Protein AF-A0A1S3I8Q4-F1 (afdb_monomer)

Structure (mmCIF, N/CA/C/O backbone):
data_AF-A0A1S3I8Q4-F1
#
_entry.id   AF-A0A1S3I8Q4-F1
#
loop_
_atom_site.group_PDB
_atom_site.id
_atom_site.type_symbol
_atom_site.label_atom_id
_atom_site.label_alt_id
_atom_site.label_comp_id
_atom_site.label_asym_id
_atom_site.label_entity_id
_atom_site.label_seq_id
_atom_site.pdbx_PDB_ins_code
_atom_site.Cartn_x
_atom_site.Cartn_y
_atom_site.Cartn_z
_atom_site.occupancy
_atom_site.B_iso_or_equiv
_atom_site.auth_seq_id
_atom_site.auth_comp_id
_atom_site.auth_asym_id
_atom_site.auth_atom_id
_atom_site.pdbx_PDB_model_num
ATOM 1 N N . MET A 1 1 ? -38.579 1.660 -15.607 1.00 67.75 1 MET A N 1
ATOM 2 C CA . MET A 1 1 ? -38.206 0.279 -16.009 1.00 67.75 1 MET A CA 1
ATOM 3 C C . MET A 1 1 ? -37.555 0.162 -17.389 1.00 67.75 1 MET A C 1
ATOM 5 O O . MET A 1 1 ? -36.465 -0.384 -17.437 1.00 67.75 1 MET A O 1
ATOM 9 N N . LYS A 1 2 ? -38.143 0.642 -18.504 1.00 75.62 2 LYS A N 1
ATOM 10 C CA . LYS A 1 2 ? -37.503 0.530 -19.842 1.00 75.62 2 LYS A CA 1
ATOM 11 C C . LYS A 1 2 ? -36.114 1.183 -19.913 1.00 75.62 2 LYS A C 1
ATOM 13 O O . LYS A 1 2 ? -35.183 0.568 -20.406 1.00 75.62 2 LYS A O 1
ATOM 18 N N . GLU A 1 3 ? -35.970 2.381 -19.352 1.00 81.56 3 GLU A N 1
ATOM 19 C CA . GLU A 1 3 ? -34.689 3.097 -19.332 1.00 81.56 3 GLU A CA 1
ATOM 20 C C . GLU A 1 3 ? -33.629 2.402 -18.460 1.00 81.56 3 GLU A C 1
ATOM 22 O O . GLU A 1 3 ? -32.477 2.295 -18.861 1.00 81.56 3 GLU A O 1
ATOM 27 N N . ALA A 1 4 ? -34.024 1.855 -17.304 1.00 82.12 4 ALA A N 1
ATOM 28 C CA . ALA A 1 4 ? -33.130 1.073 -16.448 1.00 82.12 4 ALA A CA 1
ATOM 29 C C . ALA A 1 4 ? -32.622 -0.189 -17.162 1.00 82.12 4 ALA A C 1
ATOM 31 O O . ALA A 1 4 ? -31.429 -0.460 -17.142 1.00 82.12 4 ALA A O 1
ATOM 32 N N . LYS A 1 5 ? -33.506 -0.909 -17.867 1.00 84.56 5 LYS A N 1
ATOM 33 C CA . LYS A 1 5 ? -33.126 -2.082 -18.669 1.00 84.56 5 LYS A CA 1
ATOM 34 C C . LYS A 1 5 ? -32.143 -1.730 -19.785 1.00 84.56 5 LYS A C 1
ATOM 36 O O . LYS A 1 5 ? -31.202 -2.477 -20.014 1.00 84.56 5 LYS A O 1
ATOM 41 N N . GLU A 1 6 ? -32.331 -0.590 -20.443 1.00 90.19 6 GLU A N 1
ATOM 42 C CA . GLU A 1 6 ? -31.401 -0.115 -21.470 1.00 90.19 6 GLU A CA 1
ATOM 43 C C . GLU A 1 6 ? -30.034 0.268 -20.881 1.00 90.19 6 GLU A C 1
ATOM 45 O O . GLU A 1 6 ? -28.999 -0.048 -21.461 1.00 90.19 6 GLU A O 1
ATOM 50 N N . ARG A 1 7 ? -30.004 0.896 -19.698 1.00 87.88 7 ARG A N 1
ATOM 51 C CA . ARG A 1 7 ? -28.747 1.168 -18.981 1.00 87.88 7 ARG A CA 1
ATOM 52 C C . ARG A 1 7 ? -28.050 -0.125 -18.555 1.00 87.88 7 ARG A C 1
ATOM 54 O O . ARG A 1 7 ? -26.847 -0.231 -18.745 1.00 87.88 7 ARG A O 1
ATOM 61 N N . PHE A 1 8 ? -28.789 -1.111 -18.046 1.00 89.31 8 PHE A N 1
ATOM 62 C CA . PHE A 1 8 ? -28.237 -2.426 -17.706 1.00 89.31 8 PHE A CA 1
ATOM 63 C C . PHE A 1 8 ? -27.665 -3.137 -18.926 1.00 89.31 8 PHE A C 1
ATOM 65 O O . PHE A 1 8 ? -26.560 -3.651 -18.837 1.00 89.31 8 PHE A O 1
ATOM 72 N N . ARG A 1 9 ? -28.351 -3.092 -20.075 1.00 87.12 9 ARG A N 1
ATOM 73 C CA . ARG A 1 9 ? -27.824 -3.628 -21.338 1.00 87.12 9 ARG A CA 1
ATOM 74 C C . ARG A 1 9 ? -26.486 -2.984 -21.699 1.00 87.12 9 ARG A C 1
ATOM 76 O O . ARG A 1 9 ? -25.537 -3.700 -21.973 1.00 87.12 9 ARG A O 1
ATOM 83 N N . LYS A 1 10 ? -26.389 -1.652 -21.637 1.00 88.06 10 LYS A N 1
ATOM 84 C CA . LYS A 1 10 ? -25.137 -0.928 -21.925 1.00 88.06 10 LYS A CA 1
ATOM 85 C C . LYS A 1 10 ? -24.009 -1.270 -20.953 1.00 88.06 10 LYS A C 1
ATOM 87 O O . LYS A 1 10 ? -22.865 -1.355 -21.375 1.00 88.06 10 LYS A O 1
ATOM 92 N N . ILE A 1 11 ? -24.319 -1.428 -19.664 1.00 85.19 11 ILE A N 1
ATOM 93 C CA . ILE A 1 11 ? -23.326 -1.833 -18.662 1.00 85.19 11 ILE A CA 1
ATOM 94 C C . ILE A 1 11 ? -22.874 -3.267 -18.939 1.00 85.19 11 ILE A C 1
ATOM 96 O O . ILE A 1 11 ? -21.678 -3.512 -18.971 1.00 85.19 11 ILE A O 1
ATOM 100 N N . GLN A 1 12 ? -23.803 -4.189 -19.197 1.00 82.69 12 GLN A N 1
ATOM 101 C CA . GLN A 1 12 ? -23.471 -5.575 -19.516 1.00 82.69 12 GLN A CA 1
ATOM 102 C C . GLN A 1 12 ? -22.602 -5.660 -20.774 1.00 82.69 12 GLN A C 1
ATOM 104 O O . GLN A 1 12 ? -21.542 -6.255 -20.719 1.00 82.69 12 GLN A O 1
ATOM 109 N N . GLU A 1 13 ? -22.974 -4.969 -21.854 1.00 85.19 13 GLU A N 1
ATOM 110 C CA . GLU A 1 13 ? -22.178 -4.909 -23.090 1.00 85.19 13 GLU A CA 1
ATOM 111 C C . GLU A 1 13 ? -20.781 -4.315 -22.883 1.00 85.19 13 GLU A C 1
ATOM 113 O O . GLU A 1 13 ? -19.857 -4.666 -23.608 1.00 85.19 13 GLU A O 1
ATOM 118 N N . PHE A 1 14 ? -20.621 -3.406 -21.917 1.00 80.50 14 PHE A N 1
ATOM 119 C CA . PHE A 1 14 ? -19.315 -2.862 -21.557 1.00 80.50 14 PHE A CA 1
ATOM 120 C C . PHE A 1 14 ? -18.476 -3.856 -20.745 1.00 80.50 14 PHE A C 1
ATOM 122 O O . PHE A 1 14 ? -17.264 -3.904 -20.918 1.00 80.50 14 PHE A O 1
ATOM 129 N N . LEU A 1 15 ? -19.103 -4.612 -19.841 1.00 74.75 15 LEU A N 1
ATOM 130 C CA . LEU A 1 15 ? -18.416 -5.592 -18.999 1.00 74.75 15 LEU A CA 1
ATOM 131 C C . LEU A 1 15 ? -18.102 -6.891 -19.759 1.00 74.75 15 LEU A C 1
ATOM 133 O O . LEU A 1 15 ? -17.092 -7.530 -19.468 1.00 74.75 15 LEU A O 1
ATOM 137 N N . ASP A 1 16 ? -18.943 -7.260 -20.728 1.00 73.62 16 ASP A N 1
ATOM 138 C CA . ASP A 1 16 ? -18.820 -8.476 -21.527 1.00 73.62 16 ASP A CA 1
ATOM 139 C C . ASP A 1 16 ? -17.477 -8.507 -22.274 1.00 73.62 16 ASP A C 1
ATOM 141 O O . ASP A 1 16 ? -17.143 -7.622 -23.064 1.00 73.62 16 ASP A O 1
ATOM 145 N N . GLY A 1 17 ? -16.700 -9.567 -22.043 1.00 66.44 17 GLY A N 1
ATOM 146 C CA . GLY A 1 17 ? -15.398 -9.758 -22.686 1.00 66.44 17 GLY A CA 1
ATOM 147 C C . GLY A 1 17 ? -14.230 -9.063 -21.985 1.00 66.44 17 GLY A C 1
ATOM 148 O O . GLY A 1 17 ? -13.123 -9.079 -22.527 1.00 66.44 17 GLY A O 1
ATOM 149 N N . ILE A 1 18 ? -14.437 -8.501 -20.787 1.00 67.06 18 ILE A N 1
ATOM 150 C CA . ILE A 1 18 ? -13.366 -8.010 -19.911 1.00 67.06 18 ILE A CA 1
ATOM 151 C C . ILE A 1 18 ? -13.124 -9.049 -18.799 1.00 67.06 18 ILE A C 1
ATOM 153 O O . ILE A 1 18 ? -13.854 -9.073 -17.805 1.00 67.06 18 ILE A O 1
ATOM 157 N N . PRO A 1 19 ? -12.058 -9.873 -18.890 1.00 58.50 19 PRO A N 1
ATOM 158 C CA . PRO A 1 19 ? -11.833 -10.990 -17.964 1.00 58.50 19 PRO A CA 1
ATOM 159 C C . PRO A 1 19 ? -11.732 -10.585 -16.487 1.00 58.50 19 PRO A C 1
ATOM 161 O O . PRO A 1 19 ? -12.035 -11.378 -15.599 1.00 58.50 19 PRO A O 1
ATOM 164 N N . ALA A 1 20 ? -11.312 -9.345 -16.211 1.00 57.75 20 ALA A N 1
ATOM 165 C CA . ALA A 1 20 ? -11.231 -8.811 -14.854 1.00 57.75 20 ALA A CA 1
ATOM 166 C C . ALA A 1 20 ? -12.613 -8.646 -14.189 1.00 57.75 20 ALA A C 1
ATOM 168 O O . ALA A 1 20 ? -12.705 -8.638 -12.962 1.00 57.75 20 ALA A O 1
ATOM 169 N N . HIS A 1 21 ? -13.688 -8.514 -14.970 1.00 63.25 21 HIS A N 1
ATOM 170 C CA . HIS A 1 21 ? -15.043 -8.321 -14.454 1.00 63.25 21 HIS A CA 1
ATOM 171 C C . HIS A 1 21 ? -15.786 -9.641 -14.260 1.00 63.25 21 HIS A C 1
ATOM 173 O O . HIS A 1 21 ? -16.440 -9.809 -13.228 1.00 63.25 21 HIS A O 1
ATOM 179 N N . ASP A 1 22 ? -15.594 -10.601 -15.165 1.00 58.72 22 ASP A N 1
ATOM 180 C CA . ASP A 1 22 ? -16.269 -11.907 -15.142 1.00 58.72 22 ASP A CA 1
ATOM 181 C C . ASP A 1 22 ? -16.029 -12.702 -13.845 1.00 58.72 22 ASP A C 1
ATOM 183 O O . ASP A 1 22 ? -16.854 -13.527 -13.452 1.00 58.72 22 ASP A O 1
ATOM 187 N N . MET A 1 23 ? -14.914 -12.449 -13.149 1.00 58.12 23 MET A N 1
ATOM 188 C CA . MET A 1 23 ? -14.558 -13.144 -11.904 1.00 58.12 23 MET A CA 1
ATOM 189 C C . MET A 1 23 ? -14.971 -12.417 -10.617 1.00 58.12 23 MET A C 1
ATOM 191 O O . MET A 1 23 ? -14.998 -13.036 -9.552 1.00 58.12 23 MET A O 1
ATOM 195 N N . HIS A 1 24 ? -15.252 -11.114 -10.680 1.00 61.19 24 HIS A N 1
ATOM 196 C CA . HIS A 1 24 ? -15.346 -10.266 -9.482 1.00 61.19 24 HIS A CA 1
ATOM 197 C C . HIS A 1 24 ? -16.632 -9.442 -9.392 1.00 61.19 24 HIS A C 1
ATOM 199 O O . HIS A 1 24 ? -16.919 -8.879 -8.334 1.00 61.19 24 HIS A O 1
ATOM 205 N N . VAL A 1 25 ? -17.421 -9.371 -10.465 1.00 69.19 25 VAL A N 1
ATOM 206 C CA . VAL A 1 25 ? -18.662 -8.594 -10.514 1.00 69.19 25 VAL A CA 1
ATOM 207 C C . VAL A 1 25 ? -19.862 -9.536 -10.445 1.00 69.19 25 VAL A C 1
ATOM 209 O O . VAL A 1 25 ? -19.973 -10.494 -11.204 1.00 69.19 25 VAL A O 1
ATOM 212 N N . GLN A 1 26 ? -20.788 -9.263 -9.523 1.00 69.50 26 GLN A N 1
ATOM 213 C CA . GLN A 1 26 ? -22.081 -9.947 -9.494 1.00 69.50 26 GLN A CA 1
ATOM 214 C C . GLN A 1 26 ? -22.868 -9.592 -10.769 1.00 69.50 26 GLN A C 1
ATOM 216 O O . GLN A 1 26 ? -23.051 -8.407 -11.041 1.00 69.50 26 GLN A O 1
ATOM 221 N N . PRO A 1 27 ? -23.381 -10.579 -11.525 1.00 69.62 27 PRO A N 1
ATOM 222 C CA . PRO A 1 27 ? -24.032 -10.325 -12.813 1.00 69.62 27 PRO A CA 1
ATOM 223 C C . PRO A 1 27 ? -25.418 -9.675 -12.676 1.00 69.62 27 PRO A C 1
ATOM 225 O O . PRO A 1 27 ? -26.014 -9.260 -13.666 1.00 69.62 27 PRO A O 1
ATOM 228 N N . TYR A 1 28 ? -25.980 -9.619 -11.463 1.00 78.00 28 TYR A N 1
ATOM 229 C CA . TYR A 1 28 ? -27.309 -9.062 -11.240 1.00 78.00 28 TYR A CA 1
ATOM 230 C C . TYR A 1 28 ? -27.248 -7.565 -10.920 1.00 78.00 28 TYR A C 1
ATOM 232 O O . TYR A 1 28 ? -26.604 -7.147 -9.955 1.00 78.00 28 TYR A O 1
ATOM 240 N N . PHE A 1 29 ? -27.987 -6.764 -11.691 1.00 85.50 29 PHE A N 1
ATOM 241 C CA . PHE A 1 29 ? -28.127 -5.327 -11.471 1.00 85.50 29 PHE A CA 1
ATOM 242 C C . PHE A 1 29 ? -29.404 -4.987 -10.700 1.00 85.50 29 PHE A C 1
ATOM 244 O O . PHE A 1 29 ? -30.493 -5.450 -11.037 1.00 85.50 29 PHE A O 1
ATOM 251 N N . TYR A 1 30 ? -29.279 -4.092 -9.720 1.00 87.75 30 TYR A N 1
ATOM 252 C CA . TYR A 1 30 ? -30.392 -3.590 -8.912 1.00 87.75 30 TYR A CA 1
ATOM 253 C C . TYR A 1 30 ? -30.708 -2.146 -9.317 1.00 87.75 30 TYR A C 1
ATOM 255 O O . TYR A 1 30 ? -29.835 -1.278 -9.280 1.00 87.75 30 TYR A O 1
ATOM 263 N N . ALA A 1 31 ? -31.949 -1.868 -9.724 1.00 88.56 31 ALA A N 1
ATOM 264 C CA . ALA A 1 31 ? -32.383 -0.510 -10.056 1.00 88.56 31 ALA A CA 1
ATOM 265 C C . ALA A 1 31 ? -32.941 0.152 -8.796 1.00 88.56 31 ALA A C 1
ATOM 267 O O . ALA A 1 31 ? -34.043 -0.184 -8.381 1.00 88.56 31 ALA A O 1
ATOM 268 N N . VAL A 1 32 ? -32.183 1.075 -8.204 1.00 89.31 32 VAL A N 1
ATOM 269 C CA . VAL A 1 32 ? -32.544 1.727 -6.938 1.00 89.31 32 VAL A CA 1
ATOM 270 C C . VAL A 1 32 ? -33.072 3.140 -7.174 1.00 89.31 32 VAL A C 1
ATOM 272 O O . VAL A 1 32 ? -32.420 3.946 -7.842 1.00 89.31 32 VAL A O 1
ATOM 275 N N . ASN A 1 33 ? -34.220 3.461 -6.576 1.00 86.12 33 ASN A N 1
ATOM 276 C CA . ASN A 1 33 ? -34.750 4.822 -6.507 1.00 86.12 33 ASN A CA 1
ATOM 277 C C . ASN A 1 33 ? -34.560 5.411 -5.099 1.00 86.12 33 ASN A C 1
ATOM 279 O O . ASN A 1 33 ? -35.288 5.060 -4.176 1.00 86.12 33 ASN A O 1
ATOM 283 N N . ASN A 1 34 ? -33.619 6.347 -4.923 1.00 82.81 34 ASN A N 1
ATOM 284 C CA . ASN A 1 34 ? -33.352 6.922 -3.595 1.00 82.81 34 ASN A CA 1
ATOM 285 C C . ASN A 1 34 ? -34.472 7.841 -3.065 1.00 82.81 34 ASN A C 1
ATOM 287 O O . ASN A 1 34 ? -34.463 8.179 -1.884 1.00 82.81 34 ASN A O 1
ATOM 291 N N . CYS A 1 35 ? -35.399 8.264 -3.931 1.00 87.44 35 CYS A N 1
ATOM 292 C CA . CYS A 1 35 ? -36.508 9.146 -3.571 1.00 87.44 35 CYS A CA 1
ATOM 293 C C . CYS A 1 35 ? -37.732 8.368 -3.067 1.00 87.44 35 CYS A C 1
ATOM 295 O O . CYS A 1 35 ? -38.686 8.980 -2.592 1.00 87.44 35 CYS A O 1
ATOM 297 N N . ASP A 1 36 ? -37.726 7.038 -3.190 1.00 86.62 36 ASP A N 1
ATOM 298 C CA . ASP A 1 36 ? -38.812 6.170 -2.747 1.00 86.62 36 ASP A CA 1
ATOM 299 C C . ASP A 1 36 ? -38.365 5.333 -1.541 1.00 86.62 36 ASP A C 1
ATOM 301 O O . ASP A 1 36 ? -37.525 4.440 -1.633 1.00 86.62 36 ASP A O 1
ATOM 305 N N . HIS A 1 37 ? -38.950 5.618 -0.378 1.00 80.75 37 HIS A N 1
ATOM 306 C CA . HIS A 1 37 ? -38.653 4.903 0.864 1.00 80.75 37 HIS A CA 1
ATOM 307 C C . HIS A 1 37 ? -39.144 3.442 0.869 1.00 80.75 37 HIS A C 1
ATOM 309 O O . HIS A 1 37 ? -38.764 2.688 1.767 1.00 80.75 37 HIS A O 1
ATOM 315 N N . GLN A 1 38 ? -39.972 3.041 -0.100 1.00 86.50 38 GLN A N 1
ATOM 316 C CA . GLN A 1 38 ? -40.491 1.680 -0.284 1.00 86.50 38 GLN A CA 1
ATOM 317 C C . GLN A 1 38 ? -39.976 1.035 -1.582 1.00 86.50 38 GLN A C 1
ATOM 319 O O . GLN A 1 38 ? -40.568 0.071 -2.072 1.00 86.50 38 GLN A O 1
ATOM 324 N N . ASP A 1 39 ? -38.872 1.547 -2.135 1.00 87.56 39 ASP A N 1
ATOM 325 C CA . AS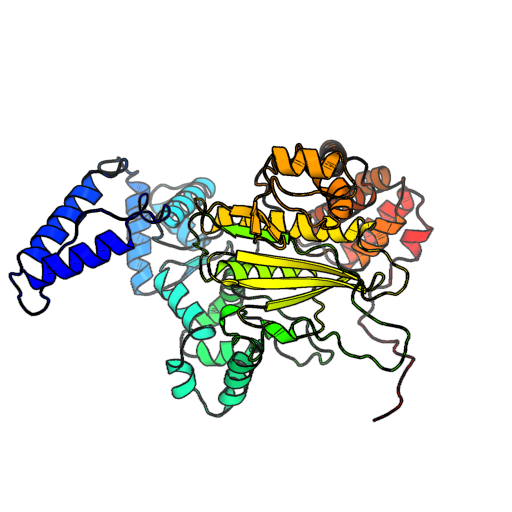P A 1 39 ? -38.300 1.058 -3.385 1.00 87.56 39 ASP A CA 1
ATOM 326 C C . ASP A 1 39 ? -38.019 -0.454 -3.340 1.00 87.56 39 ASP A C 1
ATOM 328 O O . ASP A 1 39 ? -37.263 -0.963 -2.501 1.00 87.56 39 ASP A O 1
ATOM 332 N N . ALA A 1 40 ? -38.617 -1.181 -4.286 1.00 88.50 40 ALA A N 1
ATOM 333 C CA . ALA A 1 40 ? -38.432 -2.622 -4.411 1.00 88.50 40 ALA A CA 1
ATOM 334 C C . ALA A 1 40 ? -36.967 -2.984 -4.708 1.00 88.50 40 ALA A C 1
ATOM 336 O O . ALA A 1 40 ? -36.483 -3.995 -4.204 1.00 88.50 40 ALA A O 1
ATOM 337 N N . GLY A 1 41 ? -36.237 -2.132 -5.440 1.00 89.25 41 GLY A N 1
ATOM 338 C CA . GLY A 1 41 ? -34.822 -2.332 -5.751 1.00 89.25 41 GLY A CA 1
ATOM 339 C C . GLY A 1 41 ? -33.924 -2.311 -4.513 1.00 89.25 41 GLY A C 1
ATOM 340 O O . GLY A 1 41 ? -33.046 -3.164 -4.381 1.00 89.25 41 GLY A O 1
ATOM 341 N N . ILE A 1 42 ? -34.171 -1.404 -3.560 1.00 90.06 42 ILE A N 1
ATOM 342 C CA . ILE A 1 42 ? -33.481 -1.402 -2.254 1.00 90.06 42 ILE A CA 1
ATOM 343 C C . ILE A 1 42 ? -33.747 -2.702 -1.499 1.00 90.06 42 ILE A C 1
ATOM 345 O O . ILE A 1 42 ? -32.834 -3.251 -0.878 1.00 90.06 42 ILE A O 1
ATOM 349 N N . LYS A 1 43 ? -34.990 -3.190 -1.517 1.00 89.75 43 LYS A N 1
ATOM 350 C CA . LYS A 1 43 ? -35.338 -4.447 -0.849 1.00 89.75 43 LYS A CA 1
ATOM 351 C C . LYS A 1 43 ? -34.615 -5.633 -1.490 1.00 89.75 43 LYS A C 1
ATOM 353 O O . LYS A 1 43 ? -33.970 -6.388 -0.770 1.00 89.75 43 LYS A O 1
ATOM 358 N N . GLU A 1 44 ? -34.648 -5.744 -2.817 1.00 91.38 44 GLU A N 1
ATOM 359 C CA . GLU A 1 44 ? -33.924 -6.780 -3.567 1.00 91.38 44 GLU A CA 1
ATOM 360 C C . GLU A 1 44 ? -32.418 -6.746 -3.275 1.00 91.38 44 GLU A C 1
ATOM 362 O O . GLU A 1 44 ? -31.814 -7.789 -3.026 1.00 91.38 44 GLU A O 1
ATOM 367 N N . LEU A 1 45 ? -31.819 -5.551 -3.233 1.00 90.75 45 LEU A N 1
ATOM 368 C CA . LEU A 1 45 ? -30.407 -5.380 -2.898 1.00 90.75 45 LEU A CA 1
ATOM 369 C C . LEU A 1 45 ? -30.098 -5.854 -1.468 1.00 90.75 45 LEU A C 1
ATOM 371 O O . LEU A 1 45 ? -29.112 -6.558 -1.256 1.00 90.75 45 LEU A O 1
ATOM 375 N N . LYS A 1 46 ? -30.937 -5.508 -0.483 1.00 91.38 46 LYS A N 1
ATOM 376 C CA . LYS A 1 46 ? -30.781 -5.977 0.907 1.00 91.38 46 LYS A CA 1
ATOM 377 C C . LYS A 1 46 ? -30.884 -7.497 1.008 1.00 91.38 46 LYS A C 1
ATOM 379 O O . LYS A 1 46 ? -30.051 -8.112 1.674 1.00 91.38 46 LYS A O 1
ATOM 384 N N . ASP A 1 47 ? -31.862 -8.096 0.333 1.00 92.44 47 ASP A N 1
ATOM 385 C CA . ASP A 1 47 ? -32.056 -9.548 0.312 1.00 92.44 47 ASP A CA 1
ATOM 386 C C . ASP A 1 47 ? -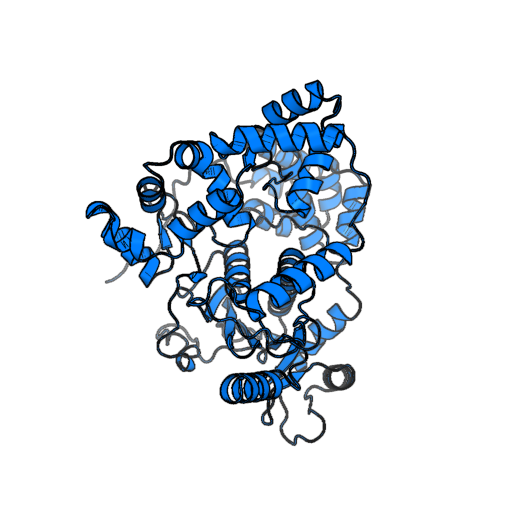30.860 -10.255 -0.345 1.00 92.44 47 ASP A C 1
ATOM 388 O O . ASP A 1 47 ? -30.405 -11.297 0.134 1.00 92.44 47 ASP A O 1
ATOM 392 N N . ALA A 1 48 ? -30.294 -9.666 -1.401 1.00 91.56 48 ALA A N 1
ATOM 393 C CA . ALA A 1 48 ? -29.104 -10.183 -2.061 1.00 91.56 48 ALA A CA 1
ATOM 394 C C . ALA A 1 48 ? -27.844 -10.083 -1.195 1.00 91.56 48 ALA A C 1
ATOM 396 O O . ALA A 1 48 ? -27.083 -11.052 -1.127 1.00 91.56 48 ALA A O 1
ATOM 397 N N . ILE A 1 49 ? -27.636 -8.955 -0.504 1.00 92.25 49 ILE A N 1
ATOM 398 C CA . ILE A 1 49 ? -26.550 -8.804 0.475 1.00 92.25 49 ILE A CA 1
ATOM 399 C C . ILE A 1 49 ? -26.696 -9.887 1.544 1.00 92.25 49 ILE A C 1
ATOM 401 O O . ILE A 1 49 ? -25.768 -10.660 1.753 1.00 92.25 49 ILE A O 1
ATOM 405 N N . TRP A 1 50 ? -27.885 -10.026 2.133 1.00 93.81 50 TRP A N 1
ATOM 406 C CA . TRP A 1 50 ? -28.164 -11.030 3.160 1.00 93.81 50 TRP A CA 1
ATOM 407 C C . TRP A 1 50 ? -27.895 -12.462 2.686 1.00 93.81 50 TRP A C 1
ATOM 409 O O . TRP A 1 50 ? -27.233 -13.239 3.379 1.00 93.81 50 TRP A O 1
ATOM 419 N N . LYS A 1 51 ? -28.364 -12.814 1.484 1.00 92.75 51 LYS A N 1
ATOM 420 C CA . LYS A 1 51 ? -28.110 -14.121 0.866 1.00 92.75 51 LYS A CA 1
ATOM 421 C C . LYS A 1 51 ? -26.615 -14.355 0.640 1.00 92.75 51 LYS A C 1
ATOM 423 O O . LYS A 1 51 ? -26.133 -15.452 0.904 1.00 92.75 51 LYS A O 1
ATOM 428 N N . THR A 1 52 ? -25.893 -13.338 0.174 1.00 90.75 52 THR A N 1
ATOM 429 C CA . THR A 1 52 ? -24.448 -13.414 -0.087 1.00 90.75 52 THR A CA 1
ATOM 430 C C . THR A 1 52 ? -23.660 -13.586 1.206 1.00 90.75 52 THR A C 1
ATOM 432 O O . THR A 1 52 ? -22.751 -14.412 1.247 1.00 90.75 52 THR A O 1
ATOM 435 N N . THR A 1 53 ? -24.032 -12.868 2.269 1.00 91.62 53 THR A N 1
ATOM 436 C CA . THR A 1 53 ? -23.416 -12.991 3.596 1.00 91.62 53 THR A CA 1
ATOM 437 C C . THR A 1 53 ? -23.628 -14.389 4.180 1.00 91.62 53 THR A C 1
ATOM 439 O O . THR A 1 53 ? -22.676 -14.999 4.651 1.00 91.62 53 THR A O 1
ATOM 442 N N . LYS A 1 54 ? -24.842 -14.948 4.081 1.00 93.88 54 LYS A N 1
ATOM 443 C CA . LYS A 1 54 ? -25.133 -16.317 4.544 1.00 93.88 54 LYS A CA 1
ATOM 444 C C . LYS A 1 54 ? -24.449 -17.418 3.739 1.00 93.88 54 LYS A C 1
ATOM 446 O O . LYS A 1 54 ? -24.283 -18.521 4.239 1.00 93.88 54 LYS A O 1
ATOM 451 N N . ALA A 1 55 ? -24.108 -17.142 2.483 1.00 91.81 55 ALA A N 1
ATOM 452 C CA . ALA A 1 55 ? -23.414 -18.089 1.618 1.00 91.81 55 ALA A CA 1
ATOM 453 C C . ALA A 1 55 ? -21.896 -18.120 1.859 1.00 91.81 55 ALA A C 1
ATOM 455 O O . ALA A 1 55 ? -21.207 -18.934 1.245 1.00 91.81 55 ALA A O 1
ATOM 456 N N . GLN A 1 56 ? -21.361 -17.229 2.701 1.00 89.75 56 GLN A N 1
ATOM 457 C CA . GLN A 1 56 ? -19.940 -17.231 3.025 1.00 89.75 56 GLN A CA 1
ATOM 458 C C . GLN A 1 56 ? -19.572 -18.502 3.806 1.00 89.75 56 GLN A C 1
ATOM 460 O O . GLN A 1 56 ? -20.328 -18.908 4.685 1.00 89.75 56 GLN A O 1
ATOM 465 N N . PRO A 1 57 ? -18.408 -19.119 3.536 1.00 89.94 57 PRO A N 1
ATOM 466 C CA . PRO A 1 57 ? -18.026 -20.393 4.152 1.00 89.94 57 PRO A CA 1
ATOM 467 C C . PRO A 1 57 ? -17.804 -20.300 5.668 1.00 89.94 57 PRO A C 1
ATOM 469 O O . PRO A 1 57 ? -17.909 -21.305 6.356 1.00 89.94 57 PRO A O 1
ATOM 472 N N . TYR A 1 58 ? -17.510 -19.100 6.170 1.00 86.00 58 TYR A N 1
ATOM 473 C CA . TYR A 1 58 ? -17.316 -18.795 7.590 1.00 86.00 58 TYR A CA 1
ATOM 474 C C . TYR A 1 58 ? -18.617 -18.377 8.301 1.00 86.00 58 TYR A C 1
ATOM 476 O O . TYR A 1 58 ? -18.607 -18.033 9.483 1.00 86.00 58 TYR A O 1
ATOM 484 N N . TRP A 1 59 ? -19.756 -18.346 7.600 1.00 91.25 59 TRP A N 1
ATOM 485 C CA . TRP A 1 59 ? -21.042 -18.102 8.248 1.00 91.25 59 TRP A CA 1
ATOM 486 C C . TRP A 1 59 ? -21.369 -19.259 9.205 1.00 91.25 59 TRP A C 1
ATOM 488 O O . TRP A 1 59 ? -21.149 -20.414 8.860 1.00 91.25 59 TRP A O 1
ATOM 498 N N . GLU A 1 60 ? -21.896 -18.952 10.397 1.00 90.50 60 GLU A N 1
ATOM 499 C CA . GLU A 1 60 ? -22.158 -19.925 11.483 1.00 90.50 60 GLU A CA 1
ATOM 500 C C . GLU A 1 60 ? -20.911 -20.608 12.078 1.00 90.50 60 GLU A C 1
ATOM 502 O O . GLU A 1 60 ? -21.048 -21.490 12.924 1.00 90.50 60 GLU A O 1
ATOM 507 N N . GLU A 1 61 ? -19.699 -20.172 11.718 1.00 90.19 61 GLU A N 1
ATOM 508 C CA . GLU A 1 61 ? -18.474 -20.664 12.349 1.00 90.19 61 GLU A CA 1
ATOM 509 C C . GLU A 1 61 ? -18.429 -20.283 13.838 1.00 90.19 61 GLU A C 1
ATOM 511 O O . GLU A 1 61 ? -18.606 -19.120 14.217 1.00 90.19 61 GLU A O 1
ATOM 516 N N . GLU A 1 62 ? -18.178 -21.271 14.699 1.00 91.81 62 GLU A N 1
ATOM 517 C CA . GLU A 1 62 ? -18.060 -21.048 16.137 1.00 91.81 62 GLU A CA 1
ATOM 518 C C . GLU A 1 62 ? -16.793 -20.252 16.463 1.00 91.81 62 GLU A C 1
ATOM 520 O O . GLU A 1 62 ? -15.681 -20.630 16.099 1.00 91.81 62 GLU A O 1
ATOM 525 N N . GLN A 1 63 ? -16.957 -19.159 17.209 1.00 88.94 63 GLN A N 1
ATOM 526 C CA . GLN A 1 63 ? -15.849 -18.308 17.632 1.00 88.94 63 GLN A CA 1
ATOM 527 C C . GLN A 1 63 ? -15.542 -18.507 19.121 1.00 88.94 63 GLN A C 1
ATOM 529 O O . GLN A 1 63 ? -16.467 -18.591 19.938 1.00 88.94 63 GLN A O 1
ATOM 534 N N . PRO A 1 64 ? -14.258 -18.527 19.530 1.00 91.94 64 PRO A N 1
ATOM 535 C CA . PRO A 1 64 ? -13.904 -18.602 20.940 1.00 91.94 64 PRO A CA 1
ATOM 536 C C . PRO A 1 64 ? -14.513 -17.433 21.723 1.00 91.94 64 PRO A C 1
ATOM 538 O O . PRO A 1 64 ? -14.204 -16.273 21.454 1.00 91.94 64 PRO A O 1
ATOM 541 N N . LEU A 1 65 ? -15.310 -17.723 22.758 1.00 94.19 65 LEU A N 1
ATOM 542 C CA . LEU A 1 65 ? -15.978 -16.689 23.565 1.00 94.19 65 LEU A CA 1
ATOM 543 C C . LEU A 1 65 ? -14.996 -15.627 24.092 1.00 94.19 65 LEU A C 1
ATOM 545 O O . LEU A 1 65 ? -15.293 -14.438 24.081 1.00 94.19 65 LEU A O 1
ATOM 549 N N . ARG A 1 66 ? -13.789 -16.043 24.490 1.00 95.06 66 ARG A N 1
ATOM 550 C CA . ARG A 1 66 ? -12.707 -15.146 24.930 1.00 95.06 66 ARG A CA 1
ATOM 551 C C . ARG A 1 66 ? -12.277 -14.117 23.873 1.00 95.06 66 ARG A C 1
ATOM 553 O O . ARG A 1 66 ? -11.951 -12.993 24.241 1.00 95.06 66 ARG A O 1
ATOM 560 N N . TYR A 1 67 ? -12.300 -14.473 22.584 1.00 95.19 67 TYR A N 1
ATOM 561 C CA . TYR A 1 67 ? -11.990 -13.542 21.490 1.00 95.19 67 TYR A CA 1
ATOM 562 C C . TYR A 1 67 ? -13.108 -12.511 21.359 1.00 95.19 67 TYR A C 1
ATOM 564 O O . TYR A 1 67 ? -12.829 -11.318 21.378 1.00 95.19 67 TYR A O 1
ATOM 572 N N . VAL A 1 68 ? -14.366 -12.959 21.358 1.00 94.75 68 VAL A N 1
ATOM 573 C CA . VAL A 1 68 ? -15.546 -12.079 21.289 1.00 94.75 68 VAL A CA 1
ATOM 574 C C . VAL A 1 68 ? -15.581 -11.086 22.459 1.00 94.75 68 VAL A C 1
ATOM 576 O O . VAL A 1 68 ? -15.898 -9.909 22.282 1.00 94.75 68 VAL A O 1
ATOM 579 N N . LEU A 1 69 ? -15.239 -11.536 23.672 1.00 97.00 69 LEU A N 1
ATOM 580 C CA . LEU A 1 69 ? -15.186 -10.675 24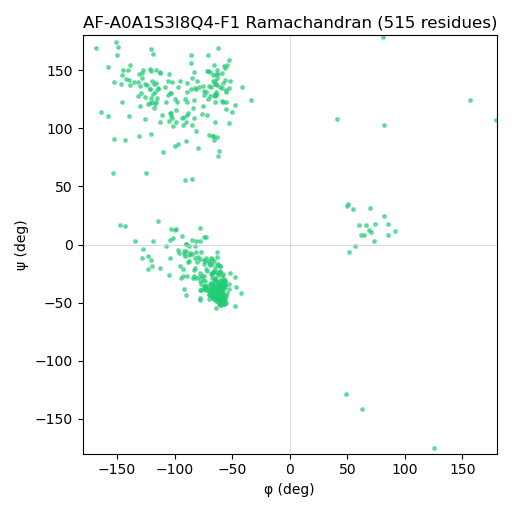.858 1.00 97.00 69 LEU A CA 1
ATOM 581 C C . LEU A 1 69 ? -14.103 -9.594 24.742 1.00 97.00 69 LEU A C 1
ATOM 583 O O . LEU A 1 69 ? -14.381 -8.424 25.022 1.00 97.00 69 LEU A O 1
ATOM 587 N N . LEU A 1 70 ? -12.895 -9.962 24.303 1.00 97.38 70 LEU A N 1
ATOM 588 C CA . LEU A 1 70 ? -11.811 -9.002 24.104 1.00 97.38 70 LEU A CA 1
ATOM 589 C C . LEU A 1 70 ? -12.119 -8.033 22.956 1.00 97.38 70 LEU A C 1
ATOM 591 O O . LEU A 1 70 ? -11.973 -6.826 23.131 1.00 97.38 70 LEU A O 1
ATOM 595 N N . GLU A 1 71 ? -12.600 -8.529 21.818 1.00 96.44 71 GLU A N 1
ATOM 596 C CA . GLU A 1 71 ? -13.010 -7.715 20.668 1.00 96.44 71 GLU A CA 1
ATOM 597 C C . GLU A 1 71 ? -14.052 -6.669 21.076 1.00 96.44 71 GLU A C 1
ATOM 599 O O . GLU A 1 71 ? -13.864 -5.472 20.846 1.00 96.44 71 GLU A O 1
ATOM 604 N N . ARG A 1 72 ? -15.113 -7.088 21.777 1.00 96.56 72 ARG A N 1
ATOM 605 C CA . ARG A 1 72 ? -16.135 -6.172 22.295 1.00 96.56 72 ARG A CA 1
ATOM 606 C C . ARG A 1 72 ? -15.528 -5.115 23.210 1.00 96.56 72 ARG A C 1
ATOM 608 O O . ARG A 1 72 ? -15.887 -3.942 23.103 1.00 96.56 72 ARG A O 1
ATOM 615 N N . LYS A 1 73 ? -14.598 -5.506 24.086 1.00 97.75 73 LYS A N 1
ATOM 616 C CA . LYS A 1 73 ? -13.915 -4.564 24.977 1.00 97.75 73 LYS A CA 1
ATOM 617 C C . LYS A 1 73 ? -13.095 -3.536 24.195 1.00 97.75 73 LYS A C 1
ATOM 619 O O . LYS A 1 73 ? -13.171 -2.347 24.504 1.00 97.75 73 LYS A O 1
ATOM 624 N N . LEU A 1 74 ? -12.350 -3.965 23.178 1.00 97.88 74 LEU A N 1
ATOM 625 C CA . LEU A 1 74 ? -11.579 -3.073 22.308 1.00 97.88 74 LEU A CA 1
ATOM 626 C C . LEU A 1 74 ? -12.490 -2.134 21.506 1.00 97.88 74 LEU A C 1
ATOM 628 O O . LEU A 1 74 ? -12.209 -0.941 21.425 1.00 97.88 74 LEU A O 1
ATOM 632 N N . LYS A 1 75 ? -13.630 -2.626 21.016 1.00 96.44 75 LYS A N 1
ATOM 633 C CA . LYS A 1 75 ? -14.650 -1.834 20.306 1.00 96.44 75 LYS A CA 1
ATOM 634 C C . LYS A 1 75 ? -15.360 -0.813 21.198 1.00 96.44 75 LYS A C 1
ATOM 636 O O . LYS A 1 75 ? -15.817 0.229 20.737 1.00 96.44 75 LYS A O 1
ATOM 641 N N . GLU A 1 76 ? -15.479 -1.087 22.494 1.00 97.25 76 GLU A N 1
ATOM 642 C CA . GLU A 1 76 ? -15.953 -0.097 23.465 1.00 97.25 76 GLU A CA 1
ATOM 643 C C . GLU A 1 76 ? -14.906 0.998 23.705 1.00 97.25 76 GLU A C 1
ATOM 645 O O . GLU A 1 76 ? -15.268 2.172 23.792 1.00 97.25 76 GLU A O 1
ATOM 650 N N . ILE A 1 77 ? -13.621 0.633 23.764 1.00 97.50 77 ILE A N 1
ATOM 651 C CA . ILE A 1 77 ? -12.505 1.580 23.914 1.00 97.50 77 ILE A CA 1
ATOM 652 C C . ILE A 1 77 ? -12.335 2.439 22.652 1.00 97.50 77 ILE A C 1
ATOM 654 O O . ILE A 1 77 ? -12.074 3.635 22.778 1.00 97.50 77 ILE A O 1
ATOM 658 N N . SER A 1 78 ? -12.562 1.881 21.456 1.00 96.25 78 SER A N 1
ATOM 659 C CA . SER A 1 78 ? -12.395 2.589 20.173 1.00 96.25 78 SER A CA 1
ATOM 660 C C . SER A 1 78 ? -13.291 3.832 20.017 1.00 96.25 78 SER A C 1
ATOM 662 O O . SER A 1 78 ? -13.018 4.741 19.222 1.00 96.25 78 SER A O 1
ATOM 664 N N . LYS A 1 79 ? -14.355 3.912 20.830 1.00 95.31 79 LYS A N 1
ATOM 665 C CA . LYS A 1 79 ? -15.260 5.069 20.918 1.00 95.31 79 LYS A CA 1
ATOM 666 C C . LYS A 1 79 ? -14.606 6.306 21.531 1.00 95.31 79 LYS A C 1
ATOM 668 O O . LYS A 1 79 ? -15.076 7.408 21.265 1.00 95.31 79 LYS A O 1
ATOM 673 N N . SER A 1 80 ? -13.577 6.140 22.361 1.00 95.56 80 SER A N 1
ATOM 674 C CA . SER A 1 80 ? -12.894 7.245 23.051 1.00 95.56 80 SER A CA 1
ATOM 675 C C . SER A 1 80 ? -11.394 7.321 22.785 1.00 95.56 80 SER A C 1
ATOM 677 O O . SER A 1 80 ? -10.825 8.390 22.983 1.00 95.56 80 SER A O 1
ATOM 679 N N . LYS A 1 81 ? -10.764 6.227 22.346 1.00 96.62 81 LYS A N 1
ATOM 680 C CA . LYS A 1 81 ? -9.353 6.180 21.950 1.00 96.62 81 LYS A CA 1
ATOM 681 C C . LYS A 1 81 ? -9.190 5.483 20.615 1.00 96.62 81 LYS A C 1
ATOM 683 O O . LYS A 1 81 ? -9.826 4.461 20.385 1.00 96.62 81 LYS A O 1
ATOM 688 N N . LYS A 1 82 ? -8.316 5.984 19.760 1.00 97.00 82 LYS A N 1
ATOM 689 C CA . LYS A 1 82 ? -8.028 5.403 18.441 1.00 97.00 82 LYS A CA 1
ATOM 690 C C . LYS A 1 82 ? -6.861 4.435 18.483 1.00 97.00 82 LYS A C 1
ATOM 692 O O . LYS A 1 82 ? -6.846 3.462 17.730 1.00 97.00 82 LYS A O 1
ATOM 697 N N . CYS A 1 83 ? -5.953 4.638 19.427 1.00 96.38 83 CYS A N 1
ATOM 698 C CA . CYS A 1 83 ? -4.793 3.795 19.648 1.00 96.38 83 CYS A CA 1
ATOM 699 C C . CYS A 1 83 ? -4.774 3.212 21.063 1.00 96.38 83 CYS A C 1
ATOM 701 O O . CYS A 1 83 ? -5.241 3.810 22.038 1.00 96.38 83 CYS A O 1
ATOM 703 N N . LEU A 1 84 ? -4.177 2.032 21.193 1.00 97.00 84 LEU A N 1
ATOM 704 C CA . LEU A 1 84 ? -3.939 1.381 22.473 1.00 97.00 84 LEU A CA 1
ATOM 705 C C . LEU A 1 84 ? -2.583 0.676 22.451 1.00 97.00 84 LEU A C 1
ATOM 707 O O . LEU A 1 84 ? -2.198 0.115 21.431 1.00 97.00 84 LEU A O 1
ATOM 711 N N . SER A 1 85 ? -1.844 0.686 23.561 1.00 96.06 85 SER A N 1
ATOM 712 C CA . SER A 1 85 ? -0.577 -0.045 23.608 1.00 96.06 85 SER A CA 1
ATOM 713 C C . SER A 1 85 ? -0.806 -1.558 23.631 1.00 96.06 85 SER A C 1
ATOM 715 O O . SER A 1 85 ? -1.795 -2.044 24.192 1.00 96.06 85 SER A O 1
ATOM 717 N N . LEU A 1 86 ? 0.137 -2.316 23.065 1.00 95.56 86 LEU A N 1
ATOM 718 C CA . LEU A 1 86 ? 0.089 -3.783 23.077 1.00 95.56 86 LEU A CA 1
ATOM 719 C C . LEU A 1 86 ? 0.014 -4.348 24.506 1.00 95.56 86 LEU A C 1
ATOM 721 O O . LEU A 1 86 ? -0.711 -5.307 24.752 1.00 95.56 86 LEU A O 1
ATOM 725 N N . GLU A 1 87 ? 0.712 -3.723 25.455 1.00 95.56 87 GLU A N 1
ATOM 726 C CA . GLU A 1 87 ? 0.667 -4.082 26.878 1.00 95.56 87 GLU A CA 1
ATOM 727 C C . GLU A 1 87 ? -0.753 -3.976 27.451 1.00 95.56 87 GLU A C 1
ATOM 729 O O . GLU A 1 87 ? -1.239 -4.903 28.092 1.00 95.56 87 GLU A O 1
ATOM 734 N N . ARG A 1 88 ? -1.478 -2.897 27.141 1.00 97.25 88 ARG A N 1
ATOM 735 C CA . ARG A 1 88 ? -2.861 -2.722 27.606 1.00 97.25 88 ARG A CA 1
ATOM 736 C C . ARG A 1 88 ? -3.812 -3.731 26.969 1.00 97.25 88 ARG A C 1
ATOM 738 O O . ARG A 1 88 ? -4.726 -4.204 27.640 1.00 97.25 88 ARG A O 1
ATOM 745 N N . VAL A 1 89 ? -3.608 -4.080 25.697 1.00 97.25 89 VAL A N 1
ATOM 746 C CA . VAL A 1 89 ? -4.369 -5.167 25.054 1.00 97.25 89 VAL A CA 1
ATOM 747 C C . VAL A 1 89 ? -4.088 -6.500 25.745 1.00 97.25 89 VAL A C 1
ATOM 749 O O . VAL A 1 89 ? -5.024 -7.253 26.012 1.00 97.25 89 VAL A O 1
ATOM 752 N N . PHE A 1 90 ? -2.825 -6.769 26.076 1.00 96.31 90 PHE A N 1
ATOM 753 C CA . PHE A 1 90 ? -2.419 -7.966 26.804 1.00 96.31 90 PHE A CA 1
ATOM 754 C C . PHE A 1 90 ? -3.086 -8.050 28.184 1.00 96.31 90 PHE A C 1
ATOM 756 O O . PHE A 1 90 ? -3.678 -9.078 28.507 1.00 96.31 90 PHE A O 1
ATOM 763 N N . GLU A 1 91 ? -3.092 -6.961 28.958 1.00 96.50 91 GLU A N 1
ATOM 764 C CA . GLU A 1 91 ? -3.798 -6.891 30.245 1.00 96.50 91 GLU A CA 1
ATOM 765 C C . GLU A 1 91 ? -5.294 -7.215 30.108 1.00 96.50 91 GLU A C 1
ATOM 767 O O . GLU A 1 91 ? -5.822 -8.025 30.870 1.00 96.50 91 GLU A O 1
ATOM 772 N N . PHE A 1 92 ? -5.990 -6.622 29.128 1.00 96.88 92 PHE A N 1
ATOM 773 C CA . PHE A 1 92 ? -7.410 -6.914 28.904 1.00 96.88 92 PHE A CA 1
ATOM 774 C C . PHE A 1 92 ? -7.642 -8.359 28.484 1.00 96.88 92 PHE A C 1
ATOM 776 O O . PHE A 1 92 ? -8.594 -8.985 28.947 1.00 96.88 92 PHE A O 1
ATOM 783 N N . GLY A 1 93 ? -6.787 -8.899 27.621 1.00 96.12 93 GLY A N 1
ATOM 784 C CA . GLY A 1 93 ? -6.907 -10.283 27.202 1.00 96.12 93 GLY A CA 1
ATOM 785 C C . GLY A 1 93 ? -6.688 -11.259 28.356 1.00 96.12 93 GLY A C 1
ATOM 786 O O . GLY A 1 93 ? -7.438 -12.230 28.478 1.00 96.12 93 GLY A O 1
ATOM 787 N N . HIS A 1 94 ? -5.748 -10.963 29.253 1.00 95.56 94 HIS A N 1
ATOM 788 C CA . HIS A 1 94 ? -5.507 -11.769 30.447 1.00 95.56 94 HIS A CA 1
ATOM 789 C C . HIS A 1 94 ? -6.757 -11.861 31.340 1.00 95.56 94 HIS A C 1
ATOM 791 O O . HIS A 1 94 ? -7.099 -12.949 31.802 1.00 95.56 94 HIS A O 1
ATOM 797 N N . LEU A 1 95 ? -7.517 -10.766 31.491 1.00 95.12 95 LEU A N 1
ATOM 798 C CA . LEU A 1 95 ? -8.797 -10.763 32.225 1.00 95.12 95 LEU A CA 1
ATOM 799 C C . LEU A 1 95 ? -9.856 -11.703 31.620 1.00 95.12 95 LEU A C 1
ATOM 801 O O . LEU A 1 95 ? -10.769 -12.127 32.327 1.00 95.12 95 LEU A O 1
ATOM 805 N N . TYR A 1 96 ? -9.742 -12.034 30.332 1.00 95.75 96 TYR A N 1
ATOM 806 C CA . TYR A 1 96 ? -10.633 -12.956 29.620 1.00 95.75 96 TYR A CA 1
ATOM 807 C C . TYR A 1 96 ? -10.014 -14.348 29.391 1.00 95.75 96 TYR A C 1
ATOM 809 O O . TYR A 1 96 ? -10.548 -15.136 28.606 1.00 95.75 96 TYR A O 1
ATOM 817 N N . GLY A 1 97 ? -8.903 -14.674 30.065 1.00 92.69 97 GLY A N 1
ATOM 818 C CA . GLY A 1 97 ? -8.253 -15.989 29.986 1.00 92.69 97 GLY A CA 1
ATOM 819 C C . GLY A 1 97 ? -7.342 -16.184 28.767 1.00 92.69 97 GLY A C 1
ATOM 820 O O . GLY A 1 97 ? -7.140 -17.312 28.310 1.00 92.69 97 GLY A O 1
ATOM 821 N N . LEU A 1 98 ? -6.814 -15.097 28.193 1.00 93.44 98 LEU A N 1
ATOM 822 C CA . LEU A 1 98 ? -5.781 -15.127 27.152 1.00 93.44 98 LEU A CA 1
ATOM 823 C C . LEU A 1 98 ? -4.416 -14.920 27.827 1.00 93.44 98 LEU A C 1
ATOM 825 O O . LEU A 1 98 ? -3.944 -13.798 27.984 1.00 93.44 98 LEU A O 1
ATOM 829 N N . GLU A 1 99 ? -3.818 -16.014 28.299 1.00 89.81 99 GLU A N 1
ATOM 830 C CA . GLU A 1 99 ? -2.715 -15.966 29.273 1.00 89.81 99 GLU A CA 1
ATOM 831 C C . GLU A 1 99 ? -1.328 -15.697 28.673 1.00 89.81 99 GLU A C 1
ATOM 833 O O . GLU A 1 99 ? -0.430 -15.262 29.392 1.00 89.81 99 GLU A O 1
ATOM 838 N N . SER A 1 100 ? -1.132 -15.938 27.373 1.00 92.81 100 SER A N 1
ATOM 839 C CA . SER A 1 100 ? 0.171 -15.788 26.719 1.00 92.81 100 SER A CA 1
ATOM 840 C C . SER A 1 100 ? 0.170 -14.698 25.652 1.00 92.81 100 SER A C 1
ATOM 842 O O . SER A 1 100 ? -0.831 -14.442 24.977 1.00 92.81 100 SER A O 1
ATOM 844 N N . LEU A 1 101 ? 1.335 -14.069 25.461 1.00 90.56 101 LEU A N 1
ATOM 845 C CA . LEU A 1 101 ? 1.513 -13.042 24.436 1.00 90.56 101 LEU A CA 1
ATOM 846 C C . LEU A 1 101 ? 1.251 -13.612 23.036 1.00 90.56 101 LEU A C 1
ATOM 848 O O . LEU A 1 101 ? 0.656 -12.941 22.207 1.00 90.56 101 LEU A O 1
ATOM 852 N N . GLU A 1 102 ? 1.634 -14.861 22.782 1.00 93.19 102 GLU A N 1
ATOM 853 C CA . GLU A 1 102 ? 1.397 -15.544 21.506 1.00 93.19 102 GLU A CA 1
ATOM 854 C C . GLU A 1 102 ? -0.096 -15.667 21.168 1.00 93.19 102 GLU A C 1
ATOM 856 O O . GLU A 1 102 ? -0.507 -15.422 20.030 1.00 93.19 102 GLU A O 1
ATOM 861 N N . VAL A 1 103 ? -0.930 -15.971 22.166 1.00 93.75 103 VAL A N 1
ATOM 862 C CA . VAL A 1 103 ? -2.384 -16.056 21.989 1.00 93.75 103 VAL A CA 1
ATOM 863 C C . VAL A 1 103 ? -2.982 -14.676 21.693 1.00 93.75 103 VAL A C 1
ATOM 865 O O . VAL A 1 103 ? -3.873 -14.571 20.850 1.00 93.75 103 VAL A O 1
ATOM 868 N N . ILE A 1 104 ? -2.462 -13.611 22.316 1.00 95.94 104 ILE A N 1
ATOM 869 C CA . ILE A 1 104 ? -2.860 -12.225 22.017 1.00 95.94 104 ILE A CA 1
ATOM 870 C C . ILE A 1 104 ? -2.430 -11.805 20.613 1.00 95.94 104 ILE A C 1
ATOM 872 O O . ILE A 1 104 ? -3.217 -11.201 19.892 1.00 95.94 104 ILE A O 1
ATOM 876 N N . LEU A 1 105 ? -1.212 -12.145 20.189 1.00 94.12 105 LEU A N 1
ATOM 877 C CA . LEU A 1 105 ? -0.749 -11.858 18.829 1.00 94.12 105 LEU A CA 1
ATOM 878 C C . LEU A 1 105 ? -1.590 -12.602 17.784 1.00 94.12 105 LEU A C 1
ATOM 880 O O . LEU A 1 105 ? -1.874 -12.041 16.729 1.00 94.12 105 LEU A O 1
ATOM 884 N N . SER A 1 106 ? -2.025 -13.827 18.088 1.00 93.88 106 SER A N 1
ATOM 885 C CA . SER A 1 106 ? -2.932 -14.599 17.230 1.00 93.88 106 SER A CA 1
ATOM 886 C C . SER A 1 106 ? -4.317 -13.952 17.140 1.00 93.88 106 SER A C 1
ATOM 888 O O . SER A 1 106 ? -4.853 -13.822 16.042 1.00 93.88 106 SER A O 1
ATOM 890 N N . PHE A 1 107 ? -4.856 -13.471 18.265 1.00 95.56 107 PHE A N 1
ATOM 891 C CA . PHE A 1 107 ? -6.096 -12.690 18.298 1.00 95.56 107 PHE A CA 1
ATOM 892 C C . PHE A 1 107 ? -5.980 -11.397 17.477 1.00 95.56 107 PHE A C 1
ATOM 894 O O . PHE A 1 107 ? -6.828 -11.118 16.638 1.00 95.56 107 PHE A O 1
ATOM 901 N N . LEU A 1 108 ? -4.906 -10.626 17.671 1.00 95.94 108 LEU A N 1
ATOM 902 C CA . LEU A 1 108 ? -4.681 -9.383 16.930 1.00 95.94 108 LEU A CA 1
ATOM 903 C C . LEU A 1 108 ? -4.540 -9.639 15.431 1.00 95.94 108 LEU A C 1
ATOM 905 O O . LEU A 1 108 ? -5.116 -8.900 14.640 1.00 95.94 108 LEU A O 1
ATOM 909 N N . LYS A 1 109 ? -3.823 -10.699 15.038 1.00 93.38 109 LYS A N 1
ATOM 910 C CA . LYS A 1 109 ? -3.727 -11.113 13.636 1.00 93.38 109 LYS A CA 1
ATOM 911 C C . LYS A 1 109 ? -5.105 -11.444 13.064 1.00 93.38 109 LYS A C 1
ATOM 913 O O . LYS A 1 109 ? -5.436 -10.944 11.998 1.00 93.38 109 LYS A O 1
ATOM 918 N N . PHE A 1 110 ? -5.911 -12.220 13.787 1.00 92.38 110 PHE A N 1
ATOM 919 C CA . PHE A 1 110 ? -7.277 -12.540 13.379 1.00 92.38 110 PHE A CA 1
ATOM 920 C C . PHE A 1 110 ? -8.121 -11.272 13.160 1.00 92.38 110 PHE A C 1
ATOM 922 O O . PHE A 1 110 ? -8.739 -11.121 12.111 1.00 92.38 110 PHE A O 1
ATOM 929 N N . CYS A 1 111 ? -8.085 -10.309 14.086 1.00 94.50 111 CYS A N 1
ATOM 930 C CA . CYS A 1 111 ? -8.812 -9.049 13.917 1.00 94.50 111 CYS A CA 1
ATOM 931 C C . CYS A 1 111 ? -8.254 -8.167 12.782 1.00 94.50 111 CYS A C 1
ATOM 933 O O . CYS A 1 111 ? -9.034 -7.480 12.123 1.00 94.50 111 CYS A O 1
ATOM 935 N N . CYS A 1 112 ? -6.938 -8.192 12.528 1.00 92.00 112 CYS A N 1
ATOM 936 C CA . CYS A 1 112 ? -6.335 -7.544 11.357 1.00 92.00 112 CYS A CA 1
ATOM 937 C C . CYS A 1 112 ? -6.836 -8.159 10.048 1.00 92.00 112 CYS A C 1
ATOM 939 O O . CYS A 1 112 ? -7.172 -7.422 9.125 1.00 92.00 112 CYS A O 1
ATOM 941 N N . ASP A 1 113 ? -6.902 -9.490 9.972 1.00 89.25 113 ASP A N 1
ATOM 942 C CA . ASP A 1 113 ? -7.357 -10.215 8.781 1.00 89.25 113 ASP A CA 1
ATOM 943 C C . ASP A 1 113 ? -8.845 -9.924 8.484 1.00 89.25 113 ASP A C 1
ATOM 945 O O . ASP A 1 113 ? -9.250 -9.889 7.322 1.00 89.25 113 ASP A O 1
ATOM 949 N N . LEU A 1 114 ? -9.644 -9.636 9.521 1.00 90.25 114 LEU A N 1
ATOM 950 C CA . LEU A 1 114 ? -11.029 -9.156 9.403 1.00 90.25 114 LEU A CA 1
ATOM 951 C C . LEU A 1 114 ? -11.152 -7.652 9.104 1.00 90.25 114 LEU A C 1
ATOM 953 O O . LEU A 1 114 ? -12.229 -7.187 8.735 1.00 90.25 114 LEU A O 1
ATOM 957 N N . GLY A 1 115 ? -10.077 -6.880 9.274 1.00 91.38 115 GLY A N 1
ATOM 958 C CA . GLY A 1 115 ? -10.087 -5.427 9.114 1.00 91.38 115 GLY A CA 1
ATOM 959 C C . GLY A 1 115 ? -10.777 -4.658 10.248 1.00 91.38 115 GLY A C 1
ATOM 960 O O . GLY A 1 115 ? -11.108 -3.491 10.057 1.00 91.38 115 GLY A O 1
ATOM 961 N N . GLU A 1 116 ? -10.988 -5.267 11.422 1.00 93.88 116 GLU A N 1
ATOM 962 C CA . GLU A 1 116 ? -11.590 -4.584 12.585 1.00 93.88 116 GLU A CA 1
ATOM 963 C C . GLU A 1 116 ? -10.592 -3.649 13.296 1.00 93.88 116 GLU A C 1
ATOM 965 O O . GLU A 1 116 ? -10.990 -2.670 13.924 1.00 93.88 116 GLU A O 1
ATOM 970 N N . LEU A 1 117 ? -9.289 -3.935 13.205 1.00 96.81 117 LEU A N 1
ATOM 971 C CA . LEU A 1 117 ? -8.204 -3.124 13.769 1.00 96.81 117 LEU A CA 1
ATOM 972 C C . LEU A 1 117 ? -6.938 -3.241 12.910 1.00 96.81 117 LEU A C 1
ATOM 974 O O . LEU A 1 117 ? -6.858 -4.093 12.026 1.00 96.81 117 LEU A O 1
ATOM 978 N N . VAL A 1 118 ? -5.930 -2.407 13.179 1.00 95.62 118 VAL A N 1
ATOM 979 C CA . VAL A 1 118 ? -4.614 -2.485 12.523 1.00 95.62 118 VAL A CA 1
ATOM 980 C C . VAL A 1 118 ? -3.516 -2.704 13.562 1.00 95.62 118 VAL A C 1
ATOM 982 O O . VAL A 1 118 ? -3.370 -1.944 14.520 1.00 95.62 118 VAL A O 1
ATOM 985 N N . PHE A 1 119 ? -2.716 -3.744 13.352 1.00 95.06 119 PHE A N 1
ATOM 986 C CA . PHE A 1 119 ? -1.573 -4.101 14.185 1.00 95.06 119 PHE A CA 1
ATOM 987 C C . PHE A 1 119 ? -0.465 -4.725 13.336 1.00 95.06 119 PHE A C 1
ATOM 989 O O . PHE A 1 119 ? -0.720 -5.580 12.485 1.00 95.06 119 PHE A O 1
ATOM 996 N N . PHE A 1 120 ? 0.778 -4.338 13.619 1.00 88.69 120 PHE A N 1
ATOM 997 C CA . PHE A 1 120 ? 1.967 -4.877 12.970 1.00 88.69 120 PHE A CA 1
ATOM 998 C C . PHE A 1 120 ? 2.896 -5.496 14.007 1.00 88.69 120 PHE A C 1
ATOM 1000 O O . PHE A 1 120 ? 3.372 -4.825 14.914 1.00 88.69 120 PHE A O 1
ATOM 1007 N N . ASN A 1 121 ? 3.205 -6.782 13.855 1.00 88.19 121 ASN A N 1
ATOM 1008 C CA . ASN A 1 121 ? 4.150 -7.479 14.726 1.00 88.19 121 ASN A CA 1
ATOM 1009 C C . ASN A 1 121 ? 5.605 -7.286 14.244 1.00 88.19 121 ASN A C 1
ATOM 1011 O O . ASN A 1 121 ? 6.291 -8.258 13.931 1.00 88.19 121 ASN A O 1
ATOM 1015 N N . GLU A 1 122 ? 6.042 -6.031 14.125 1.00 83.81 122 GLU A N 1
ATOM 1016 C CA . GLU A 1 122 ? 7.355 -5.605 13.603 1.00 83.81 122 GLU A CA 1
ATOM 1017 C C . GLU A 1 122 ? 8.036 -4.696 14.649 1.00 83.81 122 GLU A C 1
ATOM 1019 O O . GLU A 1 122 ? 7.365 -3.907 15.310 1.00 83.81 122 GLU A O 1
ATOM 1024 N N . SER A 1 123 ? 9.341 -4.850 14.895 1.00 76.62 123 SER A N 1
ATOM 1025 C CA . SER A 1 123 ? 10.016 -4.314 16.098 1.00 76.62 123 SER A CA 1
ATOM 1026 C C . SER A 1 123 ? 9.890 -2.798 16.296 1.00 76.62 123 SER A C 1
ATOM 1028 O O . SER A 1 123 ? 9.875 -2.339 17.437 1.00 76.62 123 SER A O 1
ATOM 1030 N N . ASP A 1 124 ? 9.769 -2.032 15.218 1.00 76.44 124 ASP A N 1
ATOM 1031 C CA . ASP A 1 124 ? 9.662 -0.573 15.193 1.00 76.44 124 ASP A CA 1
ATOM 1032 C C . ASP A 1 124 ? 8.224 -0.039 15.335 1.00 76.44 124 ASP A C 1
ATOM 1034 O O . ASP A 1 124 ? 8.048 1.145 15.629 1.00 76.44 124 ASP A O 1
ATOM 1038 N N . ILE A 1 125 ? 7.205 -0.892 15.172 1.00 85.75 125 ILE A N 1
ATOM 1039 C CA . ILE A 1 125 ? 5.778 -0.504 15.185 1.00 85.75 125 ILE A CA 1
ATOM 1040 C C . ILE A 1 125 ? 4.871 -1.430 16.024 1.00 85.75 125 ILE A C 1
ATOM 1042 O O . ILE A 1 125 ? 3.663 -1.219 16.103 1.00 85.75 125 ILE A O 1
ATOM 1046 N N . ARG A 1 126 ? 5.436 -2.435 16.707 1.00 87.94 126 ARG A N 1
ATOM 1047 C CA . ARG A 1 126 ? 4.712 -3.448 17.507 1.00 87.94 126 ARG A CA 1
ATOM 1048 C C . ARG A 1 126 ? 4.070 -2.926 18.789 1.00 87.94 126 ARG A C 1
ATOM 1050 O O . ARG A 1 126 ? 3.245 -3.607 19.392 1.00 87.94 126 ARG A O 1
ATOM 1057 N N . ASN A 1 127 ? 4.455 -1.752 19.260 1.00 87.38 127 ASN A N 1
ATOM 1058 C CA . ASN A 1 127 ? 3.993 -1.232 20.544 1.00 87.38 127 ASN A CA 1
ATOM 1059 C C . ASN A 1 127 ? 2.568 -0.655 20.506 1.00 87.38 127 ASN A C 1
ATOM 1061 O O . ASN A 1 127 ? 1.996 -0.447 21.578 1.00 87.38 127 ASN A O 1
ATOM 1065 N N . ILE A 1 128 ? 1.989 -0.434 19.323 1.00 94.38 128 ILE A N 1
ATOM 1066 C CA . ILE A 1 128 ? 0.671 0.183 19.155 1.00 94.38 128 ILE A CA 1
ATOM 1067 C C . ILE A 1 128 ? -0.313 -0.754 18.445 1.00 94.38 128 ILE A C 1
ATOM 1069 O O . ILE A 1 128 ? 0.032 -1.451 17.494 1.00 94.38 128 ILE A O 1
ATOM 1073 N N . VAL A 1 129 ? -1.561 -0.735 18.897 1.00 97.25 129 VAL A N 1
ATOM 1074 C CA . VAL A 1 129 ? -2.721 -1.349 18.251 1.00 97.25 129 VAL A CA 1
ATOM 1075 C C . VAL A 1 129 ? -3.683 -0.225 17.896 1.00 97.25 129 VAL A C 1
ATOM 1077 O O . VAL A 1 129 ? -4.132 0.518 18.771 1.00 97.25 129 VAL A O 1
ATOM 1080 N N . ILE A 1 130 ? -3.990 -0.087 16.613 1.00 97.88 130 ILE A N 1
ATOM 1081 C CA . ILE A 1 130 ? -4.898 0.937 16.101 1.00 97.88 130 ILE A CA 1
ATOM 1082 C C . ILE A 1 130 ? -6.297 0.332 16.072 1.00 97.88 130 ILE A C 1
ATOM 1084 O O . ILE A 1 130 ? -6.577 -0.555 15.270 1.00 97.88 130 ILE A O 1
ATOM 1088 N N . LEU A 1 131 ? -7.164 0.801 16.962 1.00 97.88 131 LEU A N 1
ATOM 1089 C CA . LEU A 1 131 ? -8.511 0.267 17.185 1.00 97.88 131 LEU A CA 1
ATOM 1090 C C . LEU A 1 131 ? -9.550 0.792 16.188 1.00 97.88 131 LEU A C 1
ATOM 1092 O O . LEU A 1 131 ? -10.677 0.307 16.171 1.00 97.88 131 LEU A O 1
ATOM 1096 N N . ASP A 1 132 ? -9.199 1.820 15.417 1.00 97.06 132 ASP A N 1
ATOM 1097 C CA . ASP A 1 132 ? -10.076 2.456 14.437 1.00 97.06 132 ASP A CA 1
ATOM 1098 C C . ASP A 1 132 ? -9.338 2.592 13.091 1.00 97.06 132 ASP A C 1
ATOM 1100 O O . ASP A 1 132 ? -8.601 3.561 12.871 1.00 97.06 132 ASP A O 1
ATOM 1104 N N . PRO A 1 133 ? -9.497 1.611 12.183 1.00 95.94 133 PRO A N 1
ATOM 1105 C CA . PRO A 1 133 ? -8.891 1.658 10.855 1.00 95.94 133 PRO A CA 1
ATOM 1106 C C . PRO A 1 133 ? -9.331 2.869 10.023 1.00 95.94 133 PRO A C 1
ATOM 1108 O O . PRO A 1 133 ? -8.536 3.385 9.238 1.00 95.94 133 PRO A O 1
ATOM 1111 N N . GLN A 1 134 ? -10.565 3.361 10.200 1.00 95.00 134 GLN A N 1
ATOM 1112 C CA . GLN A 1 134 ? -11.050 4.530 9.464 1.00 95.00 134 GLN A CA 1
ATOM 1113 C C . GLN A 1 134 ? -10.323 5.799 9.912 1.00 95.00 134 GLN A C 1
ATOM 1115 O O . GLN A 1 134 ? -9.912 6.590 9.067 1.00 95.00 134 GLN A O 1
ATOM 1120 N N . TRP A 1 135 ? -10.082 5.961 11.216 1.00 96.19 135 TRP A N 1
ATOM 1121 C CA . TRP A 1 135 ? -9.269 7.068 11.727 1.00 96.19 135 TRP A CA 1
ATOM 1122 C C . TRP A 1 135 ? -7.847 7.060 11.146 1.00 96.19 135 TRP A C 1
ATOM 1124 O O . TRP A 1 135 ? -7.336 8.112 10.765 1.00 96.19 135 TRP A O 1
ATOM 1134 N N . LEU A 1 136 ? -7.225 5.883 10.997 1.00 96.12 136 LEU A N 1
ATOM 1135 C CA . LEU A 1 136 ? -5.913 5.764 10.349 1.00 96.12 136 LEU A CA 1
ATOM 1136 C C . LEU A 1 136 ? -5.958 6.200 8.879 1.00 96.12 136 LEU A C 1
ATOM 1138 O O . LEU A 1 136 ? -5.085 6.938 8.419 1.00 96.12 136 LEU A O 1
ATOM 1142 N N . ILE A 1 137 ? -6.984 5.757 8.148 1.00 93.44 137 ILE A N 1
ATOM 1143 C CA . ILE A 1 137 ? -7.203 6.147 6.751 1.00 93.44 137 ILE A CA 1
ATOM 1144 C C . ILE A 1 137 ? -7.386 7.663 6.649 1.00 93.44 137 ILE A C 1
ATOM 1146 O O . ILE A 1 137 ? -6.759 8.289 5.796 1.00 93.44 137 ILE A O 1
ATOM 1150 N N . ASP A 1 138 ? -8.186 8.262 7.529 1.00 92.69 138 ASP A N 1
ATOM 1151 C CA . ASP A 1 138 ? -8.437 9.704 7.552 1.00 92.69 138 ASP A CA 1
ATOM 1152 C C . ASP A 1 138 ? -7.161 10.494 7.875 1.00 92.69 138 ASP A C 1
ATOM 1154 O O . ASP A 1 138 ? -6.892 11.525 7.249 1.00 92.69 138 ASP A O 1
ATOM 1158 N N . ALA A 1 139 ? -6.335 9.986 8.793 1.00 93.81 139 ALA A N 1
ATOM 1159 C CA . ALA A 1 139 ? -5.038 10.562 9.118 1.00 93.81 139 ALA A CA 1
ATOM 1160 C C . ALA A 1 139 ? -4.107 10.555 7.904 1.00 93.81 139 ALA A C 1
ATOM 1162 O O . ALA A 1 139 ? -3.519 11.584 7.573 1.00 93.81 139 ALA A O 1
ATOM 1163 N N . PHE A 1 140 ? -4.011 9.438 7.183 1.00 93.06 140 PHE A N 1
ATOM 1164 C CA . PHE A 1 140 ? -3.193 9.350 5.972 1.00 93.06 140 PHE A CA 1
ATOM 1165 C C . PHE A 1 140 ? -3.757 10.249 4.873 1.00 93.06 140 PHE A C 1
ATOM 1167 O O . PHE A 1 140 ? -3.023 11.065 4.317 1.00 93.06 140 PHE A O 1
ATOM 1174 N N . ALA A 1 141 ? -5.066 10.195 4.625 1.00 89.75 141 ALA A N 1
ATOM 1175 C CA . ALA A 1 141 ? -5.749 11.046 3.654 1.00 89.75 141 ALA A CA 1
ATOM 1176 C C . ALA A 1 141 ? -5.523 12.542 3.930 1.00 89.75 141 ALA A C 1
ATOM 1178 O O . ALA A 1 141 ? -5.356 13.313 2.983 1.00 89.75 141 ALA A O 1
ATOM 1179 N N . SER A 1 142 ? -5.453 12.956 5.200 1.00 88.69 142 SER A N 1
ATOM 1180 C CA . SER A 1 142 ? -5.146 14.341 5.569 1.00 88.69 142 SER A CA 1
ATOM 1181 C C . SER A 1 142 ? -3.764 14.818 5.126 1.00 88.69 142 SER A C 1
ATOM 1183 O O . SER A 1 142 ? -3.594 16.009 4.883 1.00 88.69 142 SER A O 1
ATOM 1185 N N . LEU A 1 143 ? -2.805 13.902 4.965 1.00 85.69 143 LEU A N 1
ATOM 1186 C CA . LEU A 1 143 ? -1.452 14.203 4.495 1.00 85.69 143 LEU A CA 1
ATOM 1187 C C . LEU A 1 143 ? -1.329 14.147 2.971 1.00 85.69 143 LEU A C 1
ATOM 1189 O O . LEU A 1 143 ? -0.441 14.792 2.420 1.00 85.69 143 LEU A O 1
ATOM 1193 N N . ILE A 1 144 ? -2.175 13.354 2.301 1.00 79.12 144 ILE A N 1
ATOM 1194 C CA . ILE A 1 144 ? -1.955 12.976 0.899 1.00 79.12 144 ILE A CA 1
ATOM 1195 C C . ILE A 1 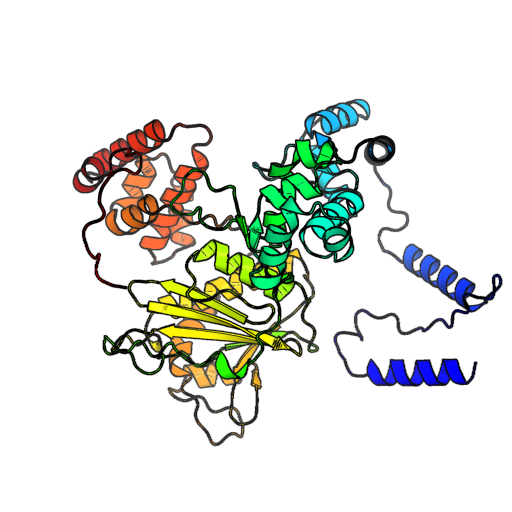144 ? -3.090 13.315 -0.076 1.00 79.12 144 ILE A C 1
ATOM 1197 O O . ILE A 1 144 ? -2.894 13.117 -1.267 1.00 79.12 144 ILE A O 1
ATOM 1201 N N . THR A 1 145 ? -4.295 13.741 0.332 1.00 67.25 145 THR A N 1
ATOM 1202 C CA . THR A 1 145 ? -5.426 13.721 -0.634 1.00 67.25 145 THR A CA 1
ATOM 1203 C C . THR A 1 145 ? -6.491 14.806 -0.503 1.00 67.25 145 THR A C 1
ATOM 1205 O O . THR A 1 145 ? -7.571 14.615 -1.060 1.00 67.25 145 THR A O 1
ATOM 1208 N N . VAL A 1 146 ? -6.303 15.938 0.195 1.00 57.06 146 VAL A N 1
ATOM 1209 C CA . VAL A 1 146 ? -7.471 16.833 0.352 1.00 57.06 146 VAL A CA 1
ATOM 1210 C C . VAL A 1 146 ? -7.252 18.330 0.245 1.00 57.06 146 VAL A C 1
ATOM 1212 O O . VAL A 1 146 ? -6.868 18.982 1.206 1.00 57.06 146 VAL A O 1
ATOM 1215 N N . GLU A 1 147 ? -7.774 18.893 -0.850 1.00 55.84 147 GLU A N 1
ATOM 1216 C CA . GLU A 1 147 ? -8.021 20.324 -1.085 1.00 55.84 147 GLU A CA 1
ATOM 1217 C C . GLU A 1 147 ? -8.747 21.022 0.094 1.00 55.84 147 GLU A C 1
ATOM 1219 O O . GLU A 1 147 ? -8.533 22.209 0.350 1.00 55.84 147 GLU A O 1
ATOM 1224 N N . LYS A 1 148 ? -9.563 20.284 0.870 1.00 54.84 148 LYS A N 1
ATOM 1225 C CA . LYS A 1 148 ? -10.223 20.782 2.095 1.00 54.84 148 LYS A CA 1
ATOM 1226 C C . LYS A 1 148 ? -9.212 21.251 3.148 1.00 54.84 148 LYS A C 1
ATOM 1228 O O . LYS A 1 148 ? -9.441 22.274 3.785 1.00 54.84 148 LYS A O 1
ATOM 1233 N N . TYR A 1 149 ? -8.079 20.561 3.288 1.00 55.69 149 TYR A N 1
ATOM 1234 C CA . TYR A 1 149 ? -7.011 20.983 4.192 1.00 55.69 149 TYR A CA 1
ATOM 1235 C C . TYR A 1 149 ? -6.202 22.128 3.581 1.00 55.69 149 TYR A C 1
ATOM 1237 O O . TYR A 1 149 ? -5.865 23.054 4.308 1.00 55.69 149 TYR A O 1
ATOM 1245 N N . HIS A 1 150 ? -6.005 22.171 2.256 1.00 58.38 150 HIS A N 1
ATOM 1246 C CA . HIS A 1 150 ? -5.328 23.297 1.586 1.00 58.38 150 HIS A CA 1
ATOM 1247 C C . HIS A 1 150 ? -6.059 24.631 1.814 1.00 58.38 150 HIS A C 1
ATOM 1249 O O . HIS A 1 150 ? -5.415 25.661 2.011 1.00 58.38 150 HIS A O 1
ATOM 1255 N N . LYS A 1 151 ? -7.400 24.623 1.803 1.00 55.06 151 LYS A N 1
ATOM 1256 C CA . LYS A 1 151 ? -8.231 25.838 1.917 1.00 55.06 151 LYS A CA 1
ATOM 1257 C C . LYS A 1 151 ? -8.427 26.338 3.352 1.00 55.06 151 LYS A C 1
ATOM 1259 O O . LYS A 1 151 ? -8.610 27.536 3.540 1.00 55.06 151 LYS A O 1
ATOM 1264 N N . VAL A 1 152 ? -8.392 25.446 4.343 1.00 57.00 152 VAL A N 1
ATOM 1265 C CA . VAL A 1 152 ? -8.606 25.776 5.771 1.00 57.00 152 VAL A CA 1
ATOM 1266 C C . VAL A 1 152 ? -7.275 25.970 6.522 1.00 57.00 152 VAL A C 1
ATOM 1268 O O . VAL A 1 152 ? -7.254 26.349 7.690 1.00 57.00 152 VAL A O 1
ATOM 1271 N N . SER A 1 153 ? -6.143 25.738 5.852 1.00 60.97 153 SER A N 1
ATOM 1272 C CA . SER A 1 153 ? -4.811 25.820 6.454 1.00 60.97 153 SER A CA 1
ATOM 1273 C C . SER A 1 153 ? -4.377 27.232 6.832 1.00 60.97 153 SER A C 1
ATOM 1275 O O . SER A 1 153 ? -4.684 28.212 6.150 1.00 60.97 153 SER A O 1
ATOM 1277 N N . LYS A 1 154 ? -3.567 27.307 7.894 1.00 70.75 154 LYS A N 1
ATOM 1278 C CA . LYS A 1 154 ? -2.892 28.532 8.334 1.00 70.75 154 LYS A CA 1
ATOM 1279 C C . LYS A 1 154 ? -2.030 29.116 7.191 1.00 70.75 154 LYS A C 1
ATOM 1281 O O . LYS A 1 154 ? -1.399 28.347 6.457 1.00 70.75 154 LYS A O 1
ATOM 1286 N N . PRO A 1 155 ? -1.960 30.452 7.024 1.00 73.19 155 PRO A N 1
ATOM 1287 C CA . PRO A 1 155 ? -1.171 31.093 5.960 1.00 73.19 155 PRO A CA 1
ATOM 1288 C C . PRO A 1 155 ? 0.297 30.637 5.920 1.00 73.19 155 PRO A C 1
ATOM 1290 O O . PRO A 1 155 ? 0.893 30.489 4.854 1.00 73.19 155 PRO A O 1
ATOM 1293 N N . ASP A 1 156 ? 0.843 30.369 7.097 1.00 78.56 156 ASP A N 1
ATOM 1294 C CA . ASP A 1 156 ? 2.217 29.998 7.416 1.00 78.56 156 ASP A CA 1
ATOM 1295 C C . ASP A 1 156 ? 2.614 28.594 6.922 1.00 78.56 156 ASP A C 1
ATOM 1297 O O . ASP A 1 156 ? 3.804 28.330 6.744 1.00 78.56 156 ASP A O 1
ATOM 1301 N N . VAL A 1 157 ? 1.649 27.723 6.587 1.00 81.31 157 VAL A N 1
ATOM 1302 C CA . VAL A 1 157 ? 1.923 26.397 5.992 1.00 81.31 157 VAL A CA 1
ATOM 1303 C C . VAL A 1 157 ? 1.575 26.288 4.509 1.00 81.31 157 VAL A C 1
ATOM 1305 O O . VAL A 1 157 ? 1.853 25.268 3.877 1.00 81.31 157 VAL A O 1
ATOM 1308 N N . LYS A 1 158 ? 1.043 27.359 3.903 1.00 83.62 158 LYS A N 1
ATOM 1309 C CA . LYS A 1 158 ? 0.687 27.401 2.473 1.00 83.62 158 LYS A CA 1
ATOM 1310 C C . LYS A 1 158 ? 1.874 27.075 1.557 1.00 83.62 158 LYS A C 1
ATOM 1312 O O . LYS A 1 158 ? 1.698 26.448 0.514 1.00 83.62 158 LYS A O 1
ATOM 1317 N N . GLY A 1 159 ? 3.083 27.480 1.953 1.00 85.88 159 GLY A N 1
ATOM 1318 C CA . GLY A 1 159 ? 4.314 27.158 1.228 1.00 85.88 159 GLY A CA 1
ATOM 1319 C C . GLY A 1 159 ? 4.619 25.657 1.194 1.00 85.88 159 GLY A C 1
ATOM 1320 O O . GLY A 1 159 ? 5.039 25.153 0.155 1.00 85.88 159 GLY A O 1
ATOM 1321 N N . TYR A 1 160 ? 4.353 24.932 2.286 1.00 88.31 160 TYR A N 1
ATOM 1322 C CA . TYR A 1 160 ? 4.572 23.484 2.351 1.00 88.31 160 TYR A CA 1
ATOM 1323 C C . TYR A 1 160 ? 3.524 22.708 1.552 1.00 88.31 160 TYR A C 1
ATOM 1325 O O . TYR A 1 160 ? 3.878 21.742 0.887 1.00 88.31 160 TYR A O 1
ATOM 1333 N N . TRP A 1 161 ? 2.268 23.164 1.527 1.00 87.38 161 TRP A N 1
ATOM 1334 C CA . TRP A 1 161 ? 1.253 22.588 0.637 1.00 87.38 161 TRP A CA 1
ATOM 1335 C C . TRP A 1 161 ? 1.631 22.727 -0.833 1.00 87.38 161 TRP A C 1
ATOM 1337 O O . TRP A 1 161 ? 1.579 21.755 -1.575 1.00 87.38 161 TRP A O 1
ATOM 1347 N N . LYS A 1 162 ? 2.093 23.914 -1.242 1.00 85.69 162 LYS A N 1
ATOM 1348 C CA . LYS A 1 162 ? 2.579 24.121 -2.610 1.00 85.69 162 LYS A CA 1
ATOM 1349 C C . LYS A 1 162 ? 3.766 23.206 -2.933 1.00 85.69 162 LYS A C 1
ATOM 1351 O O . LYS A 1 162 ? 3.869 22.692 -4.038 1.00 85.69 162 LYS A O 1
ATOM 1356 N N . MET A 1 163 ? 4.657 22.992 -1.968 1.00 87.62 163 MET A N 1
ATOM 1357 C CA . MET A 1 163 ? 5.787 22.077 -2.120 1.00 87.62 163 MET A CA 1
ATOM 1358 C C . MET A 1 163 ? 5.339 20.618 -2.311 1.00 87.62 163 MET A C 1
ATOM 1360 O O . MET A 1 163 ? 5.900 19.925 -3.161 1.00 87.62 163 MET A O 1
ATOM 1364 N N . LEU A 1 164 ? 4.306 20.182 -1.587 1.00 89.19 164 LEU A N 1
ATOM 1365 C CA . LEU A 1 164 ? 3.681 18.876 -1.783 1.00 89.19 164 LEU A CA 1
ATOM 1366 C C . LEU A 1 164 ? 3.014 18.774 -3.167 1.00 89.19 164 LEU A C 1
ATOM 1368 O O . LEU A 1 164 ? 3.277 17.819 -3.889 1.00 89.19 164 LEU A O 1
ATOM 1372 N N . ASP A 1 165 ? 2.235 19.778 -3.574 1.00 85.31 165 ASP A N 1
ATOM 1373 C CA . ASP A 1 165 ? 1.515 19.798 -4.861 1.00 85.31 165 ASP A CA 1
ATOM 1374 C C . ASP A 1 165 ? 2.435 19.841 -6.089 1.00 85.31 165 ASP A C 1
ATOM 1376 O O . ASP A 1 165 ? 2.092 19.325 -7.156 1.00 85.31 165 ASP A O 1
ATOM 1380 N N . ASP A 1 166 ? 3.568 20.536 -5.978 1.00 83.06 166 ASP A N 1
ATOM 1381 C CA . ASP A 1 166 ? 4.469 20.772 -7.107 1.00 83.06 166 ASP A CA 1
ATOM 1382 C C . ASP A 1 166 ? 5.599 19.735 -7.179 1.00 83.06 166 ASP A C 1
ATOM 1384 O O . ASP A 1 166 ? 6.099 19.463 -8.271 1.00 83.06 166 ASP A O 1
ATOM 1388 N N . ARG A 1 167 ? 6.028 19.168 -6.041 1.00 85.06 167 ARG A N 1
ATOM 1389 C CA . ARG A 1 167 ? 7.195 18.262 -5.973 1.00 85.06 167 ARG A CA 1
ATOM 1390 C C . ARG A 1 167 ? 6.927 16.925 -5.284 1.00 85.06 167 ARG A C 1
ATOM 1392 O O . ARG A 1 167 ? 7.831 16.098 -5.226 1.00 85.06 167 ARG A O 1
ATOM 1399 N N . GLY A 1 168 ? 5.734 16.709 -4.734 1.00 89.19 168 GLY A N 1
ATOM 1400 C CA . GLY A 1 168 ? 5.431 15.529 -3.921 1.00 89.19 168 GLY A CA 1
ATOM 1401 C C . GLY A 1 168 ? 6.200 15.486 -2.601 1.00 89.19 168 GLY A C 1
ATOM 1402 O O . GLY A 1 168 ? 6.302 14.428 -1.990 1.00 89.19 168 GLY A O 1
ATOM 1403 N N . GLU A 1 169 ? 6.771 16.610 -2.162 1.00 90.56 169 GLU A N 1
ATOM 1404 C CA . GLU A 1 169 ? 7.585 16.698 -0.950 1.00 90.56 169 GLU A CA 1
ATOM 1405 C C . GLU A 1 169 ? 6.730 17.110 0.257 1.00 90.56 169 GLU A C 1
ATOM 1407 O O . GLU A 1 169 ? 6.332 18.269 0.393 1.00 90.56 169 GLU A O 1
ATOM 1412 N N . LEU A 1 170 ? 6.499 16.170 1.170 1.00 92.12 170 LEU A N 1
ATOM 1413 C CA . LEU A 1 170 ? 5.825 16.382 2.446 1.00 92.12 170 LEU A CA 1
ATOM 1414 C C . LEU A 1 170 ? 6.839 16.773 3.530 1.00 92.12 170 LEU A C 1
ATOM 1416 O O . LEU A 1 170 ? 7.662 15.959 3.948 1.00 92.12 170 LEU A O 1
ATOM 1420 N N . ASP A 1 171 ? 6.776 18.020 3.999 1.00 91.56 171 ASP A N 1
ATOM 1421 C CA . ASP A 1 171 ? 7.594 18.510 5.116 1.00 91.56 171 ASP A CA 1
ATOM 1422 C C . ASP A 1 171 ? 6.997 18.100 6.466 1.00 91.56 171 ASP A C 1
ATOM 1424 O O . ASP A 1 171 ? 5.788 18.210 6.676 1.00 91.56 171 ASP A O 1
ATOM 1428 N N . GLU A 1 172 ? 7.839 17.720 7.426 1.00 92.19 172 GLU A N 1
ATOM 1429 C CA . GLU A 1 172 ? 7.396 17.404 8.788 1.00 92.19 172 GLU A CA 1
ATOM 1430 C C . GLU A 1 172 ? 6.631 18.557 9.453 1.00 92.19 172 GLU A C 1
ATOM 1432 O O . GLU A 1 172 ? 5.686 18.314 10.198 1.00 92.19 172 GLU A O 1
ATOM 1437 N N . ARG A 1 173 ? 6.963 19.815 9.139 1.00 91.00 173 ARG A N 1
ATOM 1438 C CA . ARG A 1 173 ? 6.228 20.981 9.664 1.00 91.00 173 ARG A CA 1
ATOM 1439 C C . ARG A 1 173 ? 4.785 21.032 9.173 1.00 91.00 173 ARG A C 1
ATOM 1441 O O . ARG A 1 173 ? 3.917 21.532 9.886 1.00 91.00 173 ARG A O 1
ATOM 1448 N N . LEU A 1 174 ? 4.526 20.525 7.967 1.00 90.44 174 LEU A N 1
ATOM 1449 C CA . LEU A 1 174 ? 3.166 20.410 7.464 1.00 90.44 174 LEU A CA 1
ATOM 1450 C C . LEU A 1 174 ? 2.405 19.326 8.229 1.00 90.44 174 LEU A C 1
ATOM 1452 O O . LEU A 1 174 ? 1.284 19.578 8.656 1.00 90.44 174 LEU A O 1
ATOM 1456 N N . ILE A 1 175 ? 3.036 18.175 8.474 1.00 92.69 175 ILE A N 1
ATOM 1457 C CA . ILE A 1 175 ? 2.458 17.092 9.287 1.00 92.69 175 ILE A CA 1
ATOM 1458 C C . ILE A 1 175 ? 2.108 17.611 10.688 1.00 92.69 175 ILE A C 1
ATOM 1460 O O . ILE A 1 175 ? 0.968 17.468 11.126 1.00 92.69 175 ILE A O 1
ATOM 1464 N N . ASP A 1 176 ? 3.053 18.285 11.352 1.00 91.94 176 ASP A N 1
ATOM 1465 C CA . ASP A 1 176 ? 2.866 18.856 12.692 1.00 91.94 176 ASP A CA 1
ATOM 1466 C C . ASP A 1 176 ? 1.680 19.838 12.737 1.00 91.94 176 ASP A C 1
ATOM 1468 O O . ASP A 1 176 ? 0.940 19.870 13.719 1.00 91.94 176 ASP A O 1
ATOM 1472 N N . SER A 1 177 ? 1.474 20.619 11.670 1.00 89.44 177 SER A N 1
ATOM 1473 C CA . SER A 1 177 ? 0.349 21.553 11.574 1.00 89.44 177 SER A CA 1
ATOM 1474 C C . SER A 1 177 ? -0.981 20.870 11.256 1.00 89.44 177 SER A C 1
ATOM 1476 O O . SER A 1 177 ? -2.009 21.309 11.770 1.00 89.44 177 SER A O 1
ATOM 1478 N N . VAL A 1 178 ? -0.997 19.859 10.384 1.00 89.12 178 VAL A N 1
ATOM 1479 C CA . VAL A 1 178 ? -2.231 19.160 9.982 1.00 89.12 178 VAL A CA 1
ATOM 1480 C C . VAL A 1 178 ? -2.752 18.297 11.129 1.00 89.12 178 VAL A C 1
ATOM 1482 O O . VAL A 1 178 ? -3.959 18.234 11.354 1.00 89.12 178 VAL A O 1
ATOM 1485 N N . TRP A 1 179 ? -1.851 17.683 11.893 1.00 92.69 179 TRP A N 1
ATOM 1486 C CA . TRP A 1 179 ? -2.179 16.817 13.028 1.00 92.69 179 TRP A CA 1
ATOM 1487 C C . TRP A 1 179 ? -2.210 17.549 14.379 1.00 92.69 179 TRP A C 1
ATOM 1489 O O . TRP A 1 179 ? -2.366 16.915 15.415 1.00 92.69 179 TRP A O 1
ATOM 1499 N N . GLU A 1 180 ? -2.101 18.882 14.399 1.00 90.12 180 GLU A N 1
ATOM 1500 C CA . GLU A 1 180 ? -1.971 19.679 15.632 1.00 90.12 180 GLU A CA 1
ATOM 1501 C C . GLU A 1 180 ? -3.135 19.488 16.622 1.00 90.12 180 GLU A C 1
ATOM 1503 O O . GLU A 1 180 ? -2.923 19.520 17.835 1.00 90.12 180 GLU A O 1
ATOM 1508 N N . GLN A 1 181 ? -4.356 19.318 16.105 1.00 89.25 181 GLN A N 1
ATOM 1509 C CA . GLN A 1 181 ? -5.590 19.281 16.900 1.00 89.25 181 GLN A CA 1
ATOM 1510 C C . GLN A 1 181 ? -5.950 17.881 17.419 1.00 89.25 181 GLN A C 1
ATOM 1512 O O . GLN A 1 181 ? -6.789 17.765 18.310 1.00 89.25 181 GLN A O 1
ATOM 1517 N N . ASP A 1 182 ? -5.336 16.827 16.879 1.00 93.69 182 ASP A N 1
ATOM 1518 C CA . ASP A 1 182 ? -5.578 15.449 17.304 1.00 93.69 182 ASP A CA 1
ATOM 1519 C C . ASP A 1 182 ? -4.416 14.988 18.195 1.00 93.69 182 ASP A C 1
ATOM 1521 O O . ASP A 1 182 ? -3.283 14.788 17.747 1.00 93.69 182 ASP A O 1
ATOM 1525 N N . ALA A 1 183 ? -4.702 14.853 19.492 1.00 94.69 183 ALA A N 1
ATOM 1526 C CA . ALA A 1 183 ? -3.701 14.493 20.488 1.00 94.69 183 ALA A CA 1
ATOM 1527 C C . ALA A 1 183 ? -3.086 13.108 20.227 1.00 94.69 183 ALA A C 1
ATOM 1529 O O . ALA A 1 183 ? -1.884 12.945 20.431 1.00 94.69 183 ALA A O 1
ATOM 1530 N N . GLU A 1 184 ? -3.872 12.143 19.737 1.00 95.75 184 GLU A N 1
ATOM 1531 C CA . GLU A 1 184 ? -3.391 10.785 19.465 1.00 95.75 184 GLU A CA 1
ATOM 1532 C C . GLU A 1 184 ? -2.521 10.746 18.203 1.00 95.75 184 GLU A C 1
ATOM 1534 O O . GLU A 1 184 ? -1.514 10.031 18.190 1.00 95.75 184 GLU A O 1
ATOM 1539 N N . LEU A 1 185 ? -2.835 11.545 17.172 1.00 95.75 185 LEU A N 1
ATOM 1540 C CA . LEU A 1 185 ? -1.957 11.699 16.001 1.00 95.75 185 LEU A CA 1
ATOM 1541 C C . LEU A 1 185 ? -0.626 12.349 16.375 1.00 95.75 185 LEU A C 1
ATOM 1543 O O . LEU A 1 185 ? 0.431 11.908 15.923 1.00 95.75 185 LEU A O 1
ATOM 1547 N N . LYS A 1 186 ? -0.663 13.379 17.224 1.00 94.38 186 LYS A N 1
ATOM 1548 C CA . LYS A 1 186 ? 0.542 14.067 17.694 1.00 94.38 186 LYS A CA 1
ATOM 1549 C C . LYS A 1 186 ? 1.421 13.162 18.556 1.00 94.38 186 LYS A C 1
ATOM 1551 O O . LYS A 1 186 ? 2.635 13.135 18.360 1.00 94.38 186 LYS A O 1
ATOM 1556 N N . GLU A 1 187 ? 0.819 12.430 19.492 1.00 94.50 187 GLU A N 1
ATOM 1557 C CA . GLU A 1 187 ? 1.517 11.491 20.379 1.00 94.50 187 GLU A CA 1
ATOM 1558 C C . GLU A 1 187 ? 2.164 10.347 19.589 1.00 94.50 187 GLU A C 1
ATOM 1560 O O . GLU A 1 187 ? 3.325 10.012 19.820 1.00 94.50 187 GLU A O 1
ATOM 1565 N N . ASN A 1 188 ? 1.449 9.794 18.604 1.00 94.31 188 ASN A N 1
ATOM 1566 C CA . ASN A 1 188 ? 1.888 8.614 17.856 1.00 94.31 188 ASN A CA 1
ATOM 1567 C C . ASN A 1 188 ? 2.528 8.941 16.497 1.00 94.31 188 ASN A C 1
ATOM 1569 O O . ASN A 1 188 ? 2.733 8.034 15.689 1.00 94.31 188 ASN A O 1
ATOM 1573 N N . LYS A 1 189 ? 2.877 10.211 16.237 1.00 94.75 189 LYS A N 1
ATOM 1574 C CA . LYS A 1 189 ? 3.328 10.707 14.924 1.00 94.75 189 LYS A CA 1
ATOM 1575 C C . LYS A 1 189 ? 4.390 9.820 14.273 1.00 94.75 189 LYS A C 1
ATOM 1577 O O . LYS A 1 189 ? 4.222 9.402 13.132 1.00 94.75 189 LYS A O 1
ATOM 1582 N N . GLU A 1 190 ? 5.479 9.521 14.982 1.00 93.12 190 GLU A N 1
ATOM 1583 C CA . GLU A 1 190 ? 6.594 8.754 14.408 1.00 93.12 190 GLU A CA 1
ATOM 1584 C C . GLU A 1 190 ? 6.175 7.328 14.027 1.00 93.12 190 GLU A C 1
ATOM 1586 O O . GLU A 1 190 ? 6.542 6.850 12.955 1.00 93.12 190 GLU A O 1
ATOM 1591 N N . ILE A 1 191 ? 5.367 6.667 14.861 1.00 92.38 191 ILE A N 1
ATOM 1592 C CA . ILE A 1 191 ? 4.880 5.306 14.596 1.00 92.38 191 ILE A CA 1
ATOM 1593 C C . ILE A 1 191 ? 3.903 5.320 13.416 1.00 92.38 191 ILE A C 1
ATOM 1595 O O . ILE A 1 191 ? 4.017 4.496 12.514 1.00 92.38 191 ILE A O 1
ATOM 1599 N N . LEU A 1 192 ? 2.992 6.294 13.357 1.00 94.88 192 LEU A N 1
ATOM 1600 C CA . LEU A 1 192 ? 2.054 6.445 12.240 1.00 94.88 192 LEU A CA 1
ATOM 1601 C C . LEU A 1 192 ? 2.781 6.710 10.916 1.00 94.88 192 LEU A C 1
ATOM 1603 O O . LEU A 1 192 ? 2.426 6.127 9.893 1.00 94.88 192 LEU A O 1
ATOM 1607 N N . LEU A 1 193 ? 3.843 7.521 10.927 1.00 93.69 193 LEU A N 1
ATOM 1608 C CA . LEU A 1 193 ? 4.686 7.741 9.749 1.00 93.69 193 LEU A CA 1
ATOM 1609 C C . LEU A 1 193 ? 5.483 6.492 9.356 1.00 93.69 193 LEU A C 1
ATOM 1611 O O . LEU A 1 193 ? 5.712 6.273 8.163 1.00 93.69 193 LEU A O 1
ATOM 1615 N N . ARG A 1 194 ? 5.896 5.654 10.314 1.00 92.12 194 ARG A N 1
ATOM 1616 C CA . ARG A 1 194 ? 6.477 4.334 10.018 1.00 92.12 194 ARG A CA 1
ATOM 1617 C C . ARG A 1 194 ? 5.449 3.402 9.390 1.00 92.12 194 ARG A C 1
ATOM 1619 O O . ARG A 1 194 ? 5.760 2.757 8.394 1.00 92.12 194 ARG A O 1
ATOM 1626 N N . ILE A 1 195 ? 4.209 3.417 9.869 1.00 92.25 195 ILE A N 1
ATOM 1627 C CA . ILE A 1 195 ? 3.111 2.659 9.260 1.00 92.25 195 ILE A CA 1
ATOM 1628 C C . ILE A 1 195 ? 2.821 3.162 7.831 1.00 92.25 195 ILE A C 1
ATOM 1630 O O . ILE A 1 195 ? 2.696 2.348 6.918 1.00 92.25 195 ILE A O 1
ATOM 1634 N N . CYS A 1 196 ? 2.812 4.478 7.576 1.00 92.44 196 CYS A N 1
ATOM 1635 C CA . CYS A 1 196 ? 2.716 5.023 6.209 1.00 92.44 196 CYS A CA 1
ATOM 1636 C C . CYS A 1 196 ? 3.814 4.477 5.281 1.00 92.44 196 CYS A C 1
ATOM 1638 O O . CYS A 1 196 ? 3.540 4.109 4.136 1.00 92.44 196 CYS A O 1
ATOM 1640 N N . GLN A 1 197 ? 5.058 4.433 5.769 1.00 91.19 197 GLN A N 1
ATOM 1641 C CA . GLN A 1 197 ? 6.197 3.881 5.026 1.00 91.19 197 GLN A CA 1
ATOM 1642 C C . GLN A 1 197 ? 6.036 2.380 4.788 1.00 91.19 197 GLN A C 1
ATOM 1644 O O . GLN A 1 197 ? 6.344 1.896 3.700 1.00 91.19 197 GLN A O 1
ATOM 1649 N N . ARG A 1 198 ? 5.511 1.654 5.780 1.00 89.62 198 ARG A N 1
ATOM 1650 C CA . ARG A 1 198 ? 5.234 0.217 5.710 1.00 89.62 198 ARG A CA 1
ATOM 1651 C C . ARG A 1 198 ? 4.153 -0.134 4.686 1.00 89.62 198 ARG A C 1
ATOM 1653 O O . ARG A 1 198 ? 4.207 -1.217 4.101 1.00 89.62 198 ARG A O 1
ATOM 1660 N N . PHE A 1 199 ? 3.217 0.784 4.447 1.00 90.31 199 PHE A N 1
ATOM 1661 C CA . PHE A 1 199 ? 2.225 0.710 3.369 1.00 90.31 199 PHE A CA 1
ATOM 1662 C C . PHE A 1 199 ? 2.754 1.164 1.994 1.00 90.31 199 PHE A C 1
ATOM 1664 O O . PHE A 1 199 ? 1.992 1.203 1.019 1.00 90.31 199 PHE A O 1
ATOM 1671 N N . ASP A 1 200 ? 4.045 1.507 1.912 1.00 92.38 200 ASP A N 1
ATOM 1672 C CA . ASP A 1 200 ? 4.720 2.040 0.726 1.00 92.38 200 ASP A CA 1
ATOM 1673 C C . ASP A 1 200 ? 4.032 3.307 0.162 1.00 92.38 200 ASP A C 1
ATOM 1675 O O . ASP A 1 200 ? 4.055 3.557 -1.042 1.00 92.38 200 ASP A O 1
ATOM 1679 N N . LEU A 1 201 ? 3.398 4.117 1.024 1.00 92.38 201 LEU A N 1
ATOM 1680 C CA . LEU A 1 201 ? 2.704 5.353 0.619 1.00 92.38 201 LEU A CA 1
ATOM 1681 C C . LEU A 1 201 ? 3.649 6.553 0.508 1.00 92.38 201 LEU A C 1
ATOM 1683 O O . LEU A 1 201 ? 3.394 7.478 -0.263 1.00 92.38 201 LEU A O 1
ATOM 1687 N N . LEU A 1 202 ? 4.723 6.542 1.297 1.00 92.69 202 LEU A N 1
ATOM 1688 C CA . LEU A 1 202 ? 5.738 7.586 1.328 1.00 92.69 202 LEU A CA 1
ATOM 1689 C C . LEU A 1 202 ? 7.108 7.016 1.697 1.00 92.69 202 LEU A C 1
ATOM 1691 O O . LEU A 1 202 ? 7.214 5.918 2.248 1.00 92.69 202 LEU A O 1
ATOM 1695 N N . VAL A 1 203 ? 8.157 7.786 1.425 1.00 91.06 203 VAL A N 1
ATOM 1696 C CA . VAL A 1 203 ? 9.548 7.438 1.749 1.00 91.06 203 VAL A CA 1
ATOM 1697 C C . VAL A 1 203 ? 10.293 8.656 2.270 1.00 91.06 203 VAL A C 1
ATOM 1699 O O . VAL A 1 203 ? 10.135 9.751 1.739 1.00 91.06 203 VAL A O 1
ATOM 1702 N N . GLU A 1 204 ? 11.086 8.476 3.327 1.00 90.12 204 GLU A N 1
ATOM 1703 C CA . GLU A 1 204 ? 11.912 9.548 3.887 1.00 90.12 204 GLU A CA 1
ATOM 1704 C C . GLU A 1 204 ? 12.993 9.961 2.880 1.00 90.12 204 GLU A C 1
ATOM 1706 O O . GLU A 1 204 ? 13.710 9.123 2.330 1.00 90.12 204 GLU A O 1
ATOM 1711 N N . LEU A 1 205 ? 13.090 11.262 2.617 1.00 86.19 205 LEU A N 1
ATOM 1712 C CA . LEU A 1 205 ? 14.092 11.838 1.733 1.00 86.19 205 LEU A CA 1
ATOM 1713 C C . LEU A 1 205 ? 15.412 12.053 2.489 1.00 86.19 205 LEU A C 1
ATOM 1715 O O . LEU A 1 205 ? 15.390 12.368 3.683 1.00 86.19 205 LEU A O 1
ATOM 1719 N N . PRO A 1 206 ? 16.571 11.948 1.810 1.00 78.56 206 PRO A N 1
ATOM 1720 C CA . PRO A 1 206 ? 17.858 12.247 2.424 1.00 78.56 206 PRO A CA 1
ATOM 1721 C C . PRO A 1 206 ? 17.866 13.658 3.022 1.00 78.56 206 PRO A C 1
ATOM 1723 O O . PRO A 1 206 ? 17.456 14.619 2.366 1.00 78.56 206 PRO A O 1
ATOM 1726 N N . LYS A 1 207 ? 18.354 13.795 4.260 1.00 68.56 207 LYS A N 1
ATOM 1727 C CA . LYS A 1 207 ? 18.517 15.109 4.893 1.00 68.56 207 LYS A CA 1
ATOM 1728 C C . LYS A 1 207 ? 19.486 15.965 4.074 1.00 68.56 207 LYS A C 1
ATOM 1730 O O . LYS A 1 207 ? 20.538 15.484 3.648 1.00 68.56 207 LYS A O 1
ATOM 1735 N N . GLY A 1 208 ? 19.123 17.230 3.858 1.00 59.69 208 GLY A N 1
ATOM 1736 C CA . GLY A 1 208 ? 20.017 18.219 3.261 1.00 59.69 208 GLY A CA 1
ATOM 1737 C C . GLY A 1 208 ? 21.258 18.457 4.129 1.00 59.69 208 GLY A C 1
ATOM 1738 O O . GLY A 1 208 ? 21.317 18.029 5.275 1.00 59.69 208 GLY A O 1
ATOM 1739 N N . GLN A 1 209 ? 22.249 19.170 3.587 1.00 47.19 209 GLN A N 1
ATOM 1740 C CA . GLN A 1 209 ? 23.511 19.496 4.277 1.00 47.19 209 GLN A CA 1
ATOM 1741 C C . GLN A 1 209 ? 23.342 20.385 5.526 1.00 47.19 209 GLN A C 1
ATOM 1743 O O . GLN A 1 209 ? 24.314 20.643 6.226 1.00 47.19 209 GLN A O 1
ATOM 1748 N N . ASP A 1 210 ? 22.128 20.866 5.788 1.00 53.41 210 ASP A N 1
ATOM 1749 C CA . ASP A 1 210 ? 21.799 21.750 6.896 1.00 53.41 210 ASP A CA 1
ATOM 1750 C C . ASP A 1 210 ? 21.099 20.953 8.007 1.00 53.41 210 ASP A C 1
ATOM 1752 O O . ASP A 1 210 ? 19.961 20.503 7.844 1.00 53.41 210 ASP A O 1
ATOM 1756 N N . ASP A 1 211 ? 21.790 20.774 9.136 1.00 50.81 211 ASP A N 1
ATOM 1757 C CA . ASP A 1 211 ? 21.357 19.969 10.291 1.00 50.81 211 ASP A CA 1
ATOM 1758 C C . ASP A 1 211 ? 20.076 20.505 10.966 1.00 50.81 211 ASP A C 1
ATOM 1760 O O . ASP A 1 211 ? 19.460 19.826 11.790 1.00 50.81 211 ASP A O 1
ATOM 1764 N N . GLN A 1 212 ? 19.632 21.712 10.596 1.00 55.97 212 GLN A N 1
ATOM 1765 C CA . GLN A 1 212 ? 18.375 22.307 11.060 1.00 55.97 212 GLN A CA 1
ATOM 1766 C C . GLN A 1 212 ? 17.153 21.907 10.216 1.00 55.97 212 GLN A C 1
ATOM 1768 O O . GLN A 1 212 ? 16.018 22.237 10.580 1.00 55.97 212 GLN A O 1
ATOM 1773 N N . GLN A 1 213 ? 17.333 21.203 9.092 1.00 66.25 213 GLN A N 1
ATOM 1774 C CA . GLN A 1 213 ? 16.206 20.797 8.254 1.00 66.25 213 GLN A CA 1
ATOM 1775 C C . GLN A 1 213 ? 15.432 19.625 8.868 1.00 66.25 213 GLN A C 1
ATOM 1777 O O . GLN A 1 213 ? 15.934 18.517 9.059 1.00 66.25 213 GLN A O 1
ATOM 1782 N N . LYS A 1 214 ? 14.152 19.897 9.137 1.00 81.88 214 LYS A N 1
ATOM 1783 C CA . LYS A 1 214 ? 13.123 18.916 9.488 1.00 81.88 214 LYS A CA 1
ATOM 1784 C C . LY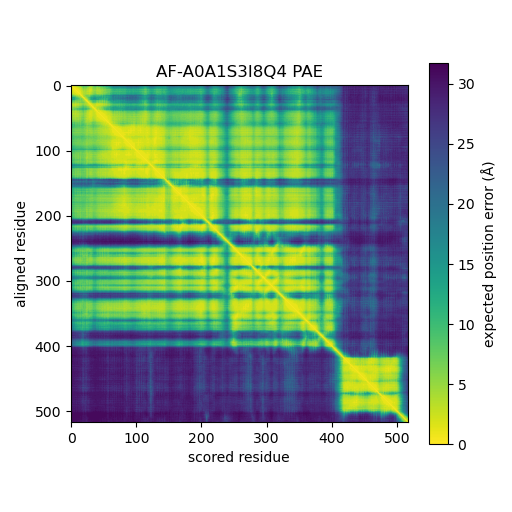S A 1 214 ? 13.019 17.807 8.435 1.00 81.88 214 LYS A C 1
ATOM 1786 O O . LYS A 1 214 ? 13.375 18.019 7.272 1.00 81.88 214 LYS A O 1
ATOM 1791 N N . LYS A 1 215 ? 12.536 16.626 8.845 1.00 89.69 215 LYS A N 1
ATOM 1792 C CA . LYS A 1 215 ? 12.402 15.481 7.933 1.00 89.69 215 LYS A CA 1
ATOM 1793 C C . LYS A 1 215 ? 11.483 15.844 6.764 1.00 89.69 215 LYS A C 1
ATOM 1795 O O . LYS A 1 215 ? 10.526 16.606 6.914 1.00 89.69 215 LYS A O 1
ATOM 1800 N N . LYS A 1 216 ? 11.770 15.270 5.600 1.00 90.75 216 LYS A N 1
ATOM 1801 C CA . LYS A 1 216 ? 10.919 15.371 4.417 1.00 90.75 216 LYS A CA 1
ATOM 1802 C C . LYS A 1 216 ? 10.625 13.986 3.891 1.00 90.75 216 LYS A C 1
ATOM 1804 O O . LYS A 1 216 ? 11.461 13.093 4.006 1.00 90.75 216 LYS A O 1
ATOM 1809 N N . TYR A 1 217 ? 9.468 13.839 3.277 1.00 92.56 217 TYR A N 1
ATOM 1810 C CA . TYR A 1 217 ? 9.038 12.589 2.682 1.00 92.56 217 TYR A CA 1
ATOM 1811 C C . TYR A 1 217 ? 8.598 12.826 1.245 1.00 92.56 217 TYR A C 1
ATOM 1813 O O . TYR A 1 217 ? 7.990 13.850 0.948 1.00 92.56 217 TYR A O 1
ATOM 1821 N N . LEU A 1 218 ? 8.887 11.884 0.357 1.00 91.69 218 LEU A N 1
ATOM 1822 C CA . LEU A 1 218 ? 8.274 11.851 -0.962 1.00 91.69 218 LEU A CA 1
ATOM 1823 C C . LEU A 1 218 ? 6.944 11.108 -0.879 1.00 91.69 218 LEU A C 1
ATOM 1825 O O . LEU A 1 218 ? 6.891 10.002 -0.339 1.00 91.69 218 LEU A O 1
ATOM 1829 N N . VAL A 1 219 ? 5.912 11.688 -1.480 1.00 92.69 219 VAL A N 1
ATOM 1830 C CA . VAL A 1 219 ? 4.572 11.122 -1.631 1.00 92.69 219 VAL A CA 1
ATOM 1831 C C . VAL A 1 219 ? 4.264 11.021 -3.132 1.00 92.69 219 VAL A C 1
ATOM 1833 O O . VAL A 1 219 ? 3.830 12.000 -3.736 1.00 92.69 219 VAL A O 1
ATOM 1836 N N . PRO A 1 220 ? 4.488 9.870 -3.791 1.00 89.88 220 PRO A N 1
ATOM 1837 C CA . PRO A 1 220 ? 4.359 9.818 -5.247 1.00 89.88 220 PRO A CA 1
ATOM 1838 C C . PRO A 1 220 ? 2.930 9.992 -5.775 1.00 89.88 220 PRO A C 1
ATOM 1840 O O . PRO A 1 220 ? 2.747 10.445 -6.898 1.00 89.88 220 PRO A O 1
ATOM 1843 N N . CYS A 1 221 ? 1.909 9.663 -4.978 1.00 88.81 221 CYS A N 1
ATOM 1844 C CA . CYS A 1 221 ? 0.515 9.706 -5.427 1.00 88.81 221 CYS A CA 1
ATOM 1845 C C . CYS A 1 221 ? -0.074 11.118 -5.578 1.00 88.81 221 CYS A C 1
ATOM 1847 O O . CYS A 1 221 ? -1.129 11.250 -6.192 1.00 88.81 221 CYS A O 1
ATOM 1849 N N . VAL A 1 222 ? 0.581 12.155 -5.038 1.00 88.81 222 VAL A N 1
ATOM 1850 C CA . VAL A 1 222 ? 0.153 13.559 -5.203 1.00 88.81 222 VAL A CA 1
ATOM 1851 C C . VAL A 1 222 ? 0.793 14.239 -6.408 1.00 88.81 222 VAL A C 1
ATOM 1853 O O . VAL A 1 222 ? 0.427 15.361 -6.755 1.00 88.81 222 VAL A O 1
ATOM 1856 N N . LEU A 1 223 ? 1.781 13.589 -7.025 1.00 87.38 223 LEU A N 1
ATOM 1857 C CA . LEU A 1 223 ? 2.494 14.160 -8.155 1.00 87.38 223 LEU A CA 1
ATOM 1858 C C . LEU A 1 223 ? 1.531 14.373 -9.319 1.00 87.38 223 LEU A C 1
ATOM 1860 O O . LEU A 1 223 ? 0.556 13.649 -9.498 1.00 87.38 223 LEU A O 1
ATOM 1864 N N . LYS A 1 224 ? 1.816 15.384 -10.132 1.00 84.38 224 LYS A N 1
ATOM 1865 C CA . LYS A 1 224 ? 1.063 15.641 -11.360 1.00 84.38 224 LYS A CA 1
ATOM 1866 C C . LYS A 1 224 ? 1.645 14.807 -12.496 1.00 84.38 224 LYS A C 1
ATOM 1868 O O . LYS A 1 224 ? 2.819 14.429 -12.461 1.00 84.38 224 LYS A O 1
ATOM 1873 N N . SER A 1 225 ? 0.832 14.542 -13.513 1.00 79.00 225 SER A N 1
ATOM 1874 C CA . SER A 1 225 ? 1.313 13.942 -14.759 1.00 79.00 225 SER A CA 1
ATOM 1875 C C . SER A 1 225 ? 2.315 14.869 -15.429 1.00 79.00 225 SER A C 1
ATOM 1877 O O . SER A 1 225 ? 2.196 16.099 -15.344 1.00 79.00 225 SER A O 1
ATOM 1879 N N . HIS A 1 226 ? 3.306 14.291 -16.101 1.00 68.06 226 HIS A N 1
ATOM 1880 C CA . HIS A 1 226 ? 4.252 15.102 -16.852 1.00 68.06 226 HIS A CA 1
ATOM 1881 C C . HIS A 1 226 ? 3.516 15.838 -17.991 1.00 68.06 226 HIS A C 1
ATOM 1883 O O . HIS A 1 226 ? 2.799 15.199 -18.760 1.00 68.06 226 HIS A O 1
ATOM 1889 N N . PRO A 1 227 ? 3.702 17.160 -18.172 1.00 64.88 227 PRO A N 1
ATOM 1890 C CA . PRO A 1 227 ? 3.008 17.920 -19.218 1.00 64.88 227 PRO A CA 1
ATOM 1891 C C . PRO A 1 227 ? 3.404 17.512 -20.650 1.00 64.88 227 PRO A C 1
ATOM 1893 O O . PRO A 1 227 ? 2.727 17.877 -21.605 1.00 64.88 227 PRO A O 1
ATOM 1896 N N . ASN A 1 228 ? 4.501 16.768 -20.811 1.00 63.94 228 ASN A N 1
ATOM 1897 C CA . ASN A 1 228 ? 4.941 16.204 -22.087 1.00 63.94 228 ASN A CA 1
ATOM 1898 C C . ASN A 1 228 ? 5.556 14.798 -21.910 1.00 63.94 228 ASN A C 1
ATOM 1900 O O . ASN A 1 228 ? 6.758 14.689 -21.664 1.00 63.94 228 ASN A O 1
ATOM 1904 N N . PRO A 1 229 ? 4.764 13.722 -21.992 1.00 55.91 229 PRO A N 1
ATOM 1905 C CA . PRO A 1 229 ? 5.266 12.356 -21.867 1.00 55.91 229 PRO A CA 1
ATOM 1906 C C . PRO A 1 229 ? 6.308 12.005 -22.942 1.00 55.91 229 PRO A C 1
ATOM 1908 O O . PRO A 1 229 ? 7.304 11.340 -22.693 1.00 55.91 229 PRO A O 1
ATOM 1911 N N . GLU A 1 230 ? 6.174 12.519 -24.160 1.00 50.34 230 GLU A N 1
ATOM 1912 C CA . GLU A 1 230 ? 7.135 12.215 -25.229 1.00 50.34 230 GLU A CA 1
ATOM 1913 C C . GLU A 1 230 ? 8.531 12.812 -24.970 1.00 50.34 230 GLU A C 1
ATOM 1915 O O . GLU A 1 230 ? 9.523 12.358 -25.545 1.00 50.34 230 GLU A O 1
ATOM 1920 N N . SER A 1 231 ? 8.647 13.786 -24.055 1.00 51.69 231 SER A N 1
ATOM 1921 C CA . SER A 1 231 ? 9.938 14.339 -23.639 1.00 51.69 231 SER A CA 1
ATOM 1922 C C . SER A 1 231 ? 10.677 13.527 -22.574 1.00 51.69 231 SER A C 1
ATOM 1924 O O . SER A 1 231 ? 11.804 13.914 -22.265 1.00 51.69 231 SER A O 1
ATOM 1926 N N . TYR A 1 232 ? 10.132 12.406 -22.065 1.00 53.91 232 TYR A N 1
ATOM 1927 C CA . TYR A 1 232 ? 10.860 11.501 -21.146 1.00 53.91 232 TYR A CA 1
ATOM 1928 C C . TYR A 1 232 ? 12.242 11.092 -21.708 1.00 53.91 232 TYR A C 1
ATOM 1930 O O . TYR A 1 232 ? 13.160 10.784 -20.958 1.00 53.91 232 TYR A O 1
ATOM 1938 N N . LEU A 1 233 ? 12.400 11.135 -23.039 1.00 47.03 233 LEU A N 1
ATOM 1939 C CA . LEU A 1 233 ? 13.591 10.733 -23.793 1.00 47.03 233 LEU A CA 1
ATOM 1940 C C . LEU A 1 233 ? 14.620 11.849 -24.038 1.00 47.03 233 LEU A C 1
ATOM 1942 O O . LEU A 1 233 ? 15.683 11.575 -24.605 1.00 47.03 233 LEU A O 1
ATOM 1946 N N . LYS A 1 234 ? 14.337 13.107 -23.670 1.00 44.09 234 LYS A N 1
ATOM 1947 C CA . LYS A 1 234 ? 15.299 14.205 -23.846 1.00 44.09 234 LYS A CA 1
ATOM 1948 C C . LYS A 1 234 ? 16.326 14.157 -22.719 1.00 44.09 234 LYS A C 1
ATOM 1950 O O . LYS A 1 234 ? 16.207 14.839 -21.706 1.00 44.09 234 LYS A O 1
ATOM 1955 N N . ILE A 1 235 ? 17.326 13.302 -22.923 1.00 45.94 235 ILE A N 1
ATOM 1956 C CA . ILE A 1 235 ? 18.599 13.285 -22.198 1.00 45.94 235 ILE A CA 1
ATOM 1957 C C . ILE A 1 235 ? 19.058 14.744 -22.018 1.00 45.94 235 ILE A C 1
ATOM 1959 O O . ILE A 1 235 ? 18.982 15.501 -22.991 1.00 45.94 235 ILE A O 1
ATOM 1963 N N . PRO A 1 236 ? 19.529 15.168 -20.831 1.00 38.75 236 PRO A N 1
ATOM 1964 C CA . PRO A 1 236 ? 20.172 16.466 -20.705 1.00 38.75 236 PRO A CA 1
ATOM 1965 C C . PRO A 1 236 ? 21.327 16.519 -21.707 1.00 38.75 236 PRO A C 1
ATOM 1967 O O . PRO A 1 236 ? 22.264 15.726 -21.611 1.00 38.75 236 PRO A O 1
ATOM 1970 N N . GLU A 1 237 ? 21.266 17.420 -22.687 1.00 37.19 237 GLU A N 1
ATOM 1971 C CA . GLU A 1 237 ? 22.441 17.776 -23.478 1.00 37.19 237 GLU A CA 1
ATOM 1972 C C . GLU A 1 237 ? 23.442 18.396 -22.501 1.00 37.19 237 GLU A C 1
ATOM 1974 O O . GLU A 1 237 ? 23.355 19.576 -22.174 1.00 37.19 237 GLU A O 1
ATOM 1979 N N . CYS A 1 238 ? 24.337 17.581 -21.941 1.00 38.38 238 CYS A N 1
ATOM 1980 C CA . CYS A 1 238 ? 25.407 18.060 -21.084 1.00 38.38 238 CYS A CA 1
ATOM 1981 C C . CYS A 1 238 ? 26.551 18.483 -22.016 1.00 38.38 238 CYS A C 1
ATOM 1983 O O . CYS A 1 238 ? 27.230 17.607 -22.558 1.00 38.38 238 CYS A O 1
ATOM 1985 N N . PRO A 1 239 ? 26.779 19.786 -22.271 1.00 40.38 239 PRO A N 1
ATOM 1986 C CA . PRO A 1 239 ? 27.596 20.221 -23.405 1.00 40.38 239 PRO A CA 1
ATOM 1987 C C . PRO A 1 239 ? 29.105 20.020 -23.209 1.00 40.38 239 PRO A C 1
ATOM 1989 O O . PRO A 1 239 ? 29.881 20.535 -24.009 1.00 40.38 239 PRO A O 1
ATOM 1992 N N . GLN A 1 240 ? 29.547 19.364 -22.128 1.00 44.50 240 GLN A N 1
ATOM 1993 C CA . GLN A 1 240 ? 30.931 19.494 -21.663 1.00 44.50 240 GLN A CA 1
ATOM 1994 C C . GLN A 1 240 ? 31.774 18.221 -21.588 1.00 44.50 240 GLN A C 1
ATOM 1996 O O . GLN A 1 240 ? 32.987 18.371 -21.574 1.00 44.50 240 GLN A O 1
ATOM 2001 N N . GLU A 1 241 ? 31.248 16.997 -21.672 1.00 39.00 241 GLU A N 1
ATOM 2002 C CA . GLU A 1 241 ? 32.122 15.807 -21.709 1.00 39.00 241 GLU A CA 1
ATOM 2003 C C . GLU A 1 241 ? 31.471 14.635 -22.452 1.00 39.00 241 GLU A C 1
ATOM 2005 O O . GLU A 1 241 ? 30.782 13.845 -21.840 1.00 39.00 241 GLU A O 1
ATOM 2010 N N . GLY A 1 242 ? 31.671 14.490 -23.766 1.00 41.97 242 GLY A N 1
ATOM 2011 C CA . GLY A 1 242 ? 31.578 13.202 -24.488 1.00 41.97 242 GLY A CA 1
ATOM 2012 C C . GLY A 1 242 ? 30.289 12.351 -24.436 1.00 41.97 242 GLY A C 1
ATOM 2013 O O . GLY A 1 242 ? 30.264 11.311 -25.086 1.00 41.97 242 GLY A O 1
ATOM 2014 N N . TYR A 1 243 ? 29.230 12.732 -23.722 1.00 47.16 243 TYR A N 1
ATOM 2015 C CA . TYR A 1 243 ? 27.999 11.952 -23.565 1.00 47.16 243 TYR A CA 1
ATOM 2016 C C . TYR A 1 243 ? 27.035 12.183 -24.749 1.00 47.16 243 TYR A C 1
ATOM 2018 O O . TYR A 1 243 ? 26.556 13.297 -24.949 1.00 47.16 243 TYR A O 1
ATOM 2026 N N . LEU A 1 244 ? 26.710 11.140 -25.529 1.00 47.66 244 LEU A N 1
ATOM 2027 C CA . LEU A 1 244 ? 25.657 11.151 -26.564 1.00 47.66 244 LEU A CA 1
ATOM 2028 C C . LEU A 1 244 ? 24.871 9.826 -26.559 1.00 47.66 244 LEU A C 1
ATOM 2030 O O . LEU A 1 244 ? 25.478 8.776 -26.390 1.00 47.66 244 LEU A O 1
ATOM 2034 N N . LYS A 1 245 ? 23.542 9.915 -26.780 1.00 52.09 245 LYS A N 1
ATOM 2035 C CA . LYS A 1 245 ? 22.504 8.849 -26.853 1.00 52.09 245 LYS A CA 1
ATOM 2036 C C . LYS A 1 245 ? 22.643 7.726 -25.804 1.00 52.09 245 LYS A C 1
ATOM 2038 O O . LYS A 1 245 ? 23.488 6.854 -25.938 1.00 52.09 245 LYS A O 1
ATOM 2043 N N . LEU A 1 246 ? 21.744 7.711 -24.807 1.00 56.03 246 LEU A N 1
ATOM 2044 C CA . LEU A 1 246 ? 21.667 6.657 -23.784 1.00 56.03 246 LEU A CA 1
ATOM 2045 C C . LEU A 1 246 ? 21.719 5.275 -24.449 1.00 56.03 246 LEU A C 1
ATOM 2047 O O . LEU A 1 246 ? 20.840 4.957 -25.256 1.00 56.03 246 LEU A O 1
ATOM 2051 N N . GLN A 1 247 ? 22.729 4.476 -24.104 1.00 62.62 247 GLN A N 1
ATOM 2052 C CA . GLN A 1 247 ? 22.763 3.068 -24.481 1.00 62.62 247 GLN A CA 1
ATOM 2053 C C . GLN A 1 247 ? 21.784 2.343 -23.562 1.00 62.62 247 GLN A C 1
ATOM 2055 O O . GLN A 1 247 ? 21.967 2.320 -22.346 1.00 62.62 247 GLN A O 1
ATOM 2060 N N . ARG A 1 248 ? 20.688 1.847 -24.135 1.00 69.38 248 ARG A N 1
ATOM 2061 C CA . ARG A 1 248 ? 19.544 1.284 -23.408 1.00 69.38 248 ARG A CA 1
ATOM 2062 C C . ARG A 1 248 ? 19.408 -0.185 -23.758 1.00 69.38 248 ARG A C 1
ATOM 2064 O O . ARG A 1 248 ? 19.473 -0.526 -24.938 1.00 69.38 248 ARG A O 1
ATOM 2071 N N . ILE A 1 249 ? 19.113 -1.023 -22.766 1.00 70.44 249 ILE A N 1
ATOM 2072 C CA . ILE A 1 249 ? 18.488 -2.311 -23.071 1.00 70.44 249 ILE A CA 1
ATOM 2073 C C . ILE A 1 249 ? 17.104 -2.035 -23.693 1.00 70.44 249 ILE A C 1
ATOM 2075 O O . ILE A 1 249 ? 16.462 -1.041 -23.320 1.00 70.44 249 ILE A O 1
ATOM 2079 N N . PRO A 1 250 ? 16.623 -2.866 -24.636 1.00 73.94 250 PRO A N 1
ATOM 2080 C CA . PRO A 1 250 ? 15.284 -2.700 -25.196 1.00 73.94 250 PRO A CA 1
ATOM 2081 C C . PRO A 1 250 ? 14.237 -2.603 -24.079 1.00 73.94 250 PRO A C 1
ATOM 2083 O O . PRO A 1 250 ? 14.361 -3.342 -23.106 1.00 73.94 250 PRO A O 1
ATOM 2086 N N . PRO A 1 251 ? 13.212 -1.739 -24.175 1.00 80.81 251 PRO A N 1
ATOM 2087 C CA . PRO A 1 251 ? 12.247 -1.578 -23.094 1.00 80.81 251 PRO A CA 1
ATOM 2088 C C . PRO A 1 251 ? 11.530 -2.885 -22.745 1.00 80.81 251 PRO A C 1
ATOM 2090 O O . PRO A 1 251 ? 11.039 -3.593 -23.630 1.00 80.81 251 PRO A O 1
ATOM 2093 N N . LEU A 1 252 ? 11.428 -3.164 -21.449 1.00 86.56 252 LEU A N 1
ATOM 2094 C CA . LEU A 1 252 ? 10.630 -4.259 -20.910 1.00 86.56 252 LEU A CA 1
ATOM 2095 C C . LEU A 1 252 ? 9.260 -3.721 -20.507 1.00 86.56 252 LEU A C 1
ATOM 2097 O O . LEU A 1 252 ? 9.149 -2.624 -19.960 1.00 86.56 252 LEU A O 1
ATOM 2101 N N . TYR A 1 253 ? 8.214 -4.495 -20.770 1.00 89.69 253 TYR A N 1
ATOM 2102 C CA . TYR A 1 253 ? 6.845 -4.126 -20.437 1.00 89.69 253 TYR A CA 1
ATOM 2103 C C . TYR A 1 253 ? 6.262 -5.106 -19.426 1.00 89.69 253 TYR A C 1
ATOM 2105 O O . TYR A 1 253 ? 6.347 -6.319 -19.606 1.00 89.69 253 TYR A O 1
ATOM 2113 N N . LEU A 1 254 ? 5.654 -4.579 -18.368 1.00 92.44 254 LEU A N 1
ATOM 2114 C CA . LEU A 1 254 ? 4.841 -5.339 -17.425 1.00 92.44 254 LEU A CA 1
ATOM 2115 C C . LEU A 1 254 ? 3.386 -5.120 -17.812 1.00 92.44 254 LEU A C 1
ATOM 2117 O O . LEU A 1 254 ? 2.900 -3.991 -17.777 1.00 92.44 254 LEU A O 1
ATOM 2121 N N . MET A 1 255 ? 2.720 -6.191 -18.218 1.00 90.25 255 MET A N 1
ATOM 2122 C CA . MET A 1 255 ? 1.373 -6.173 -18.777 1.00 90.25 255 MET A CA 1
ATOM 2123 C C . MET A 1 255 ? 0.429 -6.867 -17.800 1.00 90.25 255 MET A C 1
ATOM 2125 O O . MET A 1 255 ? 0.469 -8.092 -17.678 1.00 90.25 255 MET A O 1
ATOM 2129 N N . PHE A 1 256 ? -0.392 -6.099 -17.092 1.00 89.75 256 PHE A N 1
ATOM 2130 C CA . PHE A 1 256 ? -1.358 -6.622 -16.132 1.00 89.75 256 PHE A CA 1
ATOM 2131 C C . PHE A 1 256 ? -2.566 -7.236 -16.847 1.00 89.75 256 PHE A C 1
ATOM 2133 O O . PHE A 1 256 ? -3.085 -6.689 -17.826 1.00 89.75 256 PHE A O 1
ATOM 2140 N N . ASP A 1 257 ? -3.001 -8.403 -16.377 1.00 82.44 257 ASP A N 1
ATOM 2141 C CA . ASP A 1 257 ? -4.086 -9.140 -17.017 1.00 82.44 257 ASP A CA 1
ATOM 2142 C C . ASP A 1 257 ? -5.411 -8.361 -16.943 1.00 82.44 257 ASP A C 1
ATOM 2144 O O . ASP A 1 257 ? -5.728 -7.700 -15.955 1.00 82.44 257 ASP A O 1
ATOM 2148 N N . GLY A 1 258 ? -6.181 -8.413 -18.033 1.00 75.31 258 GLY A N 1
ATOM 2149 C CA . GLY A 1 258 ? -7.437 -7.668 -18.163 1.00 75.31 258 GLY A CA 1
ATOM 2150 C C . GLY A 1 258 ? -7.275 -6.149 -18.300 1.00 75.31 258 GLY A C 1
ATOM 2151 O O . GLY A 1 258 ? -8.272 -5.444 -18.195 1.00 75.31 258 GLY A O 1
ATOM 2152 N N . GLY A 1 259 ? -6.052 -5.637 -18.506 1.00 76.56 259 GLY A N 1
ATOM 2153 C CA . GLY A 1 259 ? -5.788 -4.195 -18.626 1.00 76.56 259 GLY A CA 1
ATOM 2154 C C . GLY A 1 259 ? -5.986 -3.425 -17.317 1.00 76.56 259 GLY A C 1
ATOM 2155 O O . GLY A 1 259 ? -6.027 -2.195 -17.305 1.00 76.56 259 GLY A O 1
ATOM 2156 N N . PHE A 1 260 ? -6.118 -4.139 -16.198 1.00 82.00 260 PHE A N 1
ATOM 2157 C CA . PHE A 1 260 ? -6.361 -3.555 -14.889 1.00 82.00 260 PHE A CA 1
ATOM 2158 C C . PHE A 1 260 ? -5.054 -3.430 -14.107 1.00 82.00 260 PHE A C 1
ATOM 2160 O O . PHE A 1 260 ? -4.386 -4.420 -13.831 1.00 82.00 260 PHE A O 1
ATOM 2167 N N . CYS A 1 261 ? -4.718 -2.214 -13.678 1.00 85.50 261 CYS A N 1
ATOM 2168 C CA . CYS A 1 261 ? -3.646 -1.970 -12.719 1.00 85.50 261 CYS A CA 1
ATOM 2169 C C . CYS A 1 261 ? -4.193 -1.155 -11.541 1.00 85.50 261 CYS A C 1
ATOM 2171 O O . CYS A 1 261 ? -4.742 -0.072 -11.767 1.00 85.50 261 CYS A O 1
ATOM 2173 N N . PRO A 1 262 ? -4.011 -1.604 -10.283 1.00 88.88 262 PRO A N 1
ATOM 2174 C CA . PRO A 1 262 ? -4.389 -0.816 -9.119 1.00 88.88 262 PRO A CA 1
ATOM 2175 C C . PRO A 1 262 ? -3.723 0.573 -9.154 1.00 88.88 262 PRO A C 1
ATOM 2177 O O . PRO A 1 262 ? -2.499 0.645 -9.310 1.00 88.88 262 PRO A O 1
ATOM 2180 N N . PRO A 1 263 ? -4.467 1.678 -8.946 1.00 84.44 263 PRO A N 1
ATOM 2181 C CA . PRO A 1 263 ? -3.931 3.038 -9.086 1.00 84.44 263 PRO A CA 1
ATOM 2182 C C . PRO A 1 263 ? -2.706 3.333 -8.210 1.00 84.44 263 PRO A C 1
ATOM 2184 O O . PRO A 1 263 ? -1.832 4.108 -8.578 1.00 84.44 263 PRO A O 1
ATOM 2187 N N . GLY A 1 264 ? -2.619 2.699 -7.037 1.00 90.06 264 GLY A N 1
ATOM 2188 C CA . GLY A 1 264 ? -1.496 2.879 -6.117 1.00 90.06 264 GLY A CA 1
ATOM 2189 C C . GLY A 1 264 ? -0.279 1.994 -6.398 1.00 90.06 264 GLY A C 1
ATOM 2190 O O . GLY A 1 264 ? 0.734 2.171 -5.729 1.00 90.06 264 GLY A O 1
ATOM 2191 N N . LEU A 1 265 ? -0.351 1.023 -7.317 1.00 93.56 265 LEU A N 1
ATOM 2192 C CA . LEU A 1 265 ? 0.729 0.047 -7.510 1.00 93.56 265 LEU A CA 1
ATOM 2193 C C . LEU A 1 265 ? 1.998 0.702 -8.067 1.00 93.56 265 LEU A C 1
ATOM 2195 O O . LEU A 1 265 ? 3.087 0.457 -7.554 1.00 93.56 265 LEU A O 1
ATOM 2199 N N . PHE A 1 266 ? 1.846 1.592 -9.053 1.00 94.19 266 PHE A N 1
ATOM 2200 C CA . PHE A 1 266 ? 2.966 2.345 -9.620 1.00 94.19 266 PHE A CA 1
ATOM 2201 C C . PHE A 1 266 ? 3.657 3.208 -8.556 1.00 94.19 266 PHE A C 1
ATOM 2203 O O . PHE A 1 266 ? 4.868 3.127 -8.375 1.00 94.19 266 PHE A O 1
ATOM 2210 N N . HIS A 1 267 ? 2.878 3.973 -7.786 1.00 93.19 267 HIS A N 1
ATOM 2211 C CA . HIS A 1 267 ? 3.393 4.846 -6.727 1.00 93.19 267 HIS A CA 1
ATOM 2212 C C . HIS A 1 267 ? 4.169 4.071 -5.653 1.00 93.19 267 HIS A C 1
ATOM 2214 O O . HIS A 1 267 ? 5.238 4.508 -5.230 1.00 93.19 267 HIS A O 1
ATOM 2220 N N . ARG A 1 268 ? 3.674 2.892 -5.254 1.00 94.81 268 ARG A N 1
ATOM 2221 C CA . ARG A 1 268 ? 4.373 2.012 -4.305 1.00 94.81 268 ARG A CA 1
ATOM 2222 C C . ARG A 1 268 ? 5.679 1.470 -4.876 1.00 94.81 268 ARG A C 1
ATOM 2224 O O . ARG A 1 268 ? 6.677 1.407 -4.161 1.00 94.81 268 ARG A O 1
ATOM 2231 N N . LEU A 1 269 ? 5.703 1.121 -6.163 1.00 94.19 269 LEU A N 1
ATOM 2232 C CA . LEU A 1 269 ? 6.934 0.695 -6.824 1.00 94.19 269 LEU A CA 1
ATOM 2233 C C . LEU A 1 269 ? 7.963 1.836 -6.876 1.00 94.19 269 LEU A C 1
ATOM 2235 O O . LEU A 1 269 ? 9.135 1.611 -6.577 1.00 94.19 269 LEU A O 1
ATOM 2239 N N . VAL A 1 270 ? 7.524 3.066 -7.164 1.00 92.50 270 VAL A N 1
ATOM 2240 C CA . VAL A 1 270 ? 8.367 4.273 -7.095 1.00 92.50 270 VAL A CA 1
ATOM 2241 C C . VAL A 1 270 ? 8.943 4.454 -5.687 1.00 92.50 270 VAL A C 1
ATOM 2243 O O . VAL A 1 270 ? 10.150 4.650 -5.559 1.00 92.50 270 VAL A O 1
ATOM 2246 N N . VAL A 1 271 ? 8.132 4.310 -4.630 1.00 92.31 271 VAL A N 1
ATOM 2247 C CA . VAL A 1 271 ? 8.603 4.337 -3.228 1.00 92.31 271 VAL A CA 1
ATOM 2248 C C . VAL A 1 271 ? 9.699 3.295 -2.971 1.00 92.31 271 VAL A C 1
ATOM 2250 O O . VAL A 1 271 ? 10.728 3.626 -2.375 1.00 92.31 271 VAL A O 1
ATOM 2253 N N . CYS A 1 272 ? 9.525 2.061 -3.451 1.00 91.56 272 CYS A N 1
ATOM 2254 C CA . CYS A 1 272 ? 10.526 0.999 -3.294 1.00 91.56 272 CYS A CA 1
ATOM 2255 C C . CYS A 1 272 ? 11.851 1.365 -3.982 1.00 91.56 272 CYS A C 1
ATOM 2257 O O . CYS A 1 272 ? 12.922 1.250 -3.387 1.00 91.56 272 CYS A O 1
ATOM 2259 N N . CYS A 1 273 ? 11.780 1.899 -5.203 1.00 88.56 273 CYS A N 1
ATOM 2260 C CA . CYS A 1 273 ? 12.953 2.345 -5.955 1.00 88.56 273 CYS A CA 1
ATOM 2261 C C . CYS A 1 273 ? 13.682 3.507 -5.260 1.00 88.56 273 CYS A C 1
ATOM 2263 O O . CYS A 1 273 ? 14.911 3.496 -5.163 1.00 88.56 273 CYS A O 1
ATOM 2265 N N . TYR A 1 274 ? 12.935 4.468 -4.706 1.00 86.81 274 TYR A N 1
ATOM 2266 C CA . TYR A 1 274 ? 13.492 5.565 -3.908 1.00 86.81 274 TYR A CA 1
ATOM 2267 C C . TYR A 1 274 ? 14.263 5.043 -2.697 1.00 86.81 274 TYR A C 1
ATOM 2269 O O . TYR A 1 274 ? 15.397 5.461 -2.464 1.00 86.81 274 TYR A O 1
ATOM 2277 N N . ARG A 1 275 ? 13.674 4.094 -1.957 1.00 85.12 275 ARG A N 1
ATOM 2278 C CA . ARG A 1 275 ? 14.299 3.455 -0.789 1.00 85.12 275 ARG A CA 1
ATOM 2279 C C . ARG A 1 275 ? 15.596 2.729 -1.160 1.00 85.12 275 ARG A C 1
ATOM 2281 O O . ARG A 1 275 ? 16.526 2.686 -0.357 1.00 85.12 275 ARG A O 1
ATOM 2288 N N . LYS A 1 276 ? 15.658 2.157 -2.367 1.00 84.06 276 LYS A N 1
ATOM 2289 C CA . LYS A 1 276 ? 16.812 1.392 -2.846 1.00 84.06 276 LYS A CA 1
ATOM 2290 C C . LYS A 1 276 ? 17.975 2.264 -3.310 1.00 84.06 276 LYS A C 1
ATOM 2292 O O . LYS A 1 276 ? 19.118 1.943 -2.984 1.00 84.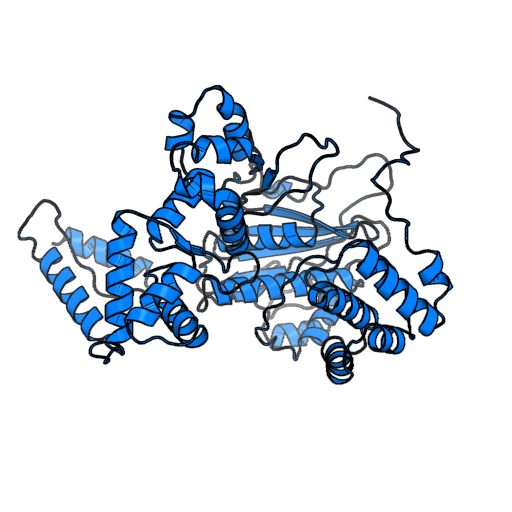06 276 LYS A O 1
ATOM 2297 N N . TRP A 1 277 ? 17.704 3.304 -4.097 1.00 79.25 277 TRP A N 1
ATOM 2298 C CA . TRP A 1 277 ? 18.757 4.023 -4.824 1.00 79.25 277 TRP A CA 1
ATOM 2299 C C . TRP A 1 277 ? 18.997 5.457 -4.352 1.00 79.25 277 TRP A C 1
ATOM 2301 O O . TRP A 1 277 ? 20.094 5.969 -4.577 1.00 79.25 277 TRP A O 1
ATOM 2311 N N . SER A 1 278 ? 18.042 6.094 -3.661 1.00 66.88 278 SER A N 1
ATOM 2312 C CA . SER A 1 278 ? 18.136 7.421 -3.011 1.00 66.88 278 SER A CA 1
ATOM 2313 C C . SER A 1 278 ? 18.644 8.599 -3.872 1.00 66.88 278 SER A C 1
ATOM 2315 O O . SER A 1 278 ? 18.617 9.743 -3.423 1.00 66.88 278 SER A O 1
ATOM 2317 N N . SER A 1 279 ? 19.088 8.355 -5.107 1.00 60.50 279 SER A N 1
ATOM 2318 C CA . SER A 1 279 ? 19.736 9.285 -6.028 1.00 60.50 279 SER A CA 1
ATOM 2319 C C . SER A 1 279 ? 18.894 9.398 -7.296 1.00 60.50 279 SER A C 1
ATOM 2321 O O . SER A 1 279 ? 18.659 8.407 -7.987 1.00 60.50 279 SER A O 1
ATOM 2323 N N . HIS A 1 280 ? 18.482 10.619 -7.625 1.00 58.72 280 HIS A N 1
ATOM 2324 C CA . HIS A 1 280 ? 17.568 10.915 -8.728 1.00 58.72 280 HIS A CA 1
ATOM 2325 C C . HIS A 1 280 ? 18.120 12.116 -9.494 1.00 58.72 280 HIS A C 1
ATOM 2327 O O . HIS A 1 280 ? 18.650 13.039 -8.875 1.00 58.72 280 HIS A O 1
ATOM 2333 N N . ASP A 1 281 ? 18.030 12.093 -10.824 1.00 52.03 281 ASP A N 1
ATOM 2334 C CA . ASP A 1 281 ? 18.346 13.268 -11.651 1.00 52.03 281 ASP A CA 1
ATOM 2335 C C . ASP A 1 281 ? 17.171 14.237 -11.755 1.00 52.03 281 ASP A C 1
ATOM 2337 O O . ASP A 1 281 ? 17.366 15.430 -11.980 1.00 52.03 281 ASP A O 1
ATOM 2341 N N . GLN A 1 282 ? 15.949 13.723 -11.615 1.00 61.94 282 GLN A N 1
ATOM 2342 C CA . GLN A 1 282 ? 14.715 14.467 -11.822 1.00 61.94 282 GLN A CA 1
ATOM 2343 C C . GLN A 1 282 ? 13.689 14.076 -10.763 1.00 61.94 282 GLN A C 1
ATOM 2345 O O . GLN A 1 282 ? 13.681 12.941 -10.281 1.00 61.94 282 GLN A O 1
ATOM 2350 N N . ASN A 1 283 ? 12.818 15.022 -10.414 1.00 67.75 283 ASN A N 1
ATOM 2351 C CA . ASN A 1 283 ? 11.662 14.715 -9.586 1.00 67.75 283 ASN A CA 1
ATOM 2352 C C . ASN A 1 283 ? 10.750 13.728 -10.331 1.00 67.75 283 ASN A C 1
ATOM 2354 O O . ASN A 1 283 ? 10.615 13.830 -11.553 1.00 67.75 283 ASN A O 1
ATOM 2358 N N . PRO A 1 284 ? 10.130 12.777 -9.618 1.00 82.19 284 PRO A N 1
ATOM 2359 C CA . PRO A 1 284 ? 9.188 11.863 -10.224 1.00 82.19 284 PRO A CA 1
ATOM 2360 C C . PRO A 1 284 ? 7.902 12.616 -10.582 1.00 82.19 284 PRO A C 1
ATOM 2362 O O . PRO A 1 284 ? 7.617 13.701 -10.074 1.00 82.19 284 PRO A O 1
ATOM 2365 N N . TYR A 1 285 ? 7.110 11.994 -11.437 1.00 85.75 285 TYR A N 1
ATOM 2366 C CA . TYR A 1 285 ? 5.762 12.380 -11.831 1.00 85.75 285 TYR A CA 1
ATOM 2367 C C . TYR A 1 285 ? 4.815 11.227 -11.480 1.00 85.75 285 TYR A C 1
ATOM 2369 O O . TYR A 1 285 ? 5.267 10.123 -11.163 1.00 85.75 285 TYR A O 1
ATOM 2377 N N . CYS A 1 286 ? 3.498 11.440 -11.537 1.00 86.69 286 CYS A N 1
ATOM 2378 C CA . CYS A 1 286 ? 2.556 10.367 -11.177 1.00 86.69 286 CYS A CA 1
ATOM 2379 C C . CYS A 1 286 ? 2.660 9.132 -12.083 1.00 86.69 286 CYS A C 1
ATOM 2381 O O . CYS A 1 286 ? 2.278 8.036 -11.690 1.00 86.69 286 CYS A O 1
ATOM 2383 N N . ASP A 1 287 ? 3.150 9.313 -13.306 1.00 88.81 287 ASP A N 1
ATOM 2384 C CA . ASP A 1 287 ? 3.233 8.304 -14.355 1.00 88.81 287 ASP A CA 1
ATOM 2385 C C . ASP A 1 287 ? 4.672 8.013 -14.794 1.00 88.81 287 ASP A C 1
ATOM 2387 O O . ASP A 1 287 ? 4.883 7.204 -15.697 1.00 88.81 287 ASP A O 1
ATOM 2391 N N . TYR A 1 288 ? 5.671 8.635 -14.162 1.00 88.75 288 TYR A N 1
ATOM 2392 C CA . TYR A 1 288 ? 7.068 8.500 -14.560 1.00 88.75 288 TYR A CA 1
ATOM 2393 C C . TYR A 1 288 ? 8.036 8.698 -13.395 1.00 88.75 288 TYR A C 1
ATOM 2395 O O . TYR A 1 288 ? 7.882 9.615 -12.596 1.00 88.75 288 TYR A O 1
ATOM 2403 N N . ALA A 1 289 ? 9.092 7.894 -13.327 1.00 88.12 289 ALA A N 1
ATOM 2404 C CA . ALA A 1 289 ? 10.193 8.109 -12.397 1.00 88.12 289 ALA A CA 1
ATOM 2405 C C . ALA A 1 289 ? 11.526 7.671 -13.013 1.00 88.12 289 ALA A C 1
ATOM 2407 O O . ALA A 1 289 ? 11.579 6.696 -13.763 1.00 88.12 289 ALA A O 1
ATOM 2408 N N . CYS A 1 290 ? 12.605 8.379 -12.670 1.00 85.88 290 CYS A N 1
ATOM 2409 C CA . CYS A 1 290 ? 13.960 8.076 -13.124 1.00 85.88 290 CYS A CA 1
ATOM 2410 C C . CYS A 1 290 ? 14.932 8.011 -11.939 1.00 85.88 290 CYS A C 1
ATOM 2412 O O . CYS A 1 290 ? 14.978 8.915 -11.101 1.00 85.88 290 CYS A O 1
ATOM 2414 N N . PHE A 1 291 ? 15.719 6.939 -11.882 1.00 83.69 291 PHE A N 1
ATOM 2415 C CA . PHE A 1 291 ? 16.616 6.619 -10.776 1.00 83.69 291 PHE A CA 1
ATOM 2416 C C . PHE A 1 291 ? 18.045 6.446 -11.269 1.00 83.69 291 PHE A C 1
ATOM 2418 O O . PHE A 1 291 ? 18.280 5.746 -12.253 1.00 83.69 291 PHE A O 1
ATOM 2425 N N . LYS A 1 292 ? 19.013 7.002 -10.535 1.00 78.25 292 LYS A N 1
ATOM 2426 C CA . LYS A 1 292 ? 20.425 6.637 -10.697 1.00 78.25 292 LYS A CA 1
ATOM 2427 C C . LYS A 1 292 ? 20.700 5.380 -9.896 1.00 78.25 292 LYS A C 1
ATOM 2429 O O . LYS A 1 292 ? 20.756 5.431 -8.669 1.00 78.25 292 LYS A O 1
ATOM 2434 N N . VAL A 1 293 ? 20.907 4.277 -10.595 1.00 79.69 293 VAL A N 1
ATOM 2435 C CA . VAL A 1 293 ? 21.164 2.971 -9.987 1.00 79.69 293 VAL A CA 1
ATOM 2436 C C . VAL A 1 293 ? 22.610 2.881 -9.507 1.00 79.69 293 VAL A C 1
ATOM 2438 O O . VAL A 1 293 ? 22.863 2.467 -8.376 1.00 79.69 293 VAL A O 1
ATOM 2441 N N . ASP A 1 294 ? 23.558 3.275 -10.358 1.00 74.81 294 ASP A N 1
ATOM 2442 C CA . ASP A 1 294 ? 24.991 3.171 -10.082 1.00 74.81 294 ASP A CA 1
ATOM 2443 C C . ASP A 1 294 ? 25.742 4.353 -10.708 1.00 74.81 294 ASP A C 1
ATOM 2445 O O . ASP A 1 294 ? 25.680 4.611 -11.909 1.00 74.81 294 ASP A O 1
ATOM 2449 N N . ARG A 1 295 ? 26.466 5.096 -9.866 1.00 68.81 295 ARG A N 1
ATOM 2450 C CA . ARG A 1 295 ? 27.225 6.287 -10.275 1.00 68.81 295 ARG A CA 1
ATOM 2451 C C . ARG A 1 295 ? 28.506 5.943 -11.034 1.00 68.81 295 ARG A C 1
ATOM 2453 O O . ARG A 1 295 ? 28.967 6.752 -11.829 1.00 68.81 295 ARG A O 1
ATOM 2460 N N . SER A 1 296 ? 29.095 4.773 -10.800 1.00 67.50 296 SER A N 1
ATOM 2461 C CA . SER A 1 296 ? 30.356 4.365 -11.436 1.00 67.50 296 SER A CA 1
ATOM 2462 C C . SER A 1 296 ? 30.159 3.991 -12.910 1.00 67.50 296 SER A C 1
ATOM 2464 O O . SER A 1 296 ? 30.963 4.347 -13.784 1.00 67.50 296 SER A O 1
ATOM 2466 N N . THR A 1 297 ? 29.035 3.334 -13.182 1.00 65.56 297 THR A N 1
ATOM 2467 C CA . THR A 1 297 ? 28.582 2.891 -14.504 1.00 65.56 297 THR A CA 1
ATOM 2468 C C . THR A 1 297 ? 27.607 3.876 -15.146 1.00 65.56 297 THR A C 1
ATOM 2470 O O . THR A 1 297 ? 27.301 3.736 -16.323 1.00 65.56 297 THR A O 1
ATOM 2473 N N . HIS A 1 298 ? 27.173 4.909 -14.412 1.00 71.19 298 HIS A N 1
ATOM 2474 C CA . HIS A 1 298 ? 26.120 5.844 -14.826 1.00 71.19 298 HIS A CA 1
ATOM 2475 C C . HIS A 1 298 ? 24.847 5.119 -15.296 1.00 71.19 298 HIS A C 1
ATOM 2477 O O . HIS A 1 298 ? 24.183 5.573 -16.230 1.00 71.19 298 HIS A O 1
ATOM 2483 N N . THR A 1 299 ? 24.528 3.985 -14.664 1.00 76.94 299 THR A N 1
ATOM 2484 C CA . THR A 1 299 ? 23.316 3.216 -14.948 1.00 76.94 299 THR A CA 1
ATOM 2485 C C . THR A 1 299 ? 22.104 3.946 -14.386 1.00 76.94 299 THR A C 1
ATOM 2487 O O . THR A 1 299 ? 22.079 4.347 -13.214 1.00 76.94 299 THR A O 1
ATOM 2490 N N . ILE A 1 300 ? 21.079 4.077 -15.218 1.00 80.75 300 ILE A N 1
ATOM 2491 C CA . ILE A 1 300 ? 19.795 4.675 -14.885 1.00 80.75 300 ILE A CA 1
ATOM 2492 C C . ILE A 1 300 ? 18.661 3.670 -15.087 1.00 80.75 300 ILE A C 1
ATOM 2494 O O . ILE A 1 300 ? 18.727 2.807 -15.962 1.00 80.75 300 ILE A O 1
ATOM 2498 N N . LEU A 1 301 ? 17.614 3.808 -14.278 1.00 85.81 301 LEU A N 1
ATOM 2499 C CA . LEU A 1 301 ? 16.339 3.116 -14.431 1.00 85.81 301 LEU A CA 1
ATOM 2500 C C . LEU A 1 301 ? 15.253 4.155 -14.696 1.00 85.81 301 LEU A C 1
ATOM 2502 O O . LEU A 1 301 ? 15.020 5.021 -13.855 1.00 85.81 301 LEU A O 1
ATOM 2506 N N . GLU A 1 302 ? 14.547 4.018 -15.810 1.00 86.81 302 GLU A N 1
ATOM 2507 C CA . GLU A 1 302 ? 13.312 4.746 -16.092 1.00 86.81 302 GLU A CA 1
ATOM 2508 C C . GLU A 1 302 ? 12.119 3.798 -15.906 1.00 86.81 302 GLU A C 1
ATOM 2510 O O . GLU A 1 302 ? 12.091 2.686 -16.443 1.00 86.81 302 GLU A O 1
ATOM 2515 N N . LEU A 1 303 ? 11.123 4.254 -15.152 1.00 90.31 303 LEU A N 1
ATOM 2516 C CA . LEU A 1 303 ? 9.839 3.589 -14.954 1.00 90.31 303 LEU A CA 1
ATOM 2517 C C . LEU A 1 303 ? 8.737 4.499 -15.480 1.00 90.31 303 LEU A C 1
ATOM 2519 O O . LEU A 1 303 ? 8.677 5.666 -15.105 1.00 90.31 303 LEU A O 1
ATOM 2523 N N . SER A 1 304 ? 7.851 3.977 -16.324 1.00 90.31 304 SER A N 1
ATOM 2524 C CA . SER A 1 304 ? 6.673 4.711 -16.803 1.00 90.31 304 SER A CA 1
ATOM 2525 C C . SER A 1 304 ? 5.401 3.890 -16.646 1.00 90.31 304 SER A C 1
ATOM 2527 O O . SER A 1 304 ? 5.374 2.725 -17.035 1.00 90.31 304 SER A O 1
ATOM 2529 N N . ASN A 1 305 ? 4.325 4.511 -16.179 1.00 91.38 305 ASN A N 1
ATOM 2530 C CA . ASN A 1 305 ? 2.974 3.983 -16.301 1.00 91.38 305 ASN A CA 1
ATOM 2531 C C . ASN A 1 305 ? 2.380 4.455 -17.634 1.00 91.38 305 ASN A C 1
ATOM 2533 O O . ASN A 1 305 ? 2.172 5.649 -17.829 1.00 91.38 305 ASN A O 1
ATOM 2537 N N . LYS A 1 306 ? 2.140 3.535 -18.571 1.00 87.94 306 LYS A N 1
ATOM 2538 C CA . LYS A 1 306 ? 1.614 3.860 -19.908 1.00 87.94 306 LYS A CA 1
ATOM 2539 C C . LYS A 1 306 ? 0.086 3.910 -19.968 1.00 87.94 306 LYS A C 1
ATOM 2541 O O . LYS A 1 306 ? -0.446 4.218 -21.028 1.00 87.94 306 LYS A O 1
ATOM 2546 N N . GLY A 1 307 ? -0.602 3.639 -18.859 1.00 85.25 307 GLY A N 1
ATOM 2547 C CA . GLY A 1 307 ? -2.044 3.400 -18.864 1.00 85.25 307 GLY A CA 1
ATOM 2548 C C . GLY A 1 307 ? -2.382 1.965 -19.273 1.00 85.25 307 GLY A C 1
ATOM 2549 O O . GLY A 1 307 ? -1.486 1.152 -19.502 1.00 85.25 307 GLY A O 1
ATOM 2550 N N . ASP A 1 308 ? -3.677 1.643 -19.286 1.00 83.81 308 ASP A N 1
ATOM 2551 C CA . ASP A 1 308 ? -4.231 0.355 -19.744 1.00 83.81 308 ASP A CA 1
ATOM 2552 C C . ASP A 1 308 ? -3.563 -0.895 -19.140 1.00 83.81 308 ASP A C 1
ATOM 2554 O O . ASP A 1 308 ? -3.419 -1.935 -19.783 1.00 83.81 308 ASP A O 1
ATOM 2558 N N . GLY A 1 309 ? -3.110 -0.791 -17.887 1.00 87.62 309 GLY A N 1
ATOM 2559 C CA . GLY A 1 309 ? -2.436 -1.886 -17.198 1.00 87.62 309 GLY A CA 1
ATOM 2560 C C . GLY A 1 309 ? -1.044 -2.200 -17.750 1.00 87.62 309 GLY A C 1
ATOM 2561 O O . GLY A 1 309 ? -0.629 -3.357 -17.718 1.00 87.62 309 GLY A O 1
ATOM 2562 N N . ILE A 1 310 ? -0.313 -1.206 -18.259 1.00 91.44 310 ILE A N 1
ATOM 2563 C CA . ILE A 1 310 ? 1.031 -1.399 -18.811 1.00 91.44 310 ILE A CA 1
ATOM 2564 C C . ILE A 1 310 ? 2.041 -0.498 -18.101 1.00 91.44 310 ILE A C 1
ATOM 2566 O O . ILE A 1 310 ? 1.952 0.729 -18.159 1.00 91.44 310 ILE A O 1
ATOM 2570 N N . PHE A 1 311 ? 3.065 -1.102 -17.495 1.00 93.94 311 PHE A N 1
ATOM 2571 C CA . PHE A 1 311 ? 4.271 -0.383 -17.077 1.00 93.94 311 PHE A CA 1
ATOM 2572 C C . PHE A 1 311 ? 5.409 -0.640 -18.062 1.00 93.94 311 PHE A C 1
ATOM 2574 O O . PHE A 1 311 ? 5.600 -1.763 -18.518 1.00 93.94 311 PHE A O 1
ATOM 2581 N N . GLN A 1 312 ? 6.185 0.395 -18.368 1.00 91.56 312 GLN A N 1
ATOM 2582 C CA . GLN A 1 312 ? 7.402 0.315 -19.170 1.00 91.56 312 GLN A CA 1
ATOM 2583 C C . GLN A 1 312 ? 8.622 0.524 -18.273 1.00 91.56 312 GLN A C 1
ATOM 2585 O O . GLN A 1 312 ? 8.645 1.448 -17.458 1.00 91.56 312 GLN A O 1
ATOM 2590 N N . LEU A 1 313 ? 9.641 -0.308 -18.469 1.00 90.25 313 LEU A N 1
ATOM 2591 C CA . LEU A 1 313 ? 10.930 -0.240 -17.797 1.00 90.25 313 LEU A CA 1
ATOM 2592 C C . LEU A 1 313 ? 12.029 -0.089 -18.830 1.00 90.25 313 LEU A C 1
ATOM 2594 O O . LEU A 1 313 ? 12.070 -0.823 -19.820 1.00 90.25 313 LEU A O 1
ATOM 2598 N N . ILE A 1 314 ? 12.939 0.839 -18.574 1.00 85.25 314 ILE A N 1
ATOM 2599 C CA . ILE A 1 314 ? 14.129 1.039 -19.391 1.00 85.25 314 ILE A CA 1
ATOM 2600 C C . ILE A 1 314 ? 15.319 1.120 -18.449 1.00 85.25 314 ILE A C 1
ATOM 2602 O O . ILE A 1 314 ? 15.312 1.902 -17.502 1.00 85.25 314 ILE A O 1
ATOM 2606 N N . VAL A 1 315 ? 16.343 0.317 -18.720 1.00 82.25 315 VAL A N 1
ATOM 2607 C CA . VAL A 1 315 ? 17.626 0.389 -18.020 1.00 82.25 315 VAL A CA 1
ATOM 2608 C C . VAL A 1 315 ? 18.702 0.742 -19.038 1.00 82.25 315 VAL A C 1
ATOM 2610 O O . VAL A 1 315 ? 18.681 0.253 -20.169 1.00 82.25 315 VAL A O 1
ATOM 2613 N N . GLY A 1 316 ? 19.620 1.627 -18.682 1.00 77.75 316 GLY A N 1
ATOM 2614 C CA . GLY A 1 316 ? 20.690 2.007 -19.597 1.00 77.75 316 GLY A CA 1
ATOM 2615 C C . GLY A 1 316 ? 21.789 2.811 -18.936 1.00 77.75 316 GLY A C 1
ATOM 2616 O O . GLY A 1 316 ? 21.622 3.292 -17.817 1.00 77.75 316 GLY A O 1
ATOM 2617 N N . SER A 1 317 ? 22.895 2.991 -19.656 1.00 72.31 317 SER A N 1
ATOM 2618 C CA . SER A 1 317 ? 24.076 3.702 -19.175 1.00 72.31 317 SER A CA 1
ATOM 2619 C C . SER A 1 317 ? 24.277 4.974 -19.975 1.00 72.31 317 SER A C 1
ATOM 2621 O O . SER A 1 317 ? 24.212 4.986 -21.209 1.00 72.31 317 SER A O 1
ATOM 2623 N N . LEU A 1 318 ? 24.545 6.064 -19.257 1.00 67.94 318 LEU A N 1
ATOM 2624 C CA . LEU A 1 318 ? 24.951 7.324 -19.872 1.00 67.94 318 LEU A CA 1
ATOM 2625 C C . LEU A 1 318 ? 26.438 7.330 -20.252 1.00 67.94 318 LEU A C 1
ATOM 2627 O O . LEU A 1 318 ? 26.851 8.239 -20.957 1.00 67.94 318 LEU A O 1
ATOM 2631 N N . LYS A 1 319 ? 27.250 6.356 -19.820 1.00 65.19 319 LYS A N 1
ATOM 2632 C CA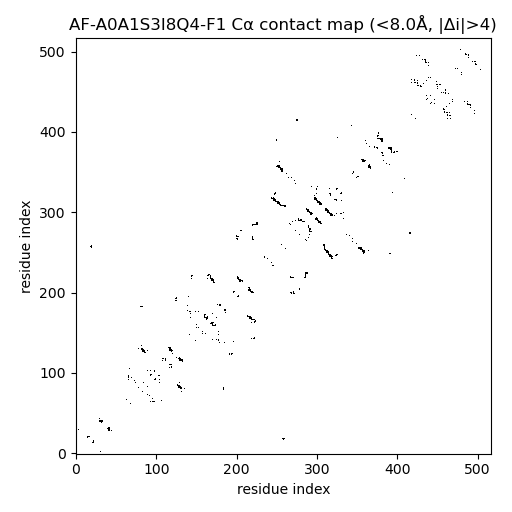 . LYS A 1 319 ? 28.709 6.358 -20.006 1.00 65.19 319 LYS A CA 1
ATOM 2633 C C . LYS A 1 319 ? 29.119 5.846 -21.392 1.00 65.19 319 LYS A C 1
ATOM 2635 O O . LYS A 1 319 ? 28.666 4.800 -21.843 1.00 65.19 319 LYS A O 1
ATOM 2640 N N . THR A 1 320 ? 30.043 6.542 -22.053 1.00 54.84 320 THR A N 1
ATOM 2641 C CA . THR A 1 320 ? 30.587 6.116 -23.351 1.00 54.84 320 THR A CA 1
ATOM 2642 C C . THR A 1 320 ? 31.449 4.857 -23.233 1.00 54.84 320 THR A C 1
ATOM 2644 O O . THR A 1 320 ? 32.272 4.728 -22.328 1.00 54.84 320 THR A O 1
ATOM 2647 N N . GLY A 1 321 ? 31.257 3.911 -24.161 1.00 55.53 321 GLY A N 1
ATOM 2648 C CA . GLY A 1 321 ? 32.011 2.651 -24.213 1.00 55.53 321 GLY A CA 1
ATOM 2649 C C . GLY A 1 321 ? 31.636 1.623 -23.139 1.00 55.53 321 GLY A C 1
ATOM 2650 O O . GLY A 1 321 ? 32.256 0.564 -23.091 1.00 55.53 321 GLY A O 1
ATOM 2651 N N . PHE A 1 322 ? 30.642 1.910 -22.290 1.00 55.97 322 PHE A N 1
ATOM 2652 C CA . PHE A 1 322 ? 30.096 0.951 -21.335 1.00 55.97 322 PHE A CA 1
ATOM 2653 C C . PHE A 1 322 ? 28.813 0.345 -21.903 1.00 55.97 322 PHE A C 1
ATOM 2655 O O . PHE A 1 322 ? 27.777 1.003 -21.942 1.00 55.97 322 PHE A O 1
ATOM 2662 N N . ASN A 1 323 ? 28.896 -0.907 -22.354 1.00 58.97 323 ASN A N 1
ATOM 2663 C CA . ASN A 1 323 ? 27.744 -1.602 -22.904 1.00 58.97 323 ASN A CA 1
ATOM 2664 C C . ASN A 1 323 ? 26.891 -2.170 -21.760 1.00 58.97 323 ASN A C 1
ATOM 2666 O O . ASN A 1 323 ? 27.181 -3.243 -21.228 1.00 58.97 323 ASN A O 1
ATOM 2670 N N . ASP A 1 324 ? 25.833 -1.456 -21.367 1.00 57.50 324 ASP A N 1
ATOM 2671 C CA . ASP A 1 324 ? 24.906 -1.934 -20.327 1.00 57.50 324 ASP A CA 1
ATOM 2672 C C . ASP A 1 324 ? 24.189 -3.235 -20.725 1.00 57.50 324 ASP A C 1
ATOM 2674 O O . ASP A 1 324 ? 23.686 -3.954 -19.865 1.00 57.50 324 ASP A O 1
ATOM 2678 N N . LEU A 1 325 ? 24.209 -3.576 -22.019 1.00 54.81 325 LEU A N 1
ATOM 2679 C CA . LEU A 1 325 ? 23.725 -4.844 -22.560 1.00 54.81 325 LEU A CA 1
ATOM 2680 C C . LEU A 1 325 ? 24.532 -6.059 -22.059 1.00 54.81 325 LEU A C 1
ATOM 2682 O O . LEU A 1 325 ? 24.011 -7.173 -22.041 1.00 54.81 325 LEU A O 1
ATOM 2686 N N . GLU A 1 326 ? 25.784 -5.856 -21.635 1.00 54.81 326 GLU A N 1
ATOM 2687 C CA . GLU A 1 326 ? 26.681 -6.910 -21.134 1.00 54.81 326 GLU A CA 1
ATOM 2688 C C . GLU A 1 326 ? 26.829 -6.892 -19.602 1.00 54.81 326 GLU A C 1
ATOM 2690 O O . GLU A 1 326 ? 27.351 -7.846 -19.009 1.00 54.81 326 GLU A O 1
ATOM 2695 N N . SER A 1 327 ? 26.361 -5.826 -18.940 1.00 62.69 327 SER A N 1
ATOM 2696 C CA . SER A 1 327 ? 26.566 -5.611 -17.508 1.00 62.69 327 SER A CA 1
ATOM 2697 C C . SER A 1 327 ? 25.554 -6.397 -16.663 1.00 62.69 327 SER A C 1
ATOM 2699 O O . SER A 1 327 ? 24.348 -6.384 -16.899 1.00 62.69 327 SER A O 1
ATOM 2701 N N . ASP A 1 328 ? 26.030 -7.074 -15.611 1.00 66.88 328 ASP A N 1
ATOM 2702 C CA . ASP A 1 328 ? 25.136 -7.736 -14.648 1.00 66.88 328 ASP A CA 1
ATOM 2703 C C . ASP A 1 328 ? 24.268 -6.744 -13.863 1.00 66.88 328 ASP A C 1
ATOM 2705 O O . ASP A 1 328 ? 23.215 -7.114 -13.341 1.00 66.88 328 ASP A O 1
ATOM 2709 N N . ASN A 1 329 ? 24.672 -5.473 -13.817 1.00 68.06 329 ASN A N 1
ATOM 2710 C CA . ASN A 1 329 ? 23.967 -4.423 -13.095 1.00 68.06 329 ASN A CA 1
ATOM 2711 C C . ASN A 1 329 ? 22.560 -4.194 -13.660 1.00 68.06 329 ASN A C 1
ATOM 2713 O O . ASN A 1 329 ? 21.606 -4.114 -12.884 1.00 68.06 329 ASN A O 1
ATOM 2717 N N . ALA A 1 330 ? 22.397 -4.159 -14.987 1.00 70.31 330 ALA A N 1
ATOM 2718 C CA . ALA A 1 330 ? 21.085 -3.956 -15.601 1.00 70.31 330 ALA A CA 1
ATOM 2719 C C . ALA A 1 330 ? 20.103 -5.089 -15.248 1.00 70.31 330 ALA A C 1
ATOM 2721 O O . ALA A 1 330 ? 18.939 -4.856 -14.911 1.00 70.31 330 ALA A O 1
ATOM 2722 N N . PHE A 1 331 ? 20.589 -6.329 -15.222 1.00 74.19 331 PHE A N 1
ATOM 2723 C CA . PHE A 1 331 ? 19.781 -7.499 -14.872 1.00 74.19 331 PHE A CA 1
ATOM 2724 C C . PHE A 1 331 ? 19.465 -7.586 -13.380 1.00 74.19 331 PHE A C 1
ATOM 2726 O O . PHE A 1 331 ? 18.384 -8.054 -13.006 1.00 74.19 331 PHE A O 1
ATOM 2733 N N . GLN A 1 332 ? 20.361 -7.104 -12.518 1.00 76.75 332 GLN A N 1
ATOM 2734 C CA . GLN A 1 332 ? 20.085 -6.954 -11.089 1.00 76.75 332 GLN A CA 1
ATOM 2735 C C . GLN A 1 332 ? 18.970 -5.933 -10.839 1.00 76.75 332 GLN A C 1
ATOM 2737 O O . GLN A 1 332 ? 18.103 -6.189 -10.004 1.00 76.75 332 GLN A O 1
ATOM 2742 N N . VAL A 1 333 ? 18.939 -4.827 -11.593 1.00 81.94 333 VAL A N 1
ATOM 2743 C CA . VAL A 1 333 ? 17.850 -3.836 -11.529 1.00 81.94 333 VAL A CA 1
ATOM 2744 C C . VAL A 1 333 ? 16.516 -4.475 -11.900 1.00 81.94 333 VAL A C 1
ATOM 2746 O O . VAL A 1 333 ? 15.572 -4.400 -11.118 1.00 81.94 333 VAL A O 1
ATOM 2749 N N . LEU A 1 334 ? 16.437 -5.158 -13.045 1.00 81.88 334 LEU A N 1
ATOM 2750 C CA . LEU A 1 334 ? 15.201 -5.825 -13.473 1.00 81.88 334 LEU A CA 1
ATOM 2751 C C . LEU A 1 334 ? 14.732 -6.883 -12.467 1.00 81.88 334 LEU A C 1
ATOM 2753 O O . LEU A 1 334 ? 13.543 -6.976 -12.167 1.00 81.88 334 LEU A O 1
ATOM 2757 N N . THR A 1 335 ? 15.670 -7.656 -11.915 1.00 82.50 335 THR A N 1
ATOM 2758 C CA . THR A 1 335 ? 15.375 -8.670 -10.892 1.00 82.50 335 THR A CA 1
ATOM 2759 C C . THR A 1 335 ? 14.820 -8.029 -9.622 1.00 82.50 335 THR A C 1
ATOM 2761 O O . THR A 1 335 ? 13.828 -8.518 -9.086 1.00 82.50 335 THR A O 1
ATOM 2764 N N . TYR A 1 336 ? 15.403 -6.914 -9.175 1.00 86.12 336 TYR A N 1
ATOM 2765 C CA . TYR A 1 336 ? 14.904 -6.160 -8.027 1.00 86.12 336 TYR A CA 1
ATOM 2766 C C . TYR A 1 336 ? 13.479 -5.644 -8.263 1.00 86.12 336 TYR A C 1
ATOM 2768 O O . TYR A 1 336 ? 12.608 -5.855 -7.424 1.00 86.12 336 TYR A O 1
ATOM 2776 N N . ILE A 1 337 ? 13.213 -5.035 -9.425 1.00 90.50 337 ILE A N 1
ATOM 2777 C CA . ILE A 1 337 ? 11.873 -4.524 -9.742 1.00 90.50 337 ILE A CA 1
ATOM 2778 C C . ILE A 1 337 ? 10.840 -5.648 -9.770 1.00 90.50 337 ILE A C 1
ATOM 2780 O O . ILE A 1 337 ? 9.761 -5.495 -9.202 1.00 90.50 337 ILE A O 1
ATOM 2784 N N . LYS A 1 338 ? 11.180 -6.792 -10.371 1.00 87.88 338 LYS A N 1
ATOM 2785 C CA . LYS A 1 338 ? 10.311 -7.972 -10.365 1.00 87.88 338 LYS A CA 1
ATOM 2786 C C . LYS A 1 338 ? 9.999 -8.432 -8.936 1.00 87.88 338 LYS A C 1
ATOM 2788 O O . LYS A 1 338 ? 8.839 -8.655 -8.615 1.00 87.88 338 LYS A O 1
ATOM 2793 N N . GLN A 1 339 ? 11.013 -8.544 -8.079 1.00 86.81 339 GLN A N 1
ATOM 2794 C CA . GLN A 1 339 ? 10.842 -8.971 -6.685 1.00 86.81 339 GLN A CA 1
ATOM 2795 C C . GLN A 1 339 ? 9.962 -8.008 -5.882 1.00 86.81 339 GLN A C 1
ATOM 2797 O O . GLN A 1 339 ? 9.059 -8.454 -5.174 1.00 86.81 339 GLN A O 1
ATOM 2802 N N . GLU A 1 340 ? 10.186 -6.698 -6.004 1.00 90.06 340 GLU A N 1
ATOM 2803 C CA . GLU A 1 340 ? 9.350 -5.703 -5.323 1.00 90.06 340 GLU A CA 1
ATOM 2804 C C . GLU A 1 340 ? 7.923 -5.707 -5.855 1.00 90.06 340 GLU A C 1
ATOM 2806 O O . GLU A 1 340 ? 6.979 -5.628 -5.075 1.00 90.06 340 GLU A O 1
ATOM 2811 N N . LEU A 1 341 ? 7.738 -5.850 -7.166 1.00 92.38 341 LEU A N 1
ATOM 2812 C CA . LEU A 1 341 ? 6.406 -5.947 -7.742 1.00 92.38 341 LEU A CA 1
ATOM 2813 C C . LEU A 1 341 ? 5.667 -7.194 -7.244 1.00 92.38 341 LEU A C 1
ATOM 2815 O O . LEU A 1 341 ? 4.527 -7.074 -6.802 1.00 92.38 341 LEU A O 1
ATOM 2819 N N . ASP A 1 342 ? 6.319 -8.359 -7.245 1.00 88.19 342 ASP A N 1
ATOM 2820 C CA . ASP A 1 342 ? 5.756 -9.612 -6.727 1.00 88.19 342 ASP A CA 1
ATOM 2821 C C . ASP A 1 342 ? 5.387 -9.467 -5.233 1.00 88.19 342 ASP A C 1
ATOM 2823 O O . ASP A 1 342 ? 4.308 -9.901 -4.811 1.00 88.19 342 ASP A O 1
ATOM 2827 N N . ARG A 1 343 ? 6.227 -8.787 -4.434 1.00 90.50 343 ARG A N 1
ATOM 2828 C CA . ARG A 1 343 ? 5.950 -8.459 -3.022 1.00 90.50 343 ARG A CA 1
ATOM 2829 C C . ARG A 1 343 ? 4.732 -7.545 -2.877 1.00 90.50 343 ARG A C 1
ATOM 2831 O O . ARG A 1 343 ? 3.857 -7.825 -2.058 1.00 90.50 343 ARG A O 1
ATOM 2838 N N . LEU A 1 344 ? 4.667 -6.460 -3.650 1.00 91.38 344 LEU A N 1
ATOM 2839 C CA . LEU A 1 344 ? 3.566 -5.491 -3.621 1.00 91.38 344 LEU A CA 1
ATOM 2840 C C . LEU A 1 344 ? 2.240 -6.136 -4.045 1.00 91.38 344 LEU A C 1
ATOM 2842 O O . LEU A 1 344 ? 1.219 -5.926 -3.392 1.00 91.38 344 LEU A O 1
ATOM 2846 N N . ILE A 1 345 ? 2.253 -6.949 -5.101 1.00 88.25 345 ILE A N 1
ATOM 2847 C CA . ILE A 1 345 ? 1.087 -7.708 -5.565 1.00 88.25 345 ILE A CA 1
ATOM 2848 C C . ILE A 1 345 ? 0.627 -8.668 -4.474 1.00 88.25 345 ILE A C 1
ATOM 2850 O O . ILE A 1 345 ? -0.535 -8.627 -4.083 1.00 88.25 345 ILE A O 1
ATOM 2854 N N . SER A 1 346 ? 1.535 -9.466 -3.913 1.00 85.19 346 SER A N 1
ATOM 2855 C CA . SER A 1 346 ? 1.193 -10.419 -2.850 1.00 85.19 346 SER A CA 1
ATOM 2856 C C . SER A 1 346 ? 0.601 -9.729 -1.617 1.00 85.19 346 SER A C 1
ATOM 2858 O O . SER A 1 346 ? -0.304 -10.267 -0.986 1.00 85.19 346 SER A O 1
ATOM 2860 N N . ALA A 1 347 ? 1.093 -8.533 -1.284 1.00 83.06 347 ALA A N 1
ATOM 2861 C CA . ALA A 1 347 ? 0.646 -7.778 -0.119 1.00 83.06 347 ALA A CA 1
ATOM 2862 C C . ALA A 1 347 ? -0.700 -7.062 -0.322 1.00 83.06 347 ALA A C 1
ATOM 2864 O O . ALA A 1 347 ? -1.497 -7.005 0.610 1.00 83.06 347 ALA A O 1
ATOM 2865 N N . TYR A 1 348 ? -0.949 -6.487 -1.504 1.00 83.94 348 TYR A N 1
ATOM 2866 C CA . TYR A 1 348 ? -2.067 -5.554 -1.713 1.00 83.94 348 TYR A CA 1
ATOM 2867 C C . TYR A 1 348 ? -3.085 -6.009 -2.759 1.00 83.94 348 TYR A C 1
ATOM 2869 O O . TYR A 1 348 ? -4.182 -5.455 -2.838 1.00 83.94 348 TYR A O 1
ATOM 2877 N N . SER A 1 349 ? -2.732 -6.948 -3.631 1.00 82.31 349 SER A N 1
ATOM 2878 C CA . SER A 1 349 ? -3.567 -7.381 -4.757 1.00 82.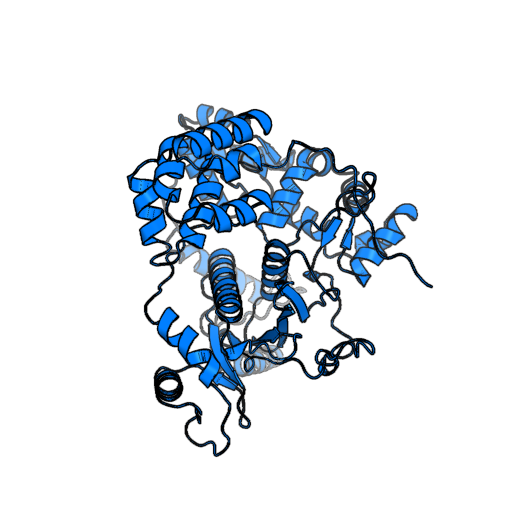31 349 SER A CA 1
ATOM 2879 C C . SER A 1 349 ? -3.230 -8.824 -5.157 1.00 82.31 349 SER A C 1
ATOM 2881 O O . SER A 1 349 ? -2.800 -9.047 -6.285 1.00 82.31 349 SER A O 1
ATOM 2883 N N . PRO A 1 350 ? -3.413 -9.823 -4.270 1.00 78.81 350 PRO A N 1
ATOM 2884 C CA . PRO A 1 350 ? -2.872 -11.179 -4.451 1.00 78.81 350 PRO A CA 1
ATOM 2885 C C . PRO A 1 350 ? -3.421 -11.926 -5.677 1.00 78.81 350 PRO A C 1
ATOM 2887 O O . PRO A 1 350 ? -2.823 -12.898 -6.129 1.00 78.81 350 PRO A O 1
ATOM 2890 N N . TYR A 1 351 ? -4.546 -11.473 -6.233 1.00 78.62 351 TYR A N 1
ATOM 2891 C CA . TYR A 1 351 ? -5.143 -12.028 -7.449 1.00 78.62 351 TYR A CA 1
ATOM 2892 C C . TYR A 1 351 ? -4.689 -11.325 -8.734 1.00 78.62 351 TYR A C 1
ATOM 2894 O O . TYR A 1 351 ? -4.999 -11.799 -9.827 1.00 78.62 351 TYR A O 1
ATOM 2902 N N . LEU A 1 352 ? -3.966 -10.207 -8.621 1.00 83.94 352 LEU A N 1
ATOM 2903 C CA . LEU A 1 352 ? -3.446 -9.487 -9.773 1.00 83.94 352 LEU A CA 1
ATOM 2904 C C . LEU A 1 352 ? -2.324 -10.300 -10.413 1.00 83.94 352 LEU A C 1
ATOM 2906 O O . LEU A 1 352 ? -1.338 -10.656 -9.771 1.00 83.94 352 LEU A O 1
ATOM 2910 N N . LYS A 1 353 ? -2.470 -10.558 -11.707 1.00 85.69 353 LYS A N 1
ATOM 2911 C CA . LYS A 1 353 ? -1.467 -11.238 -12.519 1.00 85.69 353 LYS A CA 1
ATOM 2912 C C . LYS A 1 353 ? -0.897 -10.265 -13.533 1.00 85.69 353 LYS A C 1
ATOM 2914 O O . LYS A 1 353 ? -1.587 -9.359 -14.001 1.00 85.69 353 LYS A O 1
ATOM 2919 N N . TYR A 1 354 ? 0.367 -10.464 -13.874 1.00 90.25 354 TYR A N 1
ATOM 2920 C CA . TYR A 1 354 ? 1.018 -9.729 -14.942 1.00 90.25 354 TYR A CA 1
ATOM 2921 C C . TYR A 1 354 ? 1.897 -10.661 -15.763 1.00 90.25 354 TYR A C 1
ATOM 2923 O O . TYR A 1 354 ? 2.369 -11.696 -15.296 1.00 90.25 354 TYR A O 1
ATOM 2931 N N . SER A 1 355 ? 2.102 -10.280 -17.014 1.00 88.69 355 SER A N 1
ATOM 2932 C CA . SER A 1 355 ? 3.043 -10.906 -17.931 1.00 88.69 355 SER A CA 1
ATOM 2933 C C . SER A 1 355 ? 4.164 -9.924 -18.239 1.00 88.69 355 SER A C 1
ATOM 2935 O O . SER A 1 355 ? 3.942 -8.716 -18.308 1.00 88.69 355 SER A O 1
ATOM 2937 N N . ILE A 1 356 ? 5.364 -10.441 -18.463 1.00 88.69 356 ILE A N 1
ATOM 2938 C CA . ILE A 1 356 ? 6.462 -9.656 -19.026 1.00 88.69 356 ILE A CA 1
ATOM 2939 C C . ILE A 1 356 ? 6.328 -9.687 -20.549 1.00 88.69 356 ILE A C 1
ATOM 2941 O O . ILE A 1 356 ? 5.919 -10.702 -21.109 1.00 88.69 356 ILE A O 1
ATOM 2945 N N . GLY A 1 357 ? 6.643 -8.588 -21.222 1.00 85.94 357 GLY A N 1
ATOM 2946 C CA . GLY A 1 357 ? 6.582 -8.481 -22.672 1.00 85.94 357 GLY A CA 1
ATOM 2947 C C . GLY A 1 357 ? 7.587 -7.488 -23.238 1.00 85.94 357 GLY A C 1
ATOM 2948 O O . GLY A 1 357 ? 8.266 -6.766 -22.505 1.00 85.94 357 GLY A O 1
ATOM 2949 N N . PHE A 1 358 ? 7.652 -7.454 -24.565 1.00 82.12 358 PHE A N 1
ATOM 2950 C CA . PHE A 1 358 ? 8.540 -6.588 -25.333 1.00 82.12 358 PHE A CA 1
ATOM 2951 C C . PHE A 1 358 ? 7.739 -5.826 -26.390 1.00 82.12 358 PHE A C 1
ATOM 2953 O O . PHE A 1 358 ? 6.728 -6.312 -26.909 1.00 82.12 358 PHE A O 1
ATOM 2960 N N . GLY A 1 359 ? 8.181 -4.608 -26.694 1.00 75.12 359 GLY A N 1
ATOM 2961 C CA . GLY A 1 359 ? 7.605 -3.800 -27.764 1.00 75.12 359 GLY A CA 1
ATOM 2962 C C . GLY A 1 359 ? 8.194 -4.185 -29.104 1.00 75.12 359 GLY A C 1
ATOM 2963 O O . GLY A 1 359 ? 9.404 -4.127 -29.260 1.00 75.12 359 GLY A O 1
ATOM 2964 N N . PHE A 1 360 ? 7.335 -4.534 -30.061 1.00 69.12 360 PHE A N 1
ATOM 2965 C CA . PHE A 1 360 ? 7.689 -4.823 -31.449 1.00 69.12 360 PHE A CA 1
ATOM 2966 C C . PHE A 1 360 ? 6.991 -3.836 -32.396 1.00 69.12 360 PHE A C 1
ATOM 2968 O O . PHE A 1 360 ? 6.012 -3.203 -31.998 1.00 69.12 360 PHE A O 1
ATOM 2975 N N . PRO A 1 361 ? 7.409 -3.709 -33.672 1.00 65.12 361 PRO A N 1
ATOM 2976 C CA . PRO A 1 361 ? 6.793 -2.750 -34.598 1.00 65.12 361 PRO A CA 1
ATOM 2977 C C . PRO A 1 361 ? 5.297 -2.984 -34.843 1.00 65.12 361 PRO A C 1
ATOM 2979 O O . PRO A 1 361 ? 4.577 -2.056 -35.194 1.00 65.12 361 PRO A O 1
ATOM 2982 N N . LYS A 1 362 ? 4.821 -4.220 -34.641 1.00 66.94 362 LYS A N 1
ATOM 2983 C CA . LYS A 1 362 ? 3.401 -4.596 -34.732 1.00 66.94 362 LYS A CA 1
ATOM 2984 C C . LYS A 1 362 ? 2.633 -4.468 -33.408 1.00 66.94 362 LYS A C 1
ATOM 2986 O O . LYS A 1 362 ? 1.446 -4.772 -33.380 1.00 66.94 362 LYS A O 1
ATOM 2991 N N . GLY A 1 363 ? 3.291 -4.043 -32.330 1.00 76.88 363 GLY A N 1
ATOM 2992 C CA . GLY A 1 363 ? 2.703 -3.888 -31.001 1.00 76.88 363 GLY A CA 1
ATOM 2993 C C . GLY A 1 363 ? 3.454 -4.643 -29.904 1.00 76.88 363 GLY A C 1
ATOM 2994 O O . GLY A 1 363 ? 4.516 -5.233 -30.118 1.00 76.88 363 GLY A O 1
ATOM 2995 N N . LEU A 1 364 ? 2.889 -4.611 -28.699 1.00 82.25 364 LEU A N 1
ATOM 2996 C CA . LEU A 1 364 ? 3.414 -5.321 -27.535 1.00 82.25 364 LEU A CA 1
ATOM 2997 C C . LEU A 1 364 ? 3.135 -6.819 -27.653 1.00 82.25 364 LEU A C 1
ATOM 2999 O O . LEU A 1 364 ? 2.002 -7.217 -27.919 1.00 82.25 364 LEU A O 1
ATOM 3003 N N . ASN A 1 365 ? 4.151 -7.645 -27.417 1.00 81.75 365 ASN A N 1
ATOM 3004 C CA . ASN A 1 365 ? 3.994 -9.096 -27.357 1.00 81.75 365 ASN A CA 1
ATOM 3005 C C . ASN A 1 365 ? 4.458 -9.615 -25.994 1.00 81.75 365 ASN A C 1
ATOM 3007 O O . ASN A 1 365 ? 5.520 -9.230 -25.498 1.00 81.75 365 ASN A O 1
ATOM 3011 N N . LYS A 1 366 ? 3.652 -10.498 -25.394 1.00 85.12 366 LYS A N 1
ATOM 3012 C CA . LYS A 1 366 ? 3.993 -11.191 -24.147 1.00 85.12 366 LYS A CA 1
ATOM 3013 C C . LYS A 1 366 ? 5.172 -12.143 -24.385 1.00 85.12 366 LYS A C 1
ATOM 3015 O O . LYS A 1 366 ? 5.268 -12.763 -25.442 1.00 85.12 366 LYS A O 1
ATOM 3020 N N . LEU A 1 367 ? 6.029 -12.295 -23.381 1.00 83.19 367 LEU A N 1
ATOM 3021 C CA . LEU A 1 367 ? 7.070 -13.314 -23.335 1.00 83.19 367 LEU A CA 1
ATOM 3022 C C . LEU A 1 367 ? 6.415 -14.688 -23.151 1.00 83.19 367 LEU A C 1
ATOM 3024 O O . LEU A 1 367 ? 6.095 -15.097 -22.037 1.00 83.19 367 LEU A O 1
ATOM 3028 N N . THR A 1 368 ? 6.169 -15.373 -24.263 1.00 81.06 368 THR A N 1
ATOM 3029 C CA . THR A 1 368 ? 5.725 -16.772 -24.291 1.00 81.06 368 THR A CA 1
ATOM 3030 C C . THR A 1 368 ? 6.931 -17.709 -24.233 1.00 81.06 368 THR A C 1
ATOM 3032 O O . THR A 1 368 ? 8.047 -17.285 -24.526 1.00 81.06 368 THR A O 1
ATOM 3035 N N . GLU A 1 369 ? 6.731 -18.993 -23.912 1.00 76.81 369 GLU A N 1
ATOM 3036 C CA . GLU A 1 369 ? 7.827 -19.978 -23.984 1.00 76.81 369 GLU A CA 1
ATOM 3037 C C . GLU A 1 369 ? 8.415 -20.068 -25.400 1.00 76.81 369 GLU A C 1
ATOM 3039 O O . GLU A 1 369 ? 9.626 -20.146 -25.548 1.00 76.81 369 GLU A O 1
ATOM 3044 N N . THR A 1 370 ? 7.590 -19.945 -26.445 1.00 75.44 370 THR A N 1
ATOM 3045 C CA . THR A 1 370 ? 8.065 -19.899 -27.837 1.00 75.44 370 THR A CA 1
ATOM 3046 C C . THR A 1 370 ? 8.979 -18.700 -28.088 1.00 75.44 370 THR A C 1
ATOM 3048 O O . THR A 1 370 ? 10.099 -18.880 -28.557 1.00 75.44 370 THR A O 1
ATOM 3051 N N . LEU A 1 371 ? 8.547 -17.489 -27.710 1.00 73.38 371 LEU A N 1
ATOM 3052 C CA . LEU A 1 371 ? 9.359 -16.280 -27.878 1.00 73.38 371 LEU A CA 1
ATOM 3053 C C . LEU A 1 371 ? 10.635 -16.347 -27.027 1.00 73.38 371 LEU A C 1
ATOM 3055 O O . LEU A 1 371 ? 11.697 -15.909 -27.453 1.00 73.38 371 LEU A O 1
ATOM 3059 N N . LYS A 1 372 ? 10.548 -16.929 -25.829 1.00 74.94 372 LYS A N 1
ATOM 3060 C CA . LYS A 1 372 ? 11.694 -17.154 -24.949 1.00 74.94 372 LYS A CA 1
ATOM 3061 C C . LYS A 1 372 ? 12.723 -18.082 -25.596 1.00 74.94 372 LYS A C 1
ATOM 3063 O O . LYS A 1 372 ? 13.904 -17.745 -25.579 1.00 74.94 372 LYS A O 1
ATOM 3068 N N . THR A 1 373 ? 12.301 -19.209 -26.173 1.00 76.50 373 THR A N 1
ATOM 3069 C CA . THR A 1 373 ? 13.189 -20.127 -26.903 1.00 76.50 373 THR A CA 1
ATOM 3070 C C . THR A 1 373 ? 13.858 -19.420 -28.081 1.00 76.50 373 THR A C 1
ATOM 3072 O O . THR A 1 373 ? 15.081 -19.450 -28.183 1.00 76.50 373 THR A O 1
ATOM 3075 N N . GLU A 1 374 ? 13.094 -18.685 -28.892 1.00 74.19 374 GLU A N 1
ATOM 3076 C CA . GLU A 1 374 ? 13.633 -17.900 -30.015 1.00 74.19 374 GLU A CA 1
ATOM 3077 C C . GLU A 1 374 ? 14.683 -16.873 -29.553 1.00 74.19 374 GLU A C 1
ATOM 3079 O O . GLU A 1 374 ? 15.767 -16.776 -30.131 1.00 74.19 374 GLU A O 1
ATOM 3084 N N . MET A 1 375 ? 14.405 -16.146 -28.464 1.00 72.69 375 MET A N 1
ATOM 3085 C CA . MET A 1 375 ? 15.345 -15.189 -27.868 1.00 72.69 375 MET A CA 1
ATOM 3086 C C . MET A 1 375 ? 16.620 -15.859 -27.336 1.00 72.69 375 MET A C 1
ATOM 3088 O O . MET A 1 375 ? 17.683 -15.237 -27.346 1.00 72.69 375 MET A O 1
ATOM 3092 N N . LEU A 1 376 ? 16.538 -17.103 -26.853 1.00 71.94 376 LEU A N 1
ATOM 3093 C CA . LEU A 1 376 ? 17.680 -17.864 -26.333 1.00 71.94 376 LEU A CA 1
ATOM 3094 C C . LEU A 1 376 ? 18.559 -18.469 -27.438 1.00 71.94 376 LEU A C 1
ATOM 3096 O O . LEU A 1 376 ? 19.758 -18.660 -27.202 1.00 71.94 376 LEU A O 1
ATOM 3100 N N . GLU A 1 377 ? 17.974 -18.758 -28.601 1.00 69.62 377 GLU A N 1
ATOM 3101 C CA . GLU A 1 377 ? 18.622 -19.407 -29.747 1.00 69.62 377 GLU A CA 1
ATOM 3102 C C . GLU A 1 377 ? 19.217 -18.412 -30.766 1.00 69.62 377 GLU A C 1
ATOM 3104 O O . GLU A 1 377 ? 20.133 -18.786 -31.497 1.00 69.62 377 GLU A O 1
ATOM 3109 N N . SER A 1 378 ? 18.766 -17.148 -30.788 1.00 62.78 378 SER A N 1
ATOM 3110 C CA . SER A 1 378 ? 19.192 -16.123 -31.761 1.00 62.78 378 SER A CA 1
ATOM 3111 C C . SER A 1 378 ? 19.602 -14.780 -31.121 1.00 62.78 378 SER A C 1
ATOM 3113 O O . SER A 1 378 ? 19.040 -14.365 -30.104 1.00 62.78 378 SER A O 1
ATOM 3115 N N . ASP A 1 379 ? 20.580 -14.081 -31.727 1.00 52.31 379 ASP A N 1
ATOM 3116 C CA . ASP A 1 379 ? 20.928 -12.647 -31.505 1.00 52.31 379 ASP A CA 1
ATOM 3117 C C . ASP A 1 379 ? 19.754 -11.707 -31.751 1.00 52.31 379 ASP A C 1
ATOM 3119 O O . ASP A 1 379 ? 19.517 -10.769 -30.982 1.00 52.31 379 ASP A O 1
ATOM 3123 N N . ASP A 1 380 ? 18.907 -12.121 -32.676 1.00 56.12 380 ASP A N 1
ATOM 3124 C CA . ASP A 1 380 ? 17.786 -11.370 -33.185 1.00 56.12 380 ASP A CA 1
ATOM 3125 C C . ASP A 1 380 ? 16.520 -12.220 -33.039 1.00 56.12 380 ASP A C 1
ATOM 3127 O O . ASP A 1 380 ? 16.355 -13.213 -33.755 1.00 56.12 380 ASP A O 1
ATOM 3131 N N . ALA A 1 381 ? 15.628 -11.875 -32.104 1.00 52.38 381 ALA A N 1
ATOM 3132 C CA . ALA A 1 381 ? 14.327 -12.533 -32.009 1.00 52.38 381 ALA A CA 1
ATOM 3133 C C . ALA A 1 381 ? 13.310 -11.804 -32.881 1.00 52.38 381 ALA A C 1
ATOM 3135 O O . ALA A 1 381 ? 13.146 -10.579 -32.812 1.00 52.38 381 ALA A O 1
ATOM 3136 N N . CYS A 1 382 ? 12.593 -12.575 -33.690 1.00 51.97 382 CYS A N 1
ATOM 3137 C CA . CYS A 1 382 ? 11.503 -12.069 -34.496 1.00 51.97 382 CYS A CA 1
ATOM 3138 C C . CYS A 1 382 ? 10.213 -12.761 -34.058 1.00 51.97 382 CYS A C 1
ATOM 3140 O O . CYS A 1 382 ? 10.125 -13.975 -34.214 1.00 51.97 382 CYS A O 1
ATOM 3142 N N . PRO A 1 383 ? 9.207 -12.031 -33.539 1.00 52.47 383 PRO A N 1
ATOM 3143 C CA . PRO A 1 383 ? 7.930 -12.642 -33.206 1.00 52.47 383 PRO A CA 1
ATOM 3144 C C . PRO A 1 383 ? 7.330 -13.337 -34.432 1.00 52.47 383 PRO A C 1
ATOM 3146 O O . PRO A 1 383 ? 7.510 -12.838 -35.555 1.00 52.47 383 PRO A O 1
ATOM 3149 N N . PRO A 1 384 ? 6.523 -14.394 -34.242 1.00 47.47 384 PRO A N 1
ATOM 3150 C CA . PRO A 1 384 ? 5.827 -15.056 -35.335 1.00 47.47 384 PRO A CA 1
ATOM 3151 C C . PRO A 1 384 ? 5.078 -14.046 -36.224 1.00 47.47 384 PRO A C 1
ATOM 3153 O O . PRO A 1 384 ? 4.133 -13.383 -35.795 1.00 47.47 384 PRO A O 1
ATOM 3156 N N . GLY A 1 385 ? 5.517 -13.906 -37.480 1.00 49.34 385 GLY A N 1
ATOM 3157 C CA . GLY A 1 385 ? 4.869 -13.065 -38.490 1.00 49.34 385 GLY A CA 1
ATOM 3158 C C . GLY A 1 385 ? 5.354 -11.614 -38.606 1.00 49.34 385 GLY A C 1
ATOM 3159 O O . GLY A 1 385 ? 4.688 -10.829 -39.287 1.00 49.34 385 GLY A O 1
ATOM 3160 N N . CYS A 1 386 ? 6.471 -11.209 -37.994 1.00 46.81 386 CYS A N 1
ATOM 3161 C CA . CYS A 1 386 ? 7.079 -9.884 -38.204 1.00 46.81 386 CYS A CA 1
ATOM 3162 C C . CYS A 1 386 ? 8.344 -9.979 -39.096 1.00 46.81 386 CYS A C 1
ATOM 3164 O O . CYS A 1 386 ? 9.016 -10.995 -39.043 1.00 46.81 386 CYS A O 1
ATOM 3166 N N . PRO A 1 387 ? 8.676 -8.978 -39.939 1.00 43.62 387 PRO A N 1
ATOM 3167 C CA . PRO A 1 387 ? 9.924 -8.963 -40.720 1.00 43.62 387 PRO A CA 1
ATOM 3168 C C . PRO A 1 387 ? 11.022 -8.055 -40.129 1.00 43.62 387 PRO A C 1
ATOM 3170 O O . PRO A 1 387 ? 12.040 -7.830 -40.776 1.00 43.62 387 PRO A O 1
ATOM 3173 N N . VAL A 1 388 ? 10.809 -7.479 -38.940 1.00 48.78 388 VAL A N 1
ATOM 3174 C CA . VAL A 1 388 ? 11.733 -6.517 -38.317 1.00 48.78 388 VAL A CA 1
ATOM 3175 C C . VAL A 1 388 ? 12.298 -7.104 -37.030 1.00 48.78 388 VAL A C 1
ATOM 3177 O O . VAL A 1 388 ? 11.551 -7.514 -36.142 1.00 48.78 388 VAL A O 1
ATOM 3180 N N . VAL A 1 389 ? 13.624 -7.120 -36.965 1.00 52.22 389 VAL A N 1
ATOM 3181 C CA . VAL A 1 389 ? 14.439 -7.599 -35.852 1.00 52.22 389 VAL A CA 1
ATOM 3182 C C . VAL A 1 389 ? 14.501 -6.548 -34.744 1.00 52.22 389 VAL A C 1
ATOM 3184 O O . VAL A 1 389 ? 14.720 -5.368 -35.020 1.00 52.22 389 VAL A O 1
ATOM 3187 N N . ILE A 1 390 ? 14.334 -6.978 -33.494 1.00 55.03 390 ILE A N 1
ATOM 3188 C CA . ILE A 1 390 ? 14.720 -6.196 -32.317 1.00 55.03 390 ILE A CA 1
ATOM 3189 C C . ILE A 1 390 ? 15.840 -6.950 -31.619 1.00 55.03 390 ILE A C 1
ATOM 3191 O O . ILE A 1 390 ? 15.743 -8.161 -31.432 1.00 55.03 390 ILE A O 1
ATOM 3195 N N . GLU A 1 391 ? 16.883 -6.222 -31.227 1.00 60.12 391 GLU A N 1
ATOM 3196 C CA . GLU A 1 391 ? 18.035 -6.768 -30.516 1.00 60.12 391 GLU A CA 1
ATOM 3197 C C . GLU A 1 391 ? 17.605 -7.258 -29.126 1.00 60.12 391 GLU A C 1
ATOM 3199 O O . GLU A 1 391 ? 17.588 -6.515 -28.150 1.00 60.12 391 GLU A O 1
ATOM 3204 N N . THR A 1 392 ? 17.206 -8.521 -29.022 1.00 62.09 392 THR A N 1
ATOM 3205 C CA . THR A 1 392 ? 16.841 -9.163 -27.752 1.00 62.09 392 THR A CA 1
ATOM 3206 C C . THR A 1 392 ? 18.018 -9.867 -27.091 1.00 62.09 392 THR A C 1
ATOM 3208 O O . THR A 1 392 ? 17.881 -10.329 -25.956 1.00 62.09 392 THR A O 1
ATOM 3211 N N . ALA A 1 393 ? 19.173 -9.917 -27.766 1.00 62.81 393 ALA A N 1
ATOM 3212 C CA . ALA A 1 393 ? 20.425 -10.474 -27.261 1.00 62.81 393 ALA A CA 1
ATOM 3213 C C . ALA A 1 393 ? 20.751 -10.112 -25.798 1.00 62.81 393 ALA A C 1
ATOM 3215 O O . ALA A 1 393 ? 21.105 -11.029 -25.046 1.00 62.81 393 ALA A O 1
ATOM 3216 N N . PRO A 1 394 ? 20.540 -8.863 -25.325 1.00 66.00 394 PRO A N 1
ATOM 3217 C CA . PRO A 1 394 ? 20.831 -8.502 -23.939 1.00 66.00 394 PRO A CA 1
ATOM 3218 C C . PRO A 1 394 ? 20.042 -9.354 -22.939 1.00 66.00 394 PRO A C 1
ATOM 3220 O O . PRO A 1 394 ? 20.553 -9.771 -21.905 1.00 66.00 394 PRO A O 1
ATOM 3223 N N . TYR A 1 395 ? 18.801 -9.719 -23.258 1.00 69.44 395 TYR A N 1
ATOM 3224 C CA . TYR A 1 395 ? 17.946 -10.460 -22.337 1.00 69.44 395 TYR A CA 1
ATOM 3225 C C . TYR A 1 395 ? 18.321 -11.935 -22.182 1.00 69.44 395 TYR A C 1
ATOM 3227 O O . TYR A 1 395 ? 17.866 -12.551 -21.218 1.00 69.44 395 TYR A O 1
ATOM 3235 N N . ARG A 1 396 ? 19.176 -12.521 -23.036 1.00 69.44 396 ARG A N 1
ATOM 3236 C CA . ARG A 1 396 ? 19.541 -13.949 -22.921 1.00 69.44 396 ARG A CA 1
ATOM 3237 C C . ARG A 1 396 ? 20.129 -14.306 -21.568 1.00 69.44 396 ARG A C 1
ATOM 3239 O O . ARG A 1 396 ? 19.745 -15.317 -20.983 1.00 69.44 396 ARG A O 1
ATOM 3246 N N . LYS A 1 397 ? 21.056 -13.485 -21.067 1.00 66.12 397 LYS A N 1
ATOM 3247 C CA . LYS A 1 397 ? 21.726 -13.727 -19.781 1.00 66.12 397 LYS A CA 1
ATOM 3248 C C . LYS A 1 397 ? 20.717 -13.708 -18.634 1.00 66.12 397 LYS A C 1
ATOM 3250 O O . LYS A 1 397 ? 20.729 -14.587 -17.776 1.00 66.12 397 LYS A O 1
ATOM 3255 N N . TRP A 1 398 ? 19.798 -12.745 -18.660 1.00 69.81 398 TRP A N 1
ATOM 3256 C CA . TRP A 1 398 ? 18.721 -12.643 -17.681 1.00 69.81 398 TRP A CA 1
ATOM 3257 C C . TRP A 1 398 ? 17.719 -13.794 -17.783 1.00 69.81 398 TRP A C 1
ATOM 3259 O O . TRP A 1 398 ? 17.368 -14.364 -16.753 1.00 69.81 398 TRP A O 1
ATOM 3269 N N . LEU A 1 399 ? 17.310 -14.186 -18.992 1.00 70.94 399 LEU A N 1
ATOM 3270 C CA . LEU A 1 399 ? 16.384 -15.300 -19.215 1.00 70.94 399 LEU A CA 1
ATOM 3271 C C . LEU A 1 399 ? 16.965 -16.624 -18.700 1.00 70.94 399 LEU A C 1
ATOM 3273 O O . LEU A 1 399 ? 16.295 -17.292 -17.916 1.00 70.94 399 LEU A O 1
ATOM 3277 N N . ARG A 1 400 ? 18.226 -16.947 -19.028 1.00 68.75 400 ARG A N 1
ATOM 3278 C CA . ARG A 1 400 ? 18.916 -18.159 -18.532 1.00 68.75 400 ARG A CA 1
ATOM 3279 C C . ARG A 1 400 ? 19.008 -18.193 -17.005 1.00 68.75 400 ARG A C 1
ATOM 3281 O O . ARG A 1 400 ? 18.762 -19.219 -16.382 1.00 68.75 400 ARG A O 1
ATOM 3288 N N . ASN A 1 401 ? 19.308 -17.055 -16.378 1.00 59.41 401 ASN A N 1
ATOM 3289 C CA . ASN A 1 401 ? 19.449 -16.970 -14.921 1.00 59.41 401 ASN A CA 1
ATOM 3290 C C . ASN A 1 401 ? 18.108 -17.014 -14.160 1.00 59.41 401 ASN A C 1
ATOM 3292 O O . ASN A 1 401 ? 18.103 -17.253 -12.949 1.00 59.41 401 ASN A O 1
ATOM 3296 N N . ASN A 1 402 ? 16.982 -16.788 -14.844 1.00 54.75 402 ASN A N 1
ATOM 3297 C CA . ASN A 1 402 ? 15.636 -16.815 -14.264 1.00 54.75 402 ASN A CA 1
ATOM 3298 C C . ASN A 1 402 ? 14.844 -18.093 -14.606 1.00 54.75 402 ASN A C 1
ATOM 3300 O O . ASN A 1 402 ? 13.697 -18.210 -14.181 1.00 54.75 402 ASN A O 1
ATOM 3304 N N . GLU A 1 403 ? 15.439 -19.074 -15.299 1.00 42.88 403 GLU A N 1
ATOM 3305 C CA . GLU A 1 403 ? 14.766 -20.313 -15.732 1.00 42.88 403 GLU A CA 1
ATOM 3306 C C . GLU A 1 403 ? 14.205 -21.183 -14.594 1.00 42.88 403 GLU A C 1
ATOM 3308 O O . GLU A 1 403 ? 13.323 -21.988 -14.858 1.00 42.88 403 GLU A O 1
ATOM 3313 N N . ASN A 1 404 ? 14.650 -21.014 -13.340 1.00 35.09 404 ASN A N 1
ATOM 3314 C CA . ASN A 1 404 ? 14.266 -21.902 -12.230 1.00 35.09 404 ASN A CA 1
ATOM 3315 C C . ASN A 1 404 ? 14.064 -21.217 -10.865 1.00 35.09 404 ASN A C 1
ATOM 3317 O O . ASN A 1 404 ? 14.039 -21.890 -9.835 1.00 35.09 404 ASN A O 1
ATOM 3321 N N . LYS A 1 405 ? 13.916 -19.887 -10.803 1.00 33.44 405 LYS A N 1
ATOM 3322 C CA . LYS A 1 405 ? 13.692 -19.194 -9.521 1.00 33.44 405 LYS A CA 1
ATOM 3323 C C . LYS A 1 405 ? 12.215 -18.869 -9.318 1.00 33.44 405 LYS A C 1
ATOM 3325 O O . LYS A 1 405 ? 11.766 -17.753 -9.566 1.00 33.44 405 LYS A O 1
ATOM 3330 N N . VAL A 1 406 ? 11.470 -19.841 -8.790 1.00 26.61 406 VAL A N 1
ATOM 3331 C CA . VAL A 1 406 ? 10.329 -19.515 -7.924 1.00 26.61 406 VAL A CA 1
ATOM 3332 C C . VAL A 1 406 ? 10.944 -18.856 -6.699 1.00 26.61 406 VAL A C 1
ATOM 3334 O O . VAL A 1 406 ? 11.604 -19.528 -5.913 1.00 26.61 406 VAL A O 1
ATOM 3337 N N . PHE A 1 407 ? 10.812 -17.539 -6.573 1.00 31.66 407 PHE A N 1
ATOM 3338 C CA . PHE A 1 407 ? 11.185 -16.866 -5.338 1.00 31.66 407 PHE A CA 1
ATOM 3339 C C . PHE A 1 407 ? 10.122 -17.249 -4.308 1.00 31.66 407 PHE A C 1
ATOM 3341 O O . PHE A 1 407 ? 8.963 -16.859 -4.475 1.00 31.66 407 PHE A O 1
ATOM 3348 N N . PRO A 1 408 ? 10.454 -18.042 -3.271 1.00 24.08 408 PRO A N 1
ATOM 3349 C CA . PRO A 1 408 ? 9.554 -18.163 -2.143 1.00 24.08 408 PRO A CA 1
ATOM 3350 C C . PRO A 1 408 ? 9.369 -16.748 -1.601 1.00 24.08 408 PRO A C 1
ATOM 3352 O O . PRO A 1 408 ? 10.332 -15.984 -1.538 1.00 24.08 408 PRO A O 1
ATOM 3355 N N . SER A 1 409 ? 8.139 -16.399 -1.232 1.00 29.27 409 SER A N 1
ATOM 3356 C CA . SER A 1 409 ? 7.828 -15.178 -0.494 1.00 29.27 409 SER A CA 1
ATOM 3357 C C . SER A 1 409 ? 8.534 -15.216 0.867 1.00 29.27 409 SER A C 1
ATOM 3359 O O . SER A 1 409 ? 7.922 -15.489 1.897 1.00 29.27 409 SER A O 1
ATOM 3361 N N . THR A 1 410 ? 9.838 -14.978 0.892 1.00 25.39 410 THR A N 1
ATOM 3362 C CA . THR A 1 410 ? 10.567 -14.642 2.101 1.00 25.39 410 THR A CA 1
ATOM 3363 C C . THR A 1 410 ? 10.515 -13.131 2.226 1.00 25.39 410 THR A C 1
ATOM 3365 O O . THR A 1 410 ? 10.887 -12.398 1.312 1.00 25.39 410 THR A O 1
ATOM 3368 N N . ARG A 1 411 ? 9.989 -12.654 3.359 1.00 31.33 411 ARG A N 1
ATOM 3369 C CA . ARG A 1 411 ? 10.152 -11.265 3.786 1.00 31.33 411 ARG A CA 1
ATOM 3370 C C . ARG A 1 411 ? 11.647 -10.961 3.759 1.00 31.33 411 ARG A C 1
ATOM 3372 O O . ARG A 1 411 ? 12.387 -11.443 4.611 1.00 31.33 411 ARG A O 1
ATOM 3379 N N . ILE A 1 412 ? 12.088 -10.221 2.751 1.00 30.27 412 ILE A N 1
ATOM 3380 C CA . ILE A 1 412 ? 13.394 -9.585 2.775 1.00 30.27 412 ILE A CA 1
ATOM 3381 C C . ILE A 1 412 ? 13.128 -8.193 3.332 1.00 30.27 412 ILE A C 1
ATOM 3383 O O . ILE A 1 412 ? 12.605 -7.328 2.631 1.00 30.27 412 ILE A O 1
ATOM 3387 N N . ASP A 1 413 ? 13.454 -7.992 4.605 1.00 26.75 413 ASP A N 1
ATOM 3388 C CA . ASP A 1 413 ? 13.588 -6.652 5.164 1.00 26.75 413 ASP A CA 1
ATOM 3389 C C . ASP A 1 413 ? 14.806 -5.998 4.493 1.00 26.75 413 ASP A C 1
ATOM 3391 O O . ASP A 1 413 ? 15.957 -6.215 4.876 1.00 26.75 413 ASP A O 1
ATOM 3395 N N . VAL A 1 414 ? 14.563 -5.255 3.408 1.00 29.05 414 VAL A N 1
ATOM 3396 C CA . VAL A 1 414 ? 15.599 -4.516 2.675 1.00 29.05 414 VAL A CA 1
ATOM 3397 C C . VAL A 1 414 ? 15.716 -3.110 3.264 1.00 29.05 414 VAL A C 1
ATOM 3399 O O . VAL A 1 414 ? 15.094 -2.164 2.783 1.00 29.05 414 VAL A O 1
ATOM 3402 N N . TYR A 1 415 ? 16.565 -2.955 4.279 1.00 31.19 415 TYR A N 1
ATOM 3403 C CA . TYR A 1 415 ? 17.254 -1.683 4.522 1.00 31.19 415 TYR A CA 1
ATOM 3404 C C . TYR A 1 415 ? 18.574 -1.681 3.724 1.00 31.19 415 TYR A C 1
ATOM 3406 O O . TYR A 1 415 ? 19.251 -2.712 3.666 1.00 31.19 415 TYR A O 1
ATOM 3414 N N . PRO A 1 416 ? 18.979 -0.570 3.078 1.00 36.44 416 PRO A N 1
ATOM 3415 C CA . PRO A 1 416 ? 20.285 -0.489 2.429 1.00 36.44 416 PRO A CA 1
ATOM 3416 C C . PRO A 1 416 ? 21.412 -0.624 3.477 1.00 36.44 416 PRO A C 1
ATOM 3418 O O . PRO A 1 416 ? 21.320 -0.022 4.549 1.00 36.44 416 PRO A O 1
ATOM 3421 N N . PRO A 1 417 ? 22.487 -1.392 3.214 1.00 40.31 417 PRO A N 1
ATOM 3422 C CA . PRO A 1 417 ? 23.662 -1.387 4.077 1.00 40.31 417 PRO A CA 1
ATOM 3423 C C . PRO A 1 417 ? 24.409 -0.054 3.935 1.00 40.31 417 PRO A C 1
ATOM 3425 O O . PRO A 1 417 ? 24.607 0.410 2.814 1.00 40.31 417 PRO A O 1
ATOM 3428 N N . ASP A 1 418 ? 24.851 0.534 5.051 1.00 55.25 418 ASP A N 1
ATOM 3429 C CA . ASP A 1 418 ? 25.697 1.739 5.061 1.00 55.25 418 ASP A CA 1
ATOM 3430 C C . ASP A 1 418 ? 26.949 1.562 4.178 1.00 55.25 418 ASP A C 1
ATOM 3432 O O . ASP A 1 418 ? 27.408 0.432 3.964 1.00 55.25 418 ASP A O 1
ATOM 3436 N N . ASP A 1 419 ? 27.557 2.673 3.740 1.00 60.25 419 ASP A N 1
ATOM 3437 C CA . ASP A 1 419 ? 28.787 2.699 2.922 1.00 60.25 419 ASP A CA 1
ATOM 3438 C C . ASP A 1 419 ? 29.882 1.764 3.475 1.00 60.25 419 ASP A C 1
ATOM 3440 O O . ASP A 1 419 ? 30.541 1.051 2.721 1.00 60.25 419 ASP A O 1
ATOM 3444 N N . LEU A 1 420 ? 29.991 1.658 4.806 1.00 67.06 420 LEU A N 1
ATOM 3445 C CA . LEU A 1 420 ? 30.926 0.765 5.495 1.00 67.06 420 LEU A CA 1
ATOM 3446 C C . LEU A 1 420 ? 30.697 -0.725 5.187 1.00 67.06 420 LEU A C 1
ATOM 3448 O O . LEU A 1 420 ? 31.654 -1.466 4.967 1.00 67.06 420 LEU A O 1
ATOM 3452 N N . VAL A 1 421 ? 29.442 -1.183 5.180 1.00 67.50 421 VAL A N 1
ATOM 3453 C CA . VAL A 1 421 ? 29.110 -2.587 4.884 1.00 67.50 421 VAL A CA 1
ATOM 3454 C C . VAL A 1 421 ? 29.354 -2.874 3.406 1.00 67.50 421 VAL A C 1
ATOM 3456 O O . VAL A 1 421 ? 29.878 -3.934 3.065 1.00 67.50 421 VAL A O 1
ATOM 3459 N N . CYS A 1 422 ? 29.042 -1.914 2.533 1.00 65.19 422 CYS A N 1
ATOM 3460 C CA . CYS A 1 422 ? 29.341 -2.021 1.108 1.00 65.19 422 CYS A CA 1
ATOM 3461 C C . CYS A 1 422 ? 30.855 -2.114 0.855 1.00 65.19 422 CYS A C 1
ATOM 3463 O O . CYS A 1 422 ? 31.295 -2.995 0.115 1.00 65.19 422 CYS A O 1
ATOM 3465 N N . ASP A 1 423 ? 31.665 -1.290 1.511 1.00 71.75 423 ASP A N 1
ATOM 3466 C CA . ASP A 1 423 ? 33.119 -1.289 1.330 1.00 71.75 423 ASP A CA 1
ATOM 3467 C C . ASP A 1 423 ? 33.792 -2.531 1.911 1.00 71.75 423 ASP A C 1
ATOM 3469 O O . ASP A 1 423 ? 34.637 -3.144 1.252 1.00 71.75 423 ASP A O 1
ATOM 3473 N N . LEU A 1 424 ? 33.386 -2.962 3.105 1.00 77.94 424 LEU A N 1
ATOM 3474 C CA . LEU A 1 424 ? 33.886 -4.203 3.693 1.00 77.94 424 LEU A CA 1
ATOM 3475 C C . LEU A 1 424 ? 33.476 -5.420 2.867 1.00 77.94 424 LEU A C 1
ATOM 3477 O O . LEU A 1 424 ? 34.305 -6.303 2.653 1.00 77.94 424 LEU A O 1
ATOM 3481 N N . SER A 1 425 ? 32.252 -5.443 2.329 1.00 79.25 425 SER A N 1
ATOM 3482 C CA . SER A 1 425 ? 31.796 -6.564 1.501 1.00 79.25 425 SER A CA 1
ATOM 3483 C C . SER A 1 425 ? 32.672 -6.790 0.268 1.00 79.25 425 SER A C 1
ATOM 3485 O O . SER A 1 425 ? 32.931 -7.934 -0.096 1.00 79.25 425 SER A O 1
ATOM 3487 N N . ARG A 1 426 ? 33.213 -5.716 -0.321 1.00 80.31 426 ARG A N 1
ATOM 3488 C CA . ARG A 1 426 ? 34.132 -5.794 -1.468 1.00 80.31 426 ARG A CA 1
ATOM 3489 C C . ARG A 1 426 ? 35.554 -6.188 -1.080 1.00 80.31 426 ARG A C 1
ATOM 3491 O O . ARG A 1 426 ? 36.300 -6.668 -1.926 1.00 80.31 426 ARG A O 1
ATOM 3498 N N . ARG A 1 427 ? 35.953 -5.939 0.170 1.00 79.25 427 ARG A N 1
ATOM 3499 C CA . ARG A 1 427 ? 37.354 -6.033 0.600 1.00 79.25 427 ARG A CA 1
ATOM 3500 C C . ARG A 1 427 ? 37.667 -7.271 1.431 1.00 79.25 427 ARG A C 1
ATOM 3502 O O . ARG A 1 427 ? 38.822 -7.684 1.402 1.00 79.25 427 ARG A O 1
ATOM 3509 N N . ILE A 1 428 ? 36.701 -7.859 2.146 1.00 85.38 428 ILE A N 1
ATOM 3510 C CA . ILE A 1 428 ? 36.923 -9.036 3.013 1.00 85.38 428 ILE A CA 1
ATOM 3511 C C . ILE A 1 428 ? 37.343 -10.276 2.216 1.00 85.38 428 ILE A C 1
ATOM 3513 O O . ILE A 1 428 ? 38.123 -11.058 2.733 1.00 85.38 428 ILE A O 1
ATOM 3517 N N . GLY A 1 429 ? 36.913 -10.432 0.963 1.00 83.06 429 GLY A N 1
ATOM 3518 C CA . GLY A 1 429 ? 37.440 -11.486 0.092 1.00 83.06 429 GLY A CA 1
ATOM 3519 C C . GLY A 1 429 ? 37.154 -12.906 0.595 1.00 83.06 429 GLY A C 1
ATOM 3520 O O . GLY A 1 429 ? 36.063 -13.197 1.080 1.00 83.06 429 GLY A O 1
ATOM 3521 N N . VAL A 1 430 ? 38.121 -13.809 0.428 1.00 84.81 430 VAL A N 1
ATOM 3522 C CA . VAL A 1 430 ? 37.961 -15.251 0.695 1.00 84.81 430 VAL A CA 1
ATOM 3523 C C . VAL A 1 430 ? 37.893 -15.580 2.188 1.00 84.81 430 VAL A C 1
ATOM 3525 O O . VAL A 1 430 ? 37.341 -16.609 2.564 1.00 84.81 430 VAL A O 1
ATOM 3528 N N . GLU A 1 431 ? 38.389 -14.687 3.043 1.00 88.38 431 GLU A N 1
ATOM 3529 C CA . GLU A 1 431 ? 38.463 -14.853 4.498 1.00 88.38 431 GLU A CA 1
ATOM 3530 C C . GLU A 1 431 ? 37.113 -14.622 5.206 1.00 88.38 431 GLU A C 1
ATOM 3532 O O . GLU A 1 431 ? 37.020 -14.653 6.434 1.00 88.38 431 GLU A O 1
ATOM 3537 N N . TRP A 1 432 ? 36.038 -14.375 4.455 1.00 91.00 432 TRP A N 1
ATOM 3538 C CA . TRP A 1 432 ? 34.760 -13.955 5.024 1.00 91.00 432 TRP A CA 1
ATOM 3539 C C . TRP A 1 432 ? 34.073 -14.990 5.912 1.00 91.00 432 TRP A C 1
ATOM 3541 O O . TRP A 1 432 ? 33.356 -14.600 6.831 1.00 91.00 432 TRP A O 1
ATOM 3551 N N . GLU A 1 433 ? 34.287 -16.285 5.670 1.00 91.25 433 GLU A N 1
ATOM 3552 C CA . GLU A 1 433 ? 33.749 -17.349 6.526 1.00 91.25 433 GLU A CA 1
ATOM 3553 C C . GLU A 1 433 ? 34.392 -17.331 7.913 1.00 91.25 433 GLU A C 1
ATOM 3555 O O . GLU A 1 433 ? 33.709 -17.536 8.916 1.00 91.25 433 GLU A O 1
ATOM 3560 N N . GLU A 1 434 ? 35.697 -17.056 7.972 1.00 90.69 434 GLU A N 1
ATOM 3561 C CA . GLU A 1 434 ? 36.434 -16.919 9.227 1.00 90.69 434 GLU A CA 1
ATOM 3562 C C . GLU A 1 434 ? 35.984 -15.658 9.962 1.00 90.69 434 GLU A C 1
ATOM 3564 O O . GLU A 1 434 ? 35.688 -15.711 11.156 1.00 90.69 434 GLU A O 1
ATOM 3569 N N . VAL A 1 435 ? 35.833 -14.542 9.238 1.00 91.31 435 VAL A N 1
ATOM 3570 C CA . VAL A 1 435 ? 35.272 -13.304 9.797 1.00 91.31 435 VAL A CA 1
ATOM 3571 C C . VAL A 1 435 ? 33.871 -13.556 10.360 1.00 91.31 435 VAL A C 1
ATOM 3573 O O . VAL A 1 435 ? 33.612 -13.189 11.501 1.00 91.31 435 VAL A O 1
ATOM 3576 N N . ALA A 1 436 ? 32.984 -14.226 9.619 1.00 88.94 436 ALA A N 1
ATOM 3577 C CA . ALA A 1 436 ? 31.633 -14.556 10.073 1.00 88.94 436 ALA A CA 1
ATOM 3578 C C . ALA A 1 436 ? 31.648 -15.408 11.353 1.00 88.94 436 ALA A C 1
ATOM 3580 O O . ALA A 1 436 ? 30.938 -15.099 12.313 1.00 88.94 436 ALA A O 1
ATOM 3581 N N . ALA A 1 437 ? 32.507 -16.429 11.406 1.00 89.50 437 ALA A N 1
ATOM 3582 C CA . ALA A 1 437 ? 32.663 -17.271 12.587 1.00 89.50 437 ALA A CA 1
ATOM 3583 C C . ALA A 1 437 ? 33.158 -16.470 13.807 1.00 89.50 437 ALA A C 1
ATOM 3585 O O . ALA A 1 437 ? 32.624 -16.626 14.905 1.00 89.50 437 ALA A O 1
ATOM 3586 N N . TYR A 1 438 ? 34.126 -15.563 13.630 1.00 92.62 438 TYR A N 1
ATOM 3587 C CA . TYR A 1 438 ? 34.617 -14.705 14.717 1.00 92.62 438 TYR A CA 1
ATOM 3588 C C . TYR A 1 438 ? 33.627 -13.615 15.141 1.00 92.62 438 TYR A C 1
ATOM 3590 O O . TYR A 1 438 ? 33.684 -13.155 16.282 1.00 92.62 438 TYR A O 1
ATOM 3598 N N . LEU A 1 439 ? 32.699 -13.234 14.262 1.00 88.50 439 LEU A N 1
ATOM 3599 C CA . LEU A 1 439 ? 31.568 -12.362 14.582 1.00 88.50 439 LEU A CA 1
ATOM 3600 C C . LEU A 1 439 ? 30.440 -13.091 15.336 1.00 88.50 439 LEU A C 1
ATOM 3602 O O . LEU A 1 439 ? 29.508 -12.437 15.805 1.00 88.50 439 LEU A O 1
ATOM 3606 N N . GLY A 1 440 ? 30.539 -14.416 15.494 1.00 84.44 440 GLY A N 1
ATOM 3607 C CA . GLY A 1 440 ? 29.551 -15.242 16.189 1.00 84.44 440 GLY A CA 1
ATOM 3608 C C . GLY A 1 440 ? 28.383 -15.695 15.310 1.00 84.44 440 GLY A C 1
ATOM 3609 O O . GLY A 1 440 ? 27.350 -16.083 15.845 1.00 84.44 440 GLY A O 1
ATOM 3610 N N . VAL A 1 441 ? 28.524 -15.639 13.982 1.00 84.69 441 VAL A N 1
ATOM 3611 C CA . VAL A 1 441 ? 27.535 -16.181 13.039 1.00 84.69 441 VAL A CA 1
ATOM 3612 C C . VAL A 1 441 ? 27.639 -17.706 13.027 1.00 84.69 441 VAL A C 1
ATOM 3614 O O . VAL A 1 441 ? 28.725 -18.263 12.849 1.00 84.69 441 VAL A O 1
ATOM 3617 N N . GLU A 1 442 ? 26.515 -18.398 13.207 1.00 81.94 442 GLU A N 1
ATOM 3618 C CA . GLU A 1 442 ? 26.513 -19.858 13.303 1.00 81.94 442 GLU A CA 1
ATOM 3619 C C . GLU A 1 442 ? 26.795 -20.524 11.947 1.00 81.94 442 GLU A C 1
ATOM 3621 O O . GLU A 1 442 ? 26.402 -20.027 10.888 1.00 81.94 442 GLU A O 1
ATOM 3626 N N . ARG A 1 443 ? 27.425 -21.708 11.956 1.00 82.38 443 ARG A N 1
ATOM 3627 C CA . ARG A 1 443 ? 27.754 -22.442 10.720 1.00 82.38 443 ARG A CA 1
ATOM 3628 C C . ARG A 1 443 ? 26.537 -22.697 9.807 1.00 82.38 443 ARG A C 1
ATOM 3630 O O . ARG A 1 443 ? 26.679 -22.454 8.610 1.00 82.38 443 ARG A O 1
ATOM 3637 N N . PRO A 1 444 ? 25.344 -23.065 10.320 1.00 72.12 444 PRO A N 1
ATOM 3638 C CA . PRO A 1 444 ? 24.146 -23.194 9.489 1.00 72.12 444 PRO A CA 1
ATOM 3639 C C . PRO A 1 444 ? 23.732 -21.889 8.791 1.00 72.12 444 PRO A C 1
ATOM 3641 O O . PRO A 1 444 ? 23.240 -21.928 7.667 1.00 72.12 444 PRO A O 1
ATOM 3644 N N . GLN A 1 445 ? 23.957 -20.726 9.415 1.00 65.94 445 GLN A N 1
ATOM 3645 C CA . GLN A 1 445 ? 23.678 -19.421 8.803 1.00 65.94 445 GLN A CA 1
ATOM 3646 C C . GLN A 1 445 ? 24.696 -19.094 7.703 1.00 65.94 445 GLN A C 1
ATOM 3648 O O . GLN A 1 445 ? 24.318 -18.606 6.640 1.00 65.94 445 GLN A O 1
ATOM 3653 N N . ILE A 1 446 ? 25.975 -19.428 7.914 1.00 78.12 446 ILE A N 1
ATOM 3654 C CA . ILE A 1 446 ? 27.025 -19.308 6.888 1.00 78.12 446 ILE A CA 1
ATOM 3655 C C . ILE A 1 446 ? 26.683 -20.167 5.663 1.00 78.12 446 ILE A C 1
ATOM 3657 O O . ILE A 1 446 ? 26.756 -19.688 4.528 1.00 78.12 446 ILE A O 1
ATOM 3661 N N . ASP A 1 447 ? 26.255 -21.411 5.883 1.00 75.81 447 ASP A N 1
ATOM 3662 C CA . ASP A 1 447 ? 25.832 -22.313 4.808 1.00 75.81 447 ASP A CA 1
ATOM 3663 C C . ASP A 1 447 ? 24.561 -21.797 4.106 1.00 75.81 447 ASP A C 1
ATOM 3665 O O . ASP A 1 447 ? 24.449 -21.879 2.881 1.00 75.81 447 ASP A O 1
ATOM 3669 N N . HIS A 1 448 ? 23.643 -21.168 4.847 1.00 66.19 448 HIS A N 1
ATOM 3670 C CA . HIS A 1 448 ? 22.465 -20.510 4.280 1.00 66.19 448 HIS A CA 1
ATOM 3671 C C . HIS A 1 448 ? 22.828 -19.314 3.383 1.00 66.19 448 HIS A C 1
ATOM 3673 O O . HIS A 1 448 ? 22.256 -19.168 2.302 1.00 66.19 448 HIS A O 1
ATOM 3679 N N . PHE A 1 449 ? 23.815 -18.488 3.754 1.00 69.94 449 PHE A N 1
ATOM 3680 C CA . PHE A 1 449 ? 24.297 -17.408 2.881 1.00 69.94 449 PHE A CA 1
ATOM 3681 C C . PHE A 1 449 ? 24.873 -17.946 1.572 1.00 69.94 449 PHE A C 1
ATOM 3683 O O . PHE A 1 449 ? 24.581 -17.397 0.509 1.00 69.94 449 PHE A O 1
ATOM 3690 N N . LYS A 1 450 ? 25.632 -19.045 1.626 1.00 75.25 450 LYS A N 1
ATOM 3691 C CA . LYS A 1 450 ? 26.167 -19.711 0.429 1.00 75.25 450 LYS A CA 1
ATOM 3692 C C . LYS A 1 450 ? 25.067 -20.274 -0.464 1.00 75.25 450 LYS A C 1
ATOM 3694 O O . LYS A 1 450 ? 25.167 -20.170 -1.684 1.00 75.25 450 LYS A O 1
ATOM 3699 N N . LEU A 1 451 ? 24.024 -20.843 0.140 1.00 59.69 451 LEU A N 1
ATOM 3700 C CA . LEU A 1 451 ? 22.885 -21.403 -0.584 1.00 59.69 451 LEU A CA 1
ATOM 3701 C C . LEU A 1 451 ? 22.032 -20.312 -1.251 1.00 59.69 451 LEU A C 1
ATOM 3703 O O . LEU A 1 451 ? 21.581 -20.494 -2.379 1.00 59.69 451 LEU A O 1
ATOM 3707 N N . ASN A 1 452 ? 21.838 -19.176 -0.577 1.00 50.72 452 ASN A N 1
ATOM 3708 C CA . ASN A 1 452 ? 21.042 -18.056 -1.090 1.00 50.72 452 ASN A CA 1
ATOM 3709 C C . ASN A 1 452 ? 21.771 -17.246 -2.172 1.00 50.72 452 ASN A C 1
ATOM 3711 O O . ASN A 1 452 ? 21.129 -16.701 -3.072 1.00 50.72 452 ASN A O 1
ATOM 3715 N N . PHE A 1 453 ? 23.101 -17.176 -2.095 1.00 57.84 453 PHE A N 1
ATOM 3716 C CA . PHE A 1 453 ? 23.955 -16.422 -3.017 1.00 57.84 453 PHE A CA 1
ATOM 3717 C C . PHE A 1 453 ? 25.025 -17.340 -3.634 1.00 57.84 453 PHE A C 1
ATOM 3719 O O . PHE A 1 453 ? 26.222 -17.126 -3.417 1.00 57.84 453 PHE A O 1
ATOM 3726 N N . PRO A 1 454 ? 24.636 -18.392 -4.382 1.00 64.31 454 PRO A N 1
ATOM 3727 C CA . PRO A 1 454 ? 25.589 -19.343 -4.939 1.00 64.31 454 PRO A CA 1
ATOM 3728 C C . PRO A 1 454 ? 26.495 -18.631 -5.947 1.00 64.31 454 PRO A C 1
ATOM 3730 O O . PRO A 1 454 ? 26.014 -17.922 -6.829 1.00 64.31 454 PRO A O 1
ATOM 3733 N N . SER A 1 455 ? 27.809 -18.799 -5.793 1.00 66.44 455 SER A N 1
ATOM 3734 C CA . SER A 1 455 ? 28.843 -18.139 -6.610 1.00 66.44 455 SER A CA 1
ATOM 3735 C C . SER A 1 455 ? 28.880 -16.600 -6.542 1.00 66.44 455 SER A C 1
ATOM 3737 O O . SER A 1 455 ? 29.655 -15.986 -7.270 1.00 66.44 455 SER A O 1
ATOM 3739 N N . ASP A 1 456 ? 28.118 -15.972 -5.640 1.00 69.31 456 ASP A N 1
ATOM 3740 C CA . ASP A 1 456 ? 28.143 -14.528 -5.374 1.00 69.31 456 ASP A CA 1
ATOM 3741 C C . ASP A 1 456 ? 28.761 -14.258 -3.995 1.00 69.31 456 ASP A C 1
ATOM 3743 O O . ASP A 1 456 ? 28.070 -14.031 -3.000 1.00 69.31 456 ASP A O 1
ATOM 3747 N N . ALA A 1 457 ? 30.096 -14.299 -3.934 1.00 73.06 457 ALA A N 1
ATOM 3748 C CA . ALA A 1 457 ? 30.840 -14.044 -2.700 1.00 73.06 457 ALA A CA 1
ATOM 3749 C C . ALA A 1 457 ? 30.531 -12.649 -2.126 1.00 73.06 457 ALA A C 1
ATOM 3751 O O . ALA A 1 457 ? 30.406 -12.493 -0.916 1.00 73.06 457 ALA A O 1
ATOM 3752 N N . LEU A 1 458 ? 30.324 -11.641 -2.979 1.00 71.06 458 LEU A N 1
ATOM 3753 C CA . LEU A 1 458 ? 29.981 -10.289 -2.537 1.00 71.06 458 LEU A CA 1
ATOM 3754 C C . LEU A 1 458 ? 28.612 -10.262 -1.842 1.00 71.06 458 LEU A C 1
ATOM 3756 O O . LEU A 1 458 ? 28.469 -9.666 -0.772 1.00 71.06 458 LEU A O 1
ATOM 3760 N N . GLY A 1 459 ? 27.615 -10.932 -2.421 1.00 59.62 459 GLY A N 1
ATOM 3761 C CA . GLY A 1 459 ? 26.292 -11.114 -1.832 1.00 59.62 459 GLY A CA 1
ATOM 3762 C C . GLY A 1 459 ? 26.331 -11.894 -0.522 1.00 59.62 459 GLY A C 1
ATOM 3763 O O . GLY A 1 459 ? 25.694 -11.467 0.445 1.00 59.62 459 GLY A O 1
ATOM 3764 N N . GLN A 1 460 ? 27.120 -12.969 -0.445 1.00 81.19 460 GLN A N 1
ATOM 3765 C CA . GLN A 1 460 ? 27.330 -13.740 0.790 1.00 81.19 460 GLN A CA 1
ATOM 3766 C C . GLN A 1 460 ? 27.870 -12.841 1.912 1.00 81.19 460 GLN A C 1
ATOM 3768 O O . GLN A 1 460 ? 27.270 -12.761 2.986 1.00 81.19 460 GLN A O 1
ATOM 3773 N N . ILE A 1 461 ? 28.943 -12.091 1.636 1.00 80.69 461 ILE A N 1
ATOM 3774 C CA . ILE A 1 461 ? 29.594 -11.209 2.615 1.00 80.69 461 ILE A CA 1
ATOM 3775 C C . ILE A 1 461 ? 28.661 -10.071 3.034 1.00 80.69 461 ILE A C 1
ATOM 3777 O O . ILE A 1 461 ? 28.530 -9.774 4.222 1.00 80.69 461 ILE A O 1
ATOM 3781 N N . ARG A 1 462 ? 27.990 -9.430 2.069 1.00 74.56 462 ARG A N 1
ATOM 3782 C CA . ARG A 1 462 ? 27.107 -8.285 2.329 1.00 74.56 462 ARG A CA 1
ATOM 3783 C C . ARG A 1 462 ? 25.929 -8.672 3.219 1.00 74.56 462 ARG A C 1
ATOM 3785 O O . ARG A 1 462 ? 25.613 -7.939 4.152 1.00 74.56 462 ARG A O 1
ATOM 3792 N N . ASN A 1 463 ? 25.292 -9.808 2.942 1.00 67.12 463 ASN A N 1
ATOM 3793 C CA . ASN A 1 463 ? 24.154 -10.275 3.733 1.00 67.12 463 ASN A CA 1
ATOM 3794 C C . ASN A 1 463 ? 24.586 -10.789 5.109 1.00 67.12 463 ASN A C 1
ATOM 3796 O O . ASN A 1 463 ? 23.887 -10.525 6.083 1.00 67.12 463 ASN A O 1
ATOM 3800 N N . MET A 1 464 ? 25.754 -11.430 5.211 1.00 87.19 464 MET A N 1
ATOM 3801 C CA . MET A 1 464 ? 26.334 -11.827 6.495 1.00 87.19 464 MET A CA 1
ATOM 3802 C C . MET A 1 464 ? 26.587 -10.616 7.401 1.00 87.19 464 MET A C 1
ATOM 3804 O O . MET A 1 464 ? 26.093 -10.580 8.528 1.00 87.19 464 MET A O 1
ATOM 3808 N N . LEU A 1 465 ? 27.286 -9.591 6.898 1.00 80.31 465 LEU A N 1
ATOM 3809 C CA . LEU A 1 465 ? 27.585 -8.376 7.666 1.00 80.31 465 LEU A CA 1
ATOM 3810 C C . LEU A 1 465 ? 26.314 -7.620 8.062 1.00 80.31 465 LEU A C 1
ATOM 3812 O O . LEU A 1 465 ? 26.240 -7.081 9.166 1.00 80.31 465 LEU A O 1
ATOM 3816 N N . PHE A 1 466 ? 25.322 -7.584 7.169 1.00 72.75 466 PHE A N 1
ATOM 3817 C CA . PHE A 1 466 ? 24.024 -6.983 7.449 1.00 72.75 466 PHE A CA 1
ATOM 3818 C C . PHE A 1 466 ? 23.301 -7.736 8.572 1.00 72.75 466 PHE A C 1
ATOM 3820 O O . PHE A 1 466 ? 22.983 -7.132 9.591 1.00 72.75 466 PHE A O 1
ATOM 3827 N N . GLN A 1 467 ? 23.117 -9.054 8.450 1.00 69.06 467 GLN A N 1
ATOM 3828 C CA . GLN A 1 467 ? 22.402 -9.844 9.459 1.00 69.06 467 GLN A CA 1
ATOM 3829 C C . GLN A 1 467 ? 23.105 -9.855 10.817 1.00 69.06 467 GLN A C 1
ATOM 3831 O O . GLN A 1 467 ? 22.440 -9.712 11.841 1.00 69.06 467 GLN A O 1
ATOM 3836 N N . TRP A 1 468 ? 24.437 -9.959 10.845 1.00 82.00 468 TRP A N 1
ATOM 3837 C CA . TRP A 1 468 ? 25.199 -9.834 12.088 1.00 82.00 468 TRP A CA 1
ATOM 3838 C C . TRP A 1 468 ? 24.950 -8.479 12.764 1.00 82.00 468 TRP A C 1
ATOM 3840 O O . TRP A 1 468 ? 24.696 -8.415 13.967 1.00 82.00 468 TRP A O 1
ATOM 3850 N N . ARG A 1 469 ? 24.977 -7.389 11.989 1.00 73.62 469 ARG A N 1
ATOM 3851 C CA . ARG A 1 469 ? 24.775 -6.030 12.502 1.00 73.62 469 ARG A CA 1
ATOM 3852 C C . ARG A 1 469 ? 23.366 -5.820 13.054 1.00 73.62 469 ARG A C 1
ATOM 3854 O O . ARG A 1 469 ? 23.236 -5.221 14.121 1.00 73.62 469 ARG A O 1
ATOM 3861 N N . GLU A 1 470 ? 22.343 -6.295 12.347 1.00 65.50 470 GLU A N 1
ATOM 3862 C CA . GLU A 1 470 ? 20.947 -6.198 12.795 1.00 65.50 470 GLU A CA 1
ATOM 3863 C C . GLU A 1 470 ? 20.682 -7.098 14.018 1.00 65.50 470 GLU A C 1
ATOM 3865 O O . GLU A 1 470 ? 19.965 -6.706 14.939 1.00 65.50 470 GLU A O 1
ATOM 3870 N N . GLY A 1 471 ? 21.341 -8.261 14.102 1.00 66.00 471 GLY A N 1
ATOM 3871 C CA . GLY A 1 471 ? 21.245 -9.188 15.236 1.00 66.00 471 GLY A CA 1
ATOM 3872 C C . GLY A 1 471 ? 21.852 -8.678 16.551 1.00 66.00 471 GLY A C 1
ATOM 3873 O O . GLY A 1 471 ? 21.587 -9.251 17.606 1.00 66.00 471 GLY A O 1
ATOM 3874 N N . MET A 1 472 ? 22.632 -7.589 16.529 1.00 59.88 472 MET A N 1
ATOM 3875 C CA . MET A 1 472 ? 23.296 -7.033 17.721 1.00 59.88 472 MET A CA 1
ATOM 3876 C C . MET A 1 472 ? 22.429 -6.071 18.557 1.00 59.88 472 MET A C 1
ATOM 3878 O O . MET A 1 472 ? 22.919 -5.519 19.544 1.00 59.88 472 MET A O 1
ATOM 3882 N N . GLY A 1 473 ? 21.153 -5.867 18.207 1.00 61.78 473 GLY A N 1
ATOM 3883 C CA . GLY A 1 473 ? 20.177 -5.171 19.058 1.00 61.78 473 GLY A CA 1
ATOM 3884 C C . GLY A 1 473 ? 20.667 -3.824 19.623 1.00 61.78 473 GLY A C 1
ATOM 3885 O O . GLY A 1 473 ? 21.161 -2.973 18.884 1.00 61.78 473 GLY A O 1
ATOM 3886 N N . ALA A 1 474 ? 20.547 -3.626 20.942 1.00 51.56 474 ALA A N 1
ATOM 3887 C CA . ALA A 1 474 ? 20.839 -2.369 21.647 1.00 51.56 474 ALA A CA 1
ATOM 3888 C C . ALA A 1 474 ? 22.340 -2.000 21.800 1.00 51.56 474 ALA A C 1
ATOM 3890 O O . ALA A 1 474 ? 22.645 -1.023 22.481 1.00 51.56 474 ALA A O 1
ATOM 3891 N N . SER A 1 475 ? 23.281 -2.736 21.190 1.00 63.72 475 SER A N 1
ATOM 3892 C CA . SER A 1 475 ? 24.722 -2.427 21.283 1.00 63.72 475 SER A CA 1
ATOM 3893 C C . SER A 1 475 ? 25.104 -1.097 20.627 1.00 63.72 475 SER A C 1
ATOM 3895 O O . SER A 1 475 ? 24.663 -0.798 19.508 1.00 63.72 475 SER A O 1
ATOM 3897 N N . SER A 1 476 ? 25.982 -0.337 21.292 1.00 67.31 476 SER A N 1
ATOM 3898 C CA . SER A 1 476 ? 26.471 0.972 20.828 1.00 67.31 476 SER A CA 1
ATOM 3899 C C . SER A 1 476 ? 27.312 0.847 19.550 1.00 67.31 476 SER A C 1
ATOM 3901 O O . SER A 1 476 ? 27.917 -0.193 19.292 1.00 67.31 476 SER A O 1
ATOM 3903 N N . LYS A 1 477 ? 27.386 1.907 18.729 1.00 64.38 477 LYS A N 1
ATOM 3904 C CA . LYS A 1 477 ? 28.179 1.898 17.479 1.00 64.38 477 LYS A CA 1
ATOM 3905 C C . LYS A 1 477 ? 29.659 1.567 17.717 1.00 64.38 477 LYS A C 1
ATOM 3907 O O . LYS A 1 477 ? 30.250 0.855 16.906 1.00 64.38 477 LYS A O 1
ATOM 3912 N N . GLU A 1 478 ? 30.224 2.023 18.834 1.00 68.56 478 GLU A N 1
ATOM 3913 C CA . GLU A 1 478 ? 31.599 1.721 19.245 1.00 68.56 478 GLU A CA 1
ATOM 3914 C C . GLU A 1 478 ? 31.782 0.232 19.560 1.00 68.56 478 GLU A C 1
ATOM 3916 O O . GLU A 1 478 ? 32.688 -0.394 19.011 1.00 68.56 478 GLU A O 1
ATOM 3921 N N . GLU A 1 479 ? 30.861 -0.375 20.318 1.00 72.38 479 GLU A N 1
ATOM 3922 C CA . GLU A 1 479 ? 30.880 -1.819 20.601 1.00 72.38 479 GLU A CA 1
ATOM 3923 C C . GLU A 1 479 ? 30.792 -2.655 19.320 1.00 72.38 479 GLU A C 1
ATOM 3925 O O . GLU A 1 479 ? 31.486 -3.668 19.181 1.00 72.38 479 GLU A O 1
ATOM 3930 N N . ARG A 1 480 ? 29.961 -2.232 18.353 1.00 76.50 480 ARG A N 1
ATOM 3931 C CA . ARG A 1 480 ? 29.866 -2.926 17.058 1.00 76.50 480 ARG A CA 1
ATOM 3932 C C . ARG A 1 480 ? 31.181 -2.836 16.296 1.00 76.50 480 ARG A C 1
ATOM 3934 O O . ARG A 1 480 ? 31.659 -3.839 15.767 1.00 76.50 480 ARG A O 1
ATOM 3941 N N . ARG A 1 481 ? 31.783 -1.648 16.255 1.00 78.44 481 ARG A N 1
ATOM 3942 C CA . ARG A 1 481 ? 33.045 -1.415 15.549 1.00 78.44 481 ARG A CA 1
ATOM 3943 C C . ARG A 1 481 ? 34.194 -2.204 16.171 1.00 78.44 481 ARG A C 1
ATOM 3945 O O . ARG A 1 481 ? 35.009 -2.751 15.434 1.00 78.44 481 ARG A O 1
ATOM 3952 N N . ASP A 1 482 ? 34.258 -2.288 17.493 1.00 81.44 482 ASP A N 1
ATOM 3953 C CA . ASP A 1 482 ? 35.348 -2.976 18.183 1.00 81.44 482 ASP A CA 1
ATOM 3954 C C . ASP A 1 482 ? 35.233 -4.502 18.051 1.00 81.44 482 ASP A C 1
ATOM 3956 O O . ASP A 1 482 ? 36.238 -5.164 17.782 1.00 81.44 482 ASP A O 1
ATOM 3960 N N . LYS A 1 483 ? 34.014 -5.062 18.084 1.00 84.81 483 LYS A N 1
ATOM 3961 C CA . LYS A 1 483 ? 33.782 -6.476 17.727 1.00 84.81 483 LYS A CA 1
ATOM 3962 C C . LYS A 1 483 ? 34.182 -6.784 16.284 1.00 84.81 483 LYS A C 1
ATOM 3964 O O . LYS A 1 483 ? 34.798 -7.816 16.024 1.00 84.81 483 LYS A O 1
ATOM 3969 N N . LEU A 1 484 ? 33.875 -5.881 15.354 1.00 87.88 484 LEU A N 1
ATOM 3970 C CA . LEU A 1 484 ? 34.257 -6.030 13.951 1.00 87.88 484 LEU A CA 1
ATOM 3971 C C . LEU A 1 484 ? 35.776 -5.950 13.753 1.00 87.88 484 LEU A C 1
ATOM 3973 O O . LEU A 1 484 ? 36.341 -6.765 13.026 1.00 87.88 484 LEU A O 1
ATOM 3977 N N . LYS A 1 485 ? 36.449 -5.015 14.437 1.00 86.75 485 LYS A N 1
ATOM 3978 C CA . LYS A 1 485 ? 37.918 -4.913 14.463 1.00 86.75 485 LYS A CA 1
ATOM 3979 C C . LYS A 1 485 ? 38.554 -6.198 14.970 1.00 86.75 485 LYS A C 1
ATOM 3981 O O . LYS A 1 485 ? 39.481 -6.701 14.342 1.00 86.75 485 LYS A O 1
ATOM 3986 N N . GLU A 1 486 ? 38.049 -6.733 16.075 1.00 90.00 486 GLU A N 1
ATOM 3987 C CA . GLU A 1 486 ? 38.568 -7.963 16.667 1.00 90.00 486 GLU A CA 1
ATOM 3988 C C . GLU A 1 486 ? 38.388 -9.164 15.727 1.00 90.00 486 GLU A C 1
ATOM 3990 O O . GLU A 1 486 ? 39.341 -9.907 15.492 1.00 90.00 486 GLU A O 1
ATOM 3995 N N . ALA A 1 487 ? 37.210 -9.322 15.119 1.00 91.25 487 ALA A N 1
ATOM 3996 C CA . ALA A 1 487 ? 36.959 -10.402 14.166 1.00 91.25 487 ALA A CA 1
ATOM 3997 C C . ALA A 1 487 ? 37.861 -10.314 12.922 1.00 91.25 487 ALA A C 1
ATOM 3999 O O . ALA A 1 487 ? 38.425 -11.323 12.497 1.00 91.25 487 ALA A O 1
ATOM 4000 N N . LEU A 1 488 ? 38.061 -9.108 12.375 1.00 90.50 488 LEU A N 1
ATOM 4001 C CA . LEU A 1 488 ? 38.963 -8.878 11.240 1.00 90.50 488 LEU A CA 1
ATOM 4002 C C . LEU A 1 488 ? 40.425 -9.181 11.596 1.00 90.50 488 LEU A C 1
ATOM 4004 O O . LEU A 1 488 ? 41.123 -9.816 10.806 1.00 90.50 488 LEU A O 1
ATOM 4008 N N . ARG A 1 489 ? 40.890 -8.791 12.791 1.00 90.62 489 ARG A N 1
ATOM 4009 C CA . ARG A 1 489 ? 42.250 -9.109 13.265 1.00 90.62 489 ARG A CA 1
ATOM 4010 C C . ARG A 1 489 ? 42.460 -10.609 13.433 1.00 90.62 489 ARG A C 1
ATOM 4012 O O . ARG A 1 489 ? 43.494 -11.130 13.015 1.00 90.62 489 ARG A O 1
ATOM 4019 N N . ARG A 1 490 ? 41.471 -11.319 13.983 1.00 90.88 490 ARG A N 1
ATOM 4020 C CA . ARG A 1 490 ? 41.518 -12.785 14.127 1.00 90.88 490 ARG A CA 1
ATOM 4021 C C . ARG A 1 490 ? 41.545 -13.504 12.783 1.00 90.88 490 ARG A C 1
ATOM 4023 O O . ARG A 1 490 ? 42.315 -14.447 12.633 1.00 90.88 490 ARG A O 1
ATOM 4030 N N . ALA A 1 491 ? 40.816 -12.994 11.794 1.00 90.69 491 ALA A N 1
ATOM 4031 C CA . ALA A 1 491 ? 40.862 -13.460 10.406 1.00 90.69 491 ALA A CA 1
ATOM 4032 C C . ALA A 1 491 ? 42.090 -12.951 9.618 1.00 90.69 491 ALA A C 1
ATOM 4034 O O . ALA A 1 491 ? 42.115 -13.007 8.392 1.00 90.69 491 ALA A O 1
ATOM 4035 N N . ARG A 1 492 ? 43.114 -12.408 10.297 1.00 88.81 492 ARG A N 1
ATOM 4036 C CA . ARG A 1 492 ? 44.362 -11.879 9.707 1.00 88.81 492 ARG A CA 1
ATOM 4037 C C . ARG A 1 492 ? 44.182 -10.720 8.716 1.00 88.81 492 ARG A C 1
ATOM 4039 O O . ARG A 1 492 ? 45.130 -10.358 8.021 1.00 88.81 492 ARG A O 1
ATOM 4046 N N . ARG A 1 493 ? 43.023 -10.060 8.713 1.00 87.06 493 ARG A N 1
ATOM 4047 C CA . ARG A 1 493 ? 42.716 -8.858 7.921 1.00 87.06 493 ARG A CA 1
ATOM 4048 C C . ARG A 1 493 ? 43.027 -7.573 8.688 1.00 87.06 493 ARG A C 1
ATOM 4050 O O . ARG A 1 493 ? 42.174 -6.699 8.860 1.00 87.06 493 ARG A O 1
ATOM 4057 N N . ASN A 1 494 ? 44.273 -7.454 9.158 1.00 87.31 494 ASN A N 1
ATOM 4058 C CA . ASN A 1 494 ? 44.759 -6.251 9.854 1.00 87.31 494 ASN A CA 1
ATOM 4059 C C . ASN A 1 494 ? 44.675 -5.007 8.950 1.00 87.31 494 ASN A C 1
ATOM 4061 O O . ASN A 1 494 ? 44.339 -3.921 9.415 1.00 87.31 494 ASN A O 1
ATOM 4065 N N . ASP A 1 495 ? 44.862 -5.198 7.638 1.00 83.25 495 ASP A N 1
ATOM 4066 C CA . ASP A 1 495 ? 44.690 -4.178 6.599 1.00 83.25 495 ASP A CA 1
ATOM 4067 C C . ASP A 1 495 ? 43.287 -3.554 6.592 1.00 83.25 495 ASP A C 1
ATOM 4069 O O . ASP A 1 495 ? 43.136 -2.386 6.235 1.00 83.25 495 ASP A O 1
ATOM 4073 N N . LEU A 1 496 ? 42.257 -4.310 6.980 1.00 85.62 496 LEU A N 1
ATOM 4074 C CA . LEU A 1 496 ? 40.892 -3.805 7.111 1.00 85.62 496 LEU A CA 1
ATOM 4075 C C . LEU A 1 496 ? 40.631 -3.268 8.510 1.00 85.62 496 LEU A C 1
ATOM 4077 O O . LEU A 1 496 ? 40.053 -2.193 8.632 1.00 85.62 496 LEU A O 1
ATOM 4081 N N . ALA A 1 497 ? 41.076 -3.975 9.550 1.00 83.88 497 ALA A N 1
ATOM 4082 C CA . ALA A 1 497 ? 40.845 -3.585 10.939 1.00 83.88 497 ALA A CA 1
ATOM 4083 C C . ALA A 1 497 ? 41.435 -2.203 11.278 1.00 83.88 497 ALA A C 1
ATOM 4085 O O . ALA A 1 497 ? 40.794 -1.415 11.983 1.00 83.88 497 ALA A O 1
ATOM 4086 N N . ASP A 1 498 ? 42.623 -1.900 10.750 1.00 79.44 498 ASP A N 1
ATOM 4087 C CA . ASP A 1 498 ? 43.337 -0.648 11.016 1.00 79.44 498 ASP A CA 1
ATOM 4088 C C . ASP A 1 498 ? 42.851 0.511 10.122 1.00 79.44 498 ASP A C 1
ATOM 4090 O O . ASP A 1 498 ? 42.967 1.672 10.507 1.00 79.44 498 ASP A O 1
ATOM 4094 N N . ASN A 1 499 ? 42.229 0.199 8.975 1.00 70.94 499 ASN A N 1
ATOM 4095 C CA . ASN A 1 499 ? 41.645 1.169 8.037 1.00 70.94 499 ASN A CA 1
ATOM 4096 C C . ASN A 1 499 ? 40.120 1.320 8.172 1.00 70.94 499 ASN A C 1
ATOM 4098 O O . ASN A 1 499 ? 39.479 1.908 7.297 1.00 70.94 499 ASN A O 1
ATOM 4102 N N . LEU A 1 500 ? 39.515 0.790 9.238 1.00 72.56 500 LEU A N 1
ATOM 4103 C CA . LEU A 1 500 ? 38.126 1.106 9.558 1.00 72.56 500 LEU A CA 1
ATOM 4104 C C . LEU A 1 500 ? 38.043 2.600 9.897 1.00 72.56 500 LEU A C 1
ATOM 4106 O O . LEU A 1 500 ? 38.756 3.028 10.812 1.00 72.56 500 LEU A O 1
ATOM 4110 N N . PRO A 1 501 ? 37.209 3.392 9.190 1.00 59.41 501 PRO A N 1
ATOM 4111 C CA . PRO A 1 501 ? 37.145 4.828 9.405 1.00 59.41 501 PRO A CA 1
ATOM 4112 C C . PRO A 1 501 ? 36.906 5.122 10.896 1.00 59.41 501 PRO A C 1
ATOM 4114 O O . PRO A 1 501 ? 36.090 4.439 11.531 1.00 59.41 501 PRO A O 1
ATOM 4117 N N . PRO A 1 502 ? 37.649 6.078 11.489 1.00 50.62 502 PRO A N 1
ATOM 4118 C CA . PRO A 1 502 ? 37.384 6.512 12.854 1.00 50.62 502 PRO A CA 1
ATOM 4119 C C . PRO A 1 502 ? 35.939 7.003 12.955 1.00 50.62 502 PRO A C 1
ATOM 4121 O O . PRO A 1 502 ? 35.366 7.440 11.956 1.00 50.62 502 PRO A O 1
ATOM 4124 N N . ASP A 1 503 ? 35.352 6.932 14.152 1.00 48.12 503 ASP A N 1
ATOM 4125 C CA . ASP A 1 503 ? 34.041 7.539 14.379 1.00 48.12 503 ASP A CA 1
ATOM 4126 C C . ASP A 1 503 ? 34.213 9.058 14.251 1.00 48.12 503 ASP A C 1
ATOM 4128 O O . ASP A 1 503 ? 34.683 9.741 15.161 1.00 48.12 503 ASP A O 1
ATOM 4132 N N . GLN A 1 504 ? 33.980 9.565 13.045 1.00 37.16 504 GLN A N 1
ATOM 4133 C CA . GLN A 1 504 ? 34.003 10.977 12.736 1.00 37.16 504 GLN A CA 1
ATOM 4134 C C . GLN A 1 504 ? 32.557 11.437 12.609 1.00 37.16 504 GLN A C 1
ATOM 4136 O O . GLN A 1 504 ? 31.853 11.105 11.652 1.00 37.16 504 GLN A O 1
ATOM 4141 N N . ASN A 1 505 ? 32.158 12.288 13.562 1.00 35.34 505 ASN A N 1
ATOM 4142 C CA . ASN A 1 505 ? 31.367 13.475 13.246 1.00 35.34 505 ASN A CA 1
ATOM 4143 C C . ASN A 1 505 ? 31.807 13.983 11.870 1.00 35.34 505 ASN A C 1
ATOM 4145 O O . ASN A 1 505 ? 33.002 14.188 11.665 1.00 35.34 505 ASN A O 1
ATOM 4149 N N . LYS A 1 506 ? 30.865 14.131 10.934 1.00 34.03 506 LYS A N 1
ATOM 4150 C CA . LYS A 1 506 ? 31.119 14.598 9.565 1.00 34.03 506 LYS A CA 1
ATOM 4151 C C . LYS A 1 506 ? 31.690 16.021 9.576 1.00 34.03 506 LYS A C 1
ATOM 4153 O O . LYS A 1 506 ? 30.976 16.976 9.313 1.00 34.03 506 LYS A O 1
ATOM 4158 N N . ASP A 1 507 ? 32.981 16.147 9.833 1.00 31.88 507 ASP A N 1
ATOM 4159 C CA . ASP A 1 507 ? 33.756 17.365 9.682 1.00 31.88 507 ASP A CA 1
ATOM 4160 C C . ASP A 1 507 ? 35.019 17.037 8.880 1.00 31.88 507 ASP A C 1
ATOM 4162 O O . ASP A 1 507 ? 35.872 16.268 9.319 1.00 31.88 507 ASP A O 1
ATOM 4166 N N . LYS A 1 508 ? 35.133 17.710 7.725 1.00 26.83 508 LYS A N 1
ATOM 4167 C CA . LYS A 1 508 ? 36.268 17.779 6.779 1.00 26.83 508 LYS A CA 1
ATOM 4168 C C . LYS A 1 508 ? 36.410 16.627 5.772 1.00 26.83 508 LYS A C 1
ATOM 4170 O O . LYS A 1 508 ? 37.013 15.602 6.045 1.00 26.83 508 LYS A O 1
ATOM 4175 N N . CYS A 1 509 ? 36.011 16.871 4.522 1.00 25.03 509 CYS A N 1
ATOM 4176 C CA . CYS A 1 509 ? 36.892 17.513 3.532 1.00 25.03 509 CYS A CA 1
ATOM 4177 C C . CYS A 1 509 ? 36.168 17.643 2.179 1.00 25.03 509 CYS A C 1
ATOM 4179 O O . CYS A 1 509 ? 35.987 16.669 1.454 1.00 25.03 509 CYS A O 1
ATOM 4181 N N . VAL A 1 510 ? 35.788 18.876 1.836 1.00 28.67 510 VAL A N 1
ATOM 4182 C CA . VAL A 1 510 ? 35.489 19.306 0.467 1.00 28.67 510 VAL A CA 1
ATOM 4183 C C . VAL A 1 510 ? 36.690 20.116 -0.016 1.00 28.67 510 VAL A C 1
ATOM 4185 O O . VAL A 1 510 ? 36.954 21.206 0.481 1.00 28.67 510 VAL A O 1
ATOM 4188 N N . SER A 1 511 ? 37.400 19.586 -1.001 1.00 26.55 511 SER A N 1
ATOM 4189 C CA . SER A 1 511 ? 38.249 20.327 -1.942 1.00 26.55 511 SER A CA 1
ATOM 4190 C C . SER A 1 511 ? 38.358 19.406 -3.156 1.00 26.55 511 SER A C 1
ATOM 4192 O O . SER A 1 511 ? 38.880 18.308 -3.017 1.00 26.55 511 SER A O 1
ATOM 4194 N N . CYS A 1 512 ? 37.794 19.650 -4.331 1.00 23.61 512 CYS A N 1
ATOM 4195 C CA . CYS A 1 512 ? 37.545 20.854 -5.118 1.00 23.61 512 CYS A CA 1
ATOM 4196 C C . CYS A 1 512 ? 36.188 20.633 -5.839 1.00 23.61 512 CYS A C 1
ATOM 4198 O O . CYS A 1 512 ? 35.824 19.495 -6.094 1.00 23.61 512 CYS A O 1
ATOM 4200 N N . ILE A 1 513 ? 35.343 21.610 -6.161 1.00 25.97 513 ILE A N 1
ATOM 4201 C CA . ILE A 1 513 ? 35.508 22.633 -7.196 1.00 25.97 513 ILE A CA 1
ATOM 4202 C C . ILE A 1 513 ? 34.465 23.719 -6.882 1.00 25.97 513 ILE A C 1
ATOM 4204 O O . ILE A 1 513 ? 33.262 23.494 -6.959 1.00 25.97 513 ILE A O 1
ATOM 4208 N N . VAL A 1 514 ? 34.945 24.909 -6.523 1.00 25.52 514 VAL A N 1
ATOM 4209 C CA . VAL A 1 514 ? 34.212 26.171 -6.663 1.00 25.52 514 VAL A CA 1
ATOM 4210 C C . VAL A 1 514 ? 34.745 26.827 -7.927 1.00 25.52 514 VAL A C 1
ATOM 4212 O O . VAL A 1 514 ? 35.958 27.018 -8.022 1.00 25.52 514 VAL A O 1
ATOM 4215 N N . ARG A 1 515 ? 33.846 27.159 -8.862 1.00 24.67 515 ARG A N 1
ATOM 4216 C CA . ARG A 1 515 ? 33.905 28.186 -9.935 1.00 24.67 515 ARG A CA 1
ATOM 4217 C C . ARG A 1 515 ? 32.922 27.725 -11.023 1.00 24.67 515 ARG A C 1
ATOM 4219 O O . ARG A 1 515 ? 33.081 26.619 -11.507 1.00 24.67 515 ARG A O 1
ATOM 4226 N N . LYS A 1 516 ? 31.920 28.466 -11.480 1.00 26.16 516 LYS A N 1
ATOM 4227 C CA . LYS A 1 516 ? 31.463 29.849 -11.302 1.00 26.16 516 LYS A CA 1
ATOM 4228 C C . LYS A 1 516 ? 29.968 29.858 -11.667 1.00 26.16 516 LYS A C 1
ATOM 4230 O O . LYS A 1 516 ? 29.537 29.019 -12.452 1.00 26.16 516 LYS A O 1
ATOM 4235 N N . TRP A 1 517 ? 29.249 30.804 -11.070 1.00 30.31 517 TRP A N 1
ATOM 4236 C CA . TRP A 1 517 ? 27.962 31.312 -11.541 1.00 30.31 517 TRP A CA 1
ATOM 4237 C C . TRP A 1 517 ? 28.028 31.792 -12.990 1.00 30.31 517 TRP A C 1
ATOM 4239 O O . TRP A 1 517 ? 29.128 32.256 -13.386 1.00 30.31 517 TRP A O 1
#

Nearest PDB structures (foldseek):
  3dpt-assembly1_B  TM=7.789E-01  e=5.306E-13  Chlorobaculum tepidum
  3dpu-assembly1_B  TM=7.577E-01  e=7.173E-13  Chlorobaculum tepidum
  3dpu-assembly1_A  TM=7.671E-01  e=1.082E-11  Chlorobaculum tepidum
  6hlu-assembly1_A  TM=7.654E-01  e=2.300E-11  Chlorobaculum tepidum
  2yqf-assembly1_A  TM=6.437E-01  e=4.097E-03  Homo sapiens

Solvent-accessible surface area (backbone atoms only — not comparable to full-atom values): 30076 Å² total; per-residue (Å²): 108,72,68,56,53,53,50,50,49,54,50,47,63,65,46,60,91,37,68,63,40,77,80,73,54,78,90,76,84,70,71,67,52,92,90,43,97,80,34,64,30,54,51,52,47,51,52,48,51,52,52,55,56,64,65,38,90,69,49,91,60,88,70,62,64,49,56,57,55,42,51,51,52,49,60,60,46,35,76,82,38,52,66,41,44,43,67,60,52,46,55,55,28,39,80,53,72,41,85,45,71,67,57,48,52,50,51,50,49,53,36,35,78,71,60,62,27,46,68,46,99,42,96,87,47,38,62,45,33,33,45,36,49,65,60,54,50,52,55,50,38,70,77,62,70,46,70,70,55,70,75,73,49,60,81,89,47,51,65,47,52,50,39,22,57,75,66,12,38,45,42,46,70,48,52,54,60,74,34,62,85,40,66,67,52,56,74,41,39,71,50,54,52,49,50,39,39,74,71,32,57,32,38,80,49,83,79,66,100,52,91,84,63,70,61,36,27,41,29,44,80,46,26,51,69,63,97,54,69,85,55,78,74,66,68,80,85,57,93,80,68,89,57,73,78,71,45,59,45,71,54,40,30,43,38,24,56,65,41,54,59,68,86,61,53,61,33,29,51,49,34,53,50,45,69,71,45,78,40,60,92,52,82,62,30,53,40,37,41,46,35,39,70,36,84,92,59,38,28,34,39,39,41,32,54,74,53,74,19,32,38,41,39,36,40,28,13,57,42,78,95,53,61,42,56,78,40,67,63,51,50,50,51,54,51,49,52,50,52,52,49,53,49,50,30,60,74,76,39,71,86,68,53,68,43,54,25,41,76,47,102,93,44,77,42,70,69,41,74,68,56,49,51,43,27,67,76,31,62,55,30,55,62,96,92,55,96,65,76,46,75,40,43,51,50,33,65,52,52,66,74,54,73,80,65,80,74,74,93,64,89,70,86,80,72,78,72,55,71,67,50,56,52,46,27,72,65,53,61,90,48,41,65,53,28,38,49,59,65,68,50,51,69,72,56,56,52,46,34,45,68,76,28,68,97,32,65,50,55,27,40,38,52,49,56,48,52,56,62,65,71,50,66,93,63,51,73,66,59,53,50,52,51,50,31,51,15,27,44,74,50,68,34,48,81,52,40,74,63,53,77,72,96,63,76,97,72,88,85,92,84,84,86,89,86,79,135

Sequence (517 aa):
MKEAKERFRKIQEFLDGIPAHDMHVQPYFYAVNNCDHQDAGIKELKDAIWKTTKAQPYWEEEQPLRYVLLERKLKEISKSKKCLSLERVFEFGHLYGLESLEVILSFLKFCCDLGELVFFNESDIRNIVILDPQWLIDAFASLITVEKYHKVSKPDVKGYWKMLDDRGELDERLIDSVWEQDAELKENKEILLRICQRFDLLVELPKGQDDQQKKKYLVPCVLKSHPNPESYLKIPECPQEGYLKLQRIPPLYLMFDGGFCPPGLFHRLVVCCYRKWSSHDQNPYCDYACFKVDRSTHTILELSNKGDGIFQLIVGSLKTGFNDLESDNAFQVLTYIKQELDRLISAYSPYLKYSIGFGFPKGLNKLTETLKTEMLESDDACPPGCPVVIETAPYRKWLRNNENKVFPSTRIDVYPPDDLVCDLSRRIGVEWEEVAAYLGVERPQIDHFKLNFPSDALGQIRNMLFQWREGMGASSKEERRDKLKEALRRARRNDLADNLPPDQNKDKCVSCIVRKW

Foldseek 3Di:
DVVVVVVLVVVCVVLPPLVVCVVPPDNDDFDDDPVDPPTPSVVVVVVVVVVVQCPDPCRVPDDDVLLVQLLVVLVVVCVPDQKDFLVVSQVSSVVSVQPDSVSSVVSLVVCVVVVQWDADPDPLQRGMIGRDVVVLVVLVCLQAPDPVCLVPFDPVCVVQVVCCLAFQKHFVVNSCRSCVVPPNCVVCVVSSVVVCVVLLQWAWADDDPDPPGGIIIHGLQSFAADPDPVCVLVDPPPVPDDFDDWQKDAKKKKAKRSLDDDLCLLSSLVSVLCQQASAAPDRAGSFKGKGQQDPVQQKMWIWGRPGSRMIIIMITGRDPPRNPLPDVSRLVVVVSSVLSSCVSCVVPPVPIDIFMWGADPVGIDGDDPVQLVQLLVDQWGDPPPDPDTDRSVSCNVNSVVPVDDPPDPDPDPDRPDPPLLLVCLVVCPPLQVQLLVLLVNDPVVLVVLCVVQPVNSSSSSSVSLVVSVVVPPPDDPVRNLVSSLVSCVSSVNPVCSVPRDDPDDPDDDDDDDDDDD

Organism: Lingula anatina (NCBI:txid7574)

InterPro domains:
  IPR000488 Death domain [PF00531] (421-500)
  IPR000488 Death domain [PS50017] (417-504)
  IPR011029 Death-like domain superfamily [G3DSA:1.10.533.10] (415-501)
  IPR011029 Death-like domain superfamily [SSF4798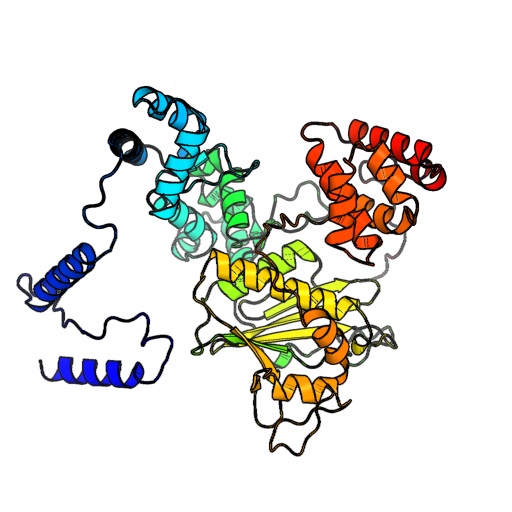6] (421-501)
  IPR032171 C-terminal of Roc, COR-A domain [PF16095] (64-223)
  IPR036388 Winged helix-like DNA-binding domain superfamily [G3DSA:1.10.10.10] (39-132)

Mean predicted aligned error: 15.65 Å

Secondary structure (DSSP, 8-state):
-HHHHHHHHHHHHHHTT-HHHHTTS-S------TT-TT-HHHHHHHHHHHHHHHTSTTTT----HHHHHHHHHHHHHTTT-SEEEHHHHHHHHHHTT--SHHHHHHHHHHHHHHTSSEE--STTTTTEEES-HHHHHHHHHHHHS-HHHHHHS-GGGHHHHHHHHHH-EEEHHHHHHHSTT-HHHHHTHHHHHHHHHHTTS-EEPPPPS-TTPPPEEE-GGGPPPPS-GGGGG-----TTSS--S-EEPPPEEEEEGGG---HHHHHHHHHHHHHHH---SS--BTTEEEEEEETTTTEEEEEEE-STTEEEEEEEE-STT--TTT-HHHHHHHHHHHHHHHHHHHHH-TT--EEEEEEETTEEEE--HHHHHHHHH-SEE--TT----EE-TTHHHHHHHTTT----------PPPPHHHHHHHHHSGGGHHHHHHHTT--HHHHHHHHHHSTT-HHHHHHHHHHHHHHHTTT--HHHHHHHHHHHHHHTT-HHHHTTSPP---S-----S-----

pLDDT: mean 77.08, std 18.18, range [23.61, 97.88]

Radius of gyration: 27.45 Å; Cα contacts (8 Å, |Δi|>4): 606; chains: 1; bounding box: 85×54×73 Å